Protein AF-A0A6I5C8H3-F1 (afdb_monomer)

Sequence (426 aa):
AAQFWKDEDGFYEDPTPQADAETVKAVKALGTPLYGKDPDPTVPGQDWQQATAEHAAWDDLVNWDMEPTGADNARLFLSSGGFARTAPEPGSLEYRIAVEDLKTRFAACGWRTPVDPNKVLGKEVADASAEWQQEIAAQAVQRNQILTANSDATKALAAGAKALGEMLGQSWYADHLTRWQDYWSAGGPGWIGDSPLVLHAHGSSANCLDVEGGKKDNGTPVQIYTCNGSAAQQWQIRDGALANVASGKCLDVKSAGTADGTAIQIWTCNQSPAQNWTYTSHATTSLVNAGSGKCLDLKAYTKGQNSRLLTCSTAGVQKFDIVPSGHKGTDSLEYPKTAQFNTAKKGVTDAQAAAKKQLDLLKAQAAAAKKDATDTDTAEQAAYAVADKAGAPRGRALLVGQQKAQVTKASAAALDAMAKAGDTAY

Mean predicted aligned error: 10.24 Å

Radius of gyration: 41.73 Å; Cα contacts (8 Å, |Δi|>4): 729; chains: 1; bounding box: 100×43×104 Å

Foldseek 3Di:
DDDPDPDCVVVVQFPFAADDPVLLVLLCVQLCVPQVDQQDPPDPPVVSQLSNLLNVLSCCCQPPPSHRPGPLLSVVQVVCSHAPQAADDPPDPRLVVLLVSLLLCVLVVVPDDHSHSNPHCVVSNVNSVVVSVVLLVLLVVLLVLLVVLLVLLVVLLVLLVVLLVLLVVLVVLLVVLVVVCQQLPVQHCLLLPFFWKWWAQFVGRQKTFFFVVLDQDAFGFTAIAGDDPDLRRIWGQDPQFTARRSRRFTFFFPVLDQDAFGFIHTHHDDPDLRGHFDWGRQDWIFTQRRSHRWTWFNVDNDHPRTIHTHHDDPDSRRIIHMGGPDRPQPPDPPRDDPVVNVVSVVSSVVSVVSSVVSLVSLVVSLVSLVVSLVSLVVSLVVSQVSCVVVVHDRCSSCVVSVVSSVSSVVSSVSSVVSSVVSVVVD

Nearest PDB structures (foldseek):
  3a23-assembly2_B  TM=8.526E-01  e=1.222E-07  Streptomyces avermitilis
  1onk-assembly1_B  TM=8.649E-01  e=1.249E-06  Viscum album
  6ifb-assembly1_B  TM=8.725E-01  e=2.949E-06  Entamoeba histolytica HM-1:IMSS
  4jkx-assembly1_B  TM=8.480E-01  e=2.949E-06  Viscum album
  6ifa-assembly2_C  TM=8.311E-01  e=3.101E-06  Entamoeba histolytica HM-1:IMSS

Secondary structure (DSSP, 8-state):
---S-SSSHHHHS--SPBPPHHHHHHHHHHHHHHHSSPP-TTS-HHHHHHHHHHHHHHHHHHH-TT-TTBHHHHHHHHHTTSS--SPPPTTSHHHHHHHHHHHHHHHTT--SPP--TT---HHHHHHHHHHHHHHHHHTHHHHHHHHHHHHHHHHHHHHHHHHHHHHHHHHHHHHHHHHHHHHHSTTSHHHHTT--EEEEETTEEEEEEEEGGG--STTPBEEEEE----TTSEEEEETTEEEETTT-PEEEEGGG--STTPBEEEE-----TTTBEE--TTS-B--EETTTS-EEE-SSS-TTEEPEEE---S-GGG-EEEEES---STTSTTSPPHHHHHHHHHHHHHHHHHHHHHHHHHHHHHHHHHHHHHHHHHHHHHHHHHHHHHTPPTTGGGHHHHHHHHHHHHHHHHHHHHHHHHHHH-

Structure (mmCIF, N/CA/C/O backbone):
data_AF-A0A6I5C8H3-F1
#
_entry.id   AF-A0A6I5C8H3-F1
#
loop_
_atom_site.group_PDB
_atom_site.id
_atom_site.type_symbol
_atom_site.label_atom_id
_atom_site.label_alt_id
_atom_site.label_comp_id
_atom_site.label_asym_id
_atom_site.label_entity_id
_atom_site.label_seq_id
_atom_site.pdbx_PDB_ins_code
_atom_site.Cartn_x
_atom_site.Cartn_y
_atom_site.Cartn_z
_atom_site.occupancy
_atom_site.B_iso_or_equiv
_atom_site.auth_seq_id
_atom_site.auth_comp_id
_atom_site.auth_asym_id
_atom_site.auth_atom_id
_atom_site.pdbx_PDB_model_num
ATOM 1 N N . ALA A 1 1 ? -17.314 22.151 10.801 1.00 38.16 1 ALA A N 1
ATOM 2 C CA . ALA A 1 1 ? -17.482 21.029 11.739 1.00 38.16 1 ALA A CA 1
ATOM 3 C C . ALA A 1 1 ? -18.355 20.004 11.037 1.00 38.16 1 ALA A C 1
ATOM 5 O O . ALA A 1 1 ? -19.493 20.324 10.733 1.00 38.16 1 ALA A O 1
ATOM 6 N N . ALA A 1 2 ? -17.794 18.864 10.639 1.00 44.81 2 ALA A N 1
ATOM 7 C CA . ALA A 1 2 ? -18.578 17.797 10.028 1.00 44.81 2 ALA A CA 1
ATOM 8 C C . ALA A 1 2 ? -19.338 17.095 11.157 1.00 44.81 2 ALA A C 1
ATOM 10 O O . ALA A 1 2 ? -18.717 16.402 11.961 1.00 44.81 2 ALA A O 1
ATOM 11 N N . GLN A 1 3 ? -20.641 17.346 11.281 1.00 46.19 3 GLN A N 1
ATOM 12 C CA . GLN A 1 3 ? -21.487 16.478 12.096 1.00 46.19 3 GLN A CA 1
ATOM 13 C C . GLN A 1 3 ? -21.425 15.076 11.485 1.00 46.19 3 GLN A C 1
ATOM 15 O O . GLN A 1 3 ? -21.507 14.912 10.269 1.00 46.19 3 GLN A O 1
ATOM 20 N N . PHE A 1 4 ? -21.178 14.080 12.334 1.00 53.47 4 PHE A N 1
ATOM 21 C CA . PHE A 1 4 ? -21.005 12.681 11.934 1.00 53.47 4 PHE A CA 1
ATOM 22 C C . PHE A 1 4 ? -22.343 12.030 11.522 1.00 53.47 4 PHE A C 1
ATOM 24 O O . PHE A 1 4 ? -22.344 10.939 10.962 1.00 53.47 4 PHE A O 1
ATOM 31 N N . TRP A 1 5 ? -23.466 12.709 11.780 1.00 53.94 5 TRP A N 1
ATOM 32 C CA . TRP A 1 5 ? -24.837 12.282 11.508 1.00 53.94 5 TRP A CA 1
ATOM 33 C C . TRP A 1 5 ? -25.530 13.242 10.527 1.00 53.94 5 TRP A C 1
ATOM 35 O O . TRP A 1 5 ? -25.212 14.434 10.485 1.00 53.94 5 TRP A O 1
ATOM 45 N N . LYS A 1 6 ? -26.435 12.704 9.696 1.00 62.47 6 LYS A N 1
ATOM 46 C CA . LYS A 1 6 ? -27.146 13.441 8.632 1.00 62.47 6 LYS A CA 1
ATOM 47 C C . LYS A 1 6 ? -28.480 14.043 9.094 1.00 62.47 6 LYS A C 1
ATOM 49 O O . LYS A 1 6 ? -28.936 15.003 8.479 1.00 62.47 6 LYS A O 1
ATOM 54 N N . ASP A 1 7 ? -29.042 13.520 10.175 1.00 66.88 7 ASP A N 1
ATOM 55 C CA . ASP A 1 7 ? -30.273 13.943 10.843 1.00 66.88 7 ASP A CA 1
ATOM 56 C C . ASP A 1 7 ? -30.133 13.699 12.359 1.00 66.88 7 ASP A C 1
ATOM 58 O O . ASP A 1 7 ? -29.231 12.981 12.798 1.00 66.88 7 ASP A O 1
ATOM 62 N N . GLU A 1 8 ? -30.958 14.365 13.174 1.00 65.75 8 GLU A N 1
ATOM 63 C CA . GLU A 1 8 ? -31.002 14.113 14.626 1.00 65.75 8 GLU A CA 1
ATOM 64 C C . GLU A 1 8 ? -31.643 12.756 14.951 1.00 65.75 8 GLU A C 1
ATOM 66 O O . GLU A 1 8 ? -31.331 12.173 15.987 1.00 65.75 8 GLU A O 1
ATOM 71 N N . ASP A 1 9 ? -32.475 12.224 14.052 1.00 62.66 9 ASP A N 1
ATOM 72 C CA . ASP A 1 9 ? -33.201 10.967 14.249 1.00 62.66 9 ASP A CA 1
ATOM 73 C C . ASP A 1 9 ? -32.247 9.768 14.383 1.00 62.66 9 ASP A C 1
ATOM 75 O O . ASP A 1 9 ? -32.430 8.941 15.276 1.00 62.66 9 ASP A O 1
ATOM 79 N N . GLY A 1 10 ? -31.147 9.729 13.620 1.00 59.91 10 GLY A N 1
ATOM 80 C CA . GLY A 1 10 ? -30.110 8.699 13.758 1.00 59.91 10 GLY A CA 1
ATOM 81 C C . GLY A 1 10 ? -29.354 8.706 15.098 1.00 59.91 10 GLY A C 1
ATOM 82 O O . GLY A 1 10 ? -28.624 7.762 15.391 1.00 59.91 10 GLY A O 1
ATOM 83 N N . PHE A 1 11 ? -29.501 9.747 15.931 1.00 58.59 11 PHE A N 1
ATOM 84 C CA . PHE A 1 11 ? -29.010 9.738 17.318 1.00 58.59 11 PHE A CA 1
ATOM 85 C C . PHE A 1 11 ? -29.964 8.995 18.267 1.00 58.59 11 PHE A C 1
ATOM 87 O O . PHE A 1 11 ? -29.532 8.500 19.309 1.00 58.59 11 PHE A O 1
ATOM 94 N N . TYR A 1 12 ? -31.252 8.935 17.917 1.00 61.03 12 TYR A N 1
ATOM 95 C CA . TYR A 1 12 ? -32.310 8.319 18.716 1.00 61.03 12 TYR A CA 1
ATOM 96 C C . TYR A 1 12 ? -32.703 6.916 18.242 1.00 61.03 12 TYR A C 1
ATOM 98 O O . TYR A 1 12 ? -33.397 6.224 18.994 1.00 61.03 12 TYR A O 1
ATOM 106 N N . GLU A 1 13 ? -32.254 6.492 17.053 1.00 64.62 13 GLU A N 1
ATOM 107 C CA . GLU A 1 13 ? -32.336 5.096 16.614 1.00 64.62 13 GLU A CA 1
ATOM 108 C C . GLU A 1 13 ? -31.687 4.187 17.664 1.00 64.62 13 GLU A C 1
ATOM 110 O O . GLU A 1 13 ? -30.533 4.377 18.061 1.00 64.62 13 GLU A O 1
ATOM 115 N N . ASP A 1 14 ? -32.454 3.213 18.157 1.00 63.09 14 ASP A N 1
ATOM 116 C CA . ASP A 1 14 ? -31.938 2.244 19.111 1.00 63.09 14 ASP A CA 1
ATOM 117 C C . ASP A 1 14 ? -30.982 1.288 18.372 1.00 63.09 14 ASP A C 1
ATOM 119 O O . ASP A 1 14 ? -31.394 0.621 17.420 1.00 63.09 14 ASP A O 1
ATOM 123 N N . PRO A 1 15 ? -29.697 1.204 18.767 1.00 66.25 15 PRO A N 1
ATOM 124 C CA . PRO A 1 15 ? -28.740 0.326 18.106 1.00 66.25 15 PRO A CA 1
ATOM 125 C C . PRO A 1 15 ? -28.953 -1.157 18.450 1.00 66.25 15 PRO A C 1
ATOM 127 O O . PRO A 1 15 ? -28.191 -2.004 17.970 1.00 66.25 15 PRO A O 1
ATOM 130 N N . THR A 1 16 ? -29.924 -1.497 19.307 1.00 71.62 16 THR A N 1
ATOM 131 C CA . THR A 1 16 ? -30.221 -2.893 19.619 1.00 71.62 16 THR A CA 1
ATOM 132 C C . THR A 1 16 ? -30.728 -3.639 18.380 1.00 71.62 16 THR A C 1
ATOM 134 O O . THR A 1 16 ? -31.569 -3.144 17.630 1.00 71.62 16 THR A O 1
ATOM 137 N N . PRO A 1 17 ? -30.227 -4.863 18.131 1.00 80.31 17 PRO A N 1
ATOM 138 C CA . PRO A 1 17 ? -30.719 -5.682 17.033 1.00 80.31 17 PRO A CA 1
ATOM 139 C C . PRO A 1 17 ? -32.222 -5.941 17.152 1.00 80.31 17 PRO A C 1
ATOM 141 O O . PRO A 1 17 ? -32.737 -6.145 18.253 1.00 80.31 17 PRO A O 1
ATOM 144 N N . GLN A 1 18 ? -32.912 -6.028 16.016 1.00 85.00 18 GLN A N 1
ATOM 145 C CA . GLN A 1 18 ? -34.280 -6.543 15.989 1.00 85.00 18 GLN A CA 1
ATOM 146 C C . GLN A 1 18 ? -34.313 -8.011 16.424 1.00 85.00 18 GLN A C 1
ATOM 148 O O . GLN A 1 18 ? -33.382 -8.777 16.149 1.00 85.00 18 GLN A O 1
ATOM 153 N N . ALA A 1 19 ? -35.392 -8.408 17.097 1.00 90.31 19 ALA A N 1
ATOM 154 C CA . ALA A 1 19 ? -35.624 -9.806 17.422 1.00 90.31 19 ALA A CA 1
ATOM 155 C C . ALA A 1 19 ? -35.812 -10.637 16.140 1.00 90.31 19 ALA A C 1
ATOM 157 O O . ALA A 1 19 ? -36.378 -10.170 15.150 1.00 90.31 19 ALA A O 1
ATOM 158 N N . ASP A 1 20 ? -35.363 -11.894 16.156 1.00 93.81 20 ASP A N 1
ATOM 159 C CA . ASP A 1 20 ? -35.624 -12.805 15.042 1.00 93.81 20 ASP A CA 1
ATOM 160 C C . ASP A 1 20 ? -37.119 -13.160 14.926 1.00 93.81 20 ASP A C 1
ATOM 162 O O . ASP A 1 20 ? -37.916 -12.966 15.848 1.00 93.81 20 ASP A O 1
ATOM 166 N N . ALA A 1 21 ? -37.519 -13.696 13.769 1.00 94.88 21 ALA A N 1
ATOM 167 C CA . ALA A 1 21 ? -38.926 -13.970 13.474 1.00 94.88 21 ALA A CA 1
ATOM 168 C C . ALA A 1 21 ? -39.591 -14.935 14.476 1.00 94.88 21 ALA A C 1
ATOM 170 O O . ALA A 1 21 ? -40.779 -14.786 14.774 1.00 94.88 21 ALA A O 1
ATOM 171 N N . GLU A 1 22 ? -38.844 -15.904 15.014 1.00 96.06 22 GLU A N 1
ATOM 172 C CA . GLU A 1 22 ? -39.361 -16.852 16.006 1.00 96.06 22 GLU A CA 1
ATOM 173 C C . GLU A 1 22 ? -39.578 -16.173 17.364 1.00 96.06 22 GLU A C 1
ATOM 175 O O . GLU A 1 22 ? -40.608 -16.384 18.007 1.00 96.06 22 GLU A O 1
ATOM 180 N N . THR A 1 23 ? -38.668 -15.287 17.765 1.00 95.31 23 THR A N 1
ATOM 181 C CA . THR A 1 23 ? -38.780 -14.475 18.980 1.00 95.31 23 THR A CA 1
ATOM 182 C C . THR A 1 23 ? -39.956 -13.507 18.878 1.00 95.31 23 THR A C 1
ATOM 184 O O . THR A 1 23 ? -40.785 -13.454 19.786 1.00 95.31 23 THR A O 1
ATOM 187 N N . VAL A 1 24 ? -40.112 -12.809 17.747 1.00 94.69 24 VAL A N 1
ATOM 188 C CA . VAL A 1 24 ? -41.271 -11.932 17.495 1.00 94.69 24 VAL A CA 1
ATOM 189 C C . VAL A 1 24 ? -42.578 -12.723 17.581 1.00 94.69 24 VAL A C 1
ATOM 191 O O . VAL A 1 24 ? -43.551 -12.276 18.193 1.00 94.69 24 VAL A O 1
ATOM 194 N N . LYS A 1 25 ? -42.615 -13.927 17.002 1.00 95.88 25 LYS A N 1
ATOM 195 C CA . LYS A 1 25 ? -43.778 -14.816 17.080 1.00 95.88 25 LYS A CA 1
ATOM 196 C C . LYS A 1 25 ? -44.076 -15.242 18.519 1.00 95.88 25 LYS A C 1
ATOM 198 O O . LYS A 1 25 ? -45.245 -15.246 18.901 1.00 95.88 25 LYS A O 1
ATOM 203 N N . ALA A 1 26 ? -43.057 -15.563 19.315 1.00 96.75 26 ALA A N 1
ATOM 204 C CA . ALA A 1 26 ? -43.217 -15.900 20.728 1.00 96.75 26 ALA A CA 1
ATOM 205 C C . ALA A 1 26 ? -43.767 -14.715 21.541 1.00 96.75 26 ALA A C 1
ATOM 207 O O . ALA A 1 26 ? -44.722 -14.891 22.299 1.00 96.75 26 ALA A O 1
ATOM 208 N N . VAL A 1 27 ? -43.237 -13.504 21.325 1.00 96.06 27 VAL A N 1
ATOM 209 C CA . VAL A 1 27 ? -43.737 -12.264 21.948 1.00 96.06 27 VAL A CA 1
ATOM 210 C C . VAL A 1 27 ? -45.212 -12.059 21.609 1.00 96.06 27 VAL A C 1
ATOM 212 O O . VAL A 1 27 ? -46.030 -11.876 22.507 1.00 96.06 27 VAL A O 1
ATOM 215 N N . LYS A 1 28 ? -45.587 -12.173 20.327 1.00 95.31 28 LYS A N 1
ATOM 216 C CA . LYS A 1 28 ? -46.982 -12.045 19.865 1.00 95.31 28 LYS A CA 1
ATOM 217 C C . LYS A 1 28 ? -47.903 -13.114 20.435 1.00 95.31 28 LYS A C 1
ATOM 219 O O . LYS A 1 28 ? -49.018 -12.779 20.835 1.00 95.31 28 LYS A O 1
ATOM 224 N N . ALA A 1 29 ? -47.455 -14.365 20.512 1.00 96.69 29 ALA A N 1
ATOM 225 C CA . ALA A 1 29 ? -48.238 -15.457 21.085 1.00 96.69 29 ALA A CA 1
ATOM 226 C C . ALA A 1 29 ? -48.546 -15.238 22.575 1.00 96.69 29 ALA A C 1
ATOM 228 O O . ALA A 1 29 ? -49.643 -15.568 23.021 1.00 96.69 29 ALA A O 1
ATOM 229 N N . LEU A 1 30 ? -47.602 -14.657 23.320 1.00 96.38 30 LEU A N 1
ATOM 230 C CA . LEU A 1 30 ? -47.760 -14.348 24.739 1.00 96.38 30 LEU A CA 1
ATOM 231 C C . LEU A 1 30 ? -48.565 -13.063 24.978 1.00 96.38 30 LEU A C 1
ATOM 233 O O . LEU A 1 30 ? -49.490 -13.060 25.784 1.00 96.38 30 LEU A O 1
ATOM 237 N N . GLY A 1 31 ? -48.228 -11.976 24.283 1.00 95.19 31 GLY A N 1
ATOM 238 C CA . GLY A 1 31 ? -48.769 -10.647 24.564 1.00 95.19 31 GLY A CA 1
ATOM 239 C C . GLY A 1 31 ? -50.127 -10.355 23.936 1.00 95.19 31 GLY A C 1
ATOM 240 O O . GLY A 1 31 ? -50.944 -9.689 24.563 1.00 95.19 31 GLY A O 1
ATOM 241 N N . THR A 1 32 ? -50.440 -10.903 22.754 1.00 95.31 32 THR A N 1
ATOM 242 C CA . THR A 1 32 ? -51.728 -10.624 22.081 1.00 95.31 32 THR A CA 1
ATOM 243 C C . THR A 1 32 ? -52.940 -11.024 22.935 1.00 95.31 32 THR A C 1
ATOM 245 O O . THR A 1 32 ? -53.873 -10.227 23.038 1.00 95.31 32 THR A O 1
ATOM 248 N N . PRO A 1 33 ? -52.966 -12.204 23.593 1.00 95.44 33 PRO A N 1
ATOM 249 C CA . PRO A 1 33 ? -54.069 -12.565 24.484 1.00 95.44 33 PRO A CA 1
ATOM 250 C C . PRO A 1 33 ? -54.175 -11.690 25.740 1.00 95.44 33 PRO A C 1
ATOM 252 O O . PRO A 1 33 ? -55.274 -11.557 26.276 1.00 95.44 33 PRO A O 1
ATOM 255 N N . LEU A 1 34 ? -53.055 -11.131 26.214 1.00 92.00 34 LEU A N 1
ATOM 256 C CA . LEU A 1 34 ? -52.969 -10.365 27.461 1.00 92.00 34 LEU A CA 1
ATOM 257 C C . LEU A 1 34 ? -53.282 -8.876 27.262 1.00 92.00 34 LEU A C 1
ATOM 259 O O . LEU A 1 34 ? -53.977 -8.289 28.084 1.00 92.00 34 LEU A O 1
ATOM 263 N N . TYR A 1 35 ? -52.787 -8.288 26.172 1.00 94.25 35 TYR A N 1
ATOM 264 C CA . TYR A 1 35 ? -52.740 -6.837 25.967 1.00 94.25 35 TYR A CA 1
ATOM 265 C C . TYR A 1 35 ? -53.298 -6.391 24.609 1.00 94.25 35 TYR A C 1
ATOM 267 O O . TYR A 1 35 ? -53.467 -5.201 24.375 1.00 94.25 35 TYR A O 1
ATOM 275 N N . GLY A 1 36 ? -53.612 -7.320 23.699 1.00 89.19 36 GLY A N 1
ATOM 276 C CA . GLY A 1 36 ? -54.033 -6.997 22.331 1.00 89.19 36 GLY A CA 1
ATOM 277 C C . GLY A 1 36 ? -55.493 -6.559 22.169 1.00 89.19 36 GLY A C 1
ATOM 278 O O . GLY A 1 36 ? -55.905 -6.268 21.050 1.00 89.19 36 GLY A O 1
ATOM 279 N N . LYS A 1 37 ? -56.293 -6.547 23.242 1.00 90.62 37 LYS A N 1
ATOM 280 C CA . LYS A 1 37 ? -57.682 -6.059 23.225 1.00 90.62 37 LYS A CA 1
ATOM 281 C C . LYS A 1 37 ? -57.758 -4.663 23.828 1.00 90.62 37 LYS A C 1
ATOM 283 O O . LYS A 1 37 ? -57.041 -4.386 24.787 1.00 90.62 37 LYS A O 1
ATOM 288 N N . ASP A 1 38 ? -58.688 -3.856 23.325 1.00 88.44 38 ASP A N 1
ATOM 289 C CA . ASP A 1 38 ? -58.988 -2.552 23.910 1.00 88.44 38 ASP A CA 1
ATOM 290 C C . ASP A 1 38 ? -59.391 -2.697 25.394 1.00 88.44 38 ASP A C 1
ATOM 292 O O . ASP A 1 38 ? -60.161 -3.609 25.732 1.00 88.44 38 ASP A O 1
ATOM 296 N N . PRO A 1 39 ? -58.903 -1.814 26.286 1.00 87.75 39 PRO A N 1
ATOM 297 C CA . PRO A 1 39 ? -59.268 -1.821 27.700 1.00 87.75 39 PRO A CA 1
ATOM 298 C C . PRO A 1 39 ? -60.780 -1.648 27.906 1.00 87.75 39 PRO A C 1
ATOM 300 O O . PRO A 1 39 ? -61.384 -0.728 27.355 1.00 87.75 39 PRO A O 1
ATOM 303 N N . ASP A 1 40 ? -61.393 -2.487 28.748 1.00 86.56 40 ASP A N 1
ATOM 304 C CA . ASP A 1 40 ? -62.827 -2.411 29.061 1.00 86.56 40 ASP A CA 1
ATOM 305 C C . ASP A 1 40 ? -63.143 -1.140 29.876 1.00 86.56 40 ASP A C 1
ATOM 307 O O . ASP A 1 40 ? -62.741 -1.050 31.034 1.00 86.56 40 ASP A O 1
ATOM 311 N N . PRO A 1 41 ? -63.890 -0.158 29.344 1.00 83.50 41 PRO A N 1
ATOM 312 C CA . PRO A 1 41 ? -64.169 1.094 30.049 1.00 83.50 41 PRO A CA 1
ATOM 313 C C . PRO A 1 41 ? -65.073 0.924 31.282 1.00 83.50 41 PRO A C 1
ATOM 315 O O . PRO A 1 41 ? -65.324 1.900 31.989 1.00 83.50 41 PRO A O 1
ATOM 318 N N . THR A 1 42 ? -65.600 -0.280 31.532 1.00 85.56 42 THR A N 1
ATOM 319 C CA . THR A 1 42 ? -66.500 -0.571 32.655 1.00 85.56 42 THR A CA 1
ATOM 320 C C . THR A 1 42 ? -65.786 -1.040 33.927 1.00 85.56 42 THR A C 1
ATOM 322 O O . THR A 1 42 ? -66.416 -1.069 34.989 1.00 85.56 42 THR A O 1
ATOM 325 N N . VAL A 1 43 ? -64.486 -1.363 33.867 1.00 81.38 43 VAL A N 1
ATOM 326 C CA . VAL A 1 43 ? -63.695 -1.700 35.065 1.00 81.38 43 VAL A CA 1
ATOM 327 C C . VAL A 1 43 ? -63.370 -0.458 35.916 1.00 81.38 43 VAL A C 1
ATOM 329 O O . VAL A 1 43 ? -63.333 0.660 35.394 1.00 81.38 43 VAL A O 1
ATOM 332 N N . PRO A 1 44 ? -63.144 -0.615 37.239 1.00 82.81 44 PRO A N 1
ATOM 333 C CA . PRO A 1 44 ? -62.808 0.495 38.130 1.00 82.81 44 PRO A CA 1
ATOM 334 C C . PRO A 1 44 ? -61.638 1.337 37.609 1.00 82.81 44 PRO A C 1
ATOM 336 O O . PRO A 1 44 ? -60.686 0.817 37.035 1.00 82.81 44 PRO A O 1
ATOM 339 N N . GLY A 1 45 ? -61.680 2.652 37.847 1.00 78.31 45 GLY A N 1
ATOM 340 C CA . GLY A 1 45 ? -60.790 3.610 37.178 1.00 78.31 45 GLY A CA 1
ATOM 341 C C . GLY A 1 45 ? -59.282 3.344 37.308 1.00 78.31 45 GLY A C 1
ATOM 342 O O . GLY A 1 45 ? -58.547 3.685 36.388 1.00 78.31 45 GLY A O 1
ATOM 343 N N . GLN A 1 46 ? -58.809 2.724 38.397 1.00 76.81 46 GLN A N 1
ATOM 344 C CA . GLN A 1 46 ? -57.395 2.335 38.533 1.00 76.81 46 GLN A CA 1
ATOM 345 C C . GLN A 1 46 ? -57.030 1.122 37.666 1.00 76.81 46 GLN A C 1
ATOM 347 O O . GLN A 1 46 ? -56.002 1.153 36.990 1.00 76.81 46 GLN A O 1
ATOM 352 N N . ASP A 1 47 ? -57.890 0.104 37.618 1.00 82.56 47 ASP A N 1
ATOM 353 C CA . ASP A 1 47 ? -57.686 -1.090 36.788 1.00 82.56 47 ASP A CA 1
ATOM 354 C C . ASP A 1 47 ? -57.761 -0.734 35.297 1.00 82.56 47 ASP A C 1
ATOM 356 O O . ASP A 1 47 ? -56.968 -1.217 34.489 1.00 82.56 47 ASP A O 1
ATOM 360 N N . TRP A 1 48 ? -58.665 0.184 34.936 1.00 86.56 48 TRP A N 1
ATOM 361 C CA . TRP A 1 48 ? -58.771 0.706 33.575 1.00 86.56 48 TRP A CA 1
ATOM 362 C C . TRP A 1 48 ? -57.515 1.475 33.142 1.00 86.56 48 TRP A C 1
ATOM 364 O O . TRP A 1 48 ? -57.015 1.279 32.033 1.00 86.56 48 TRP A O 1
ATOM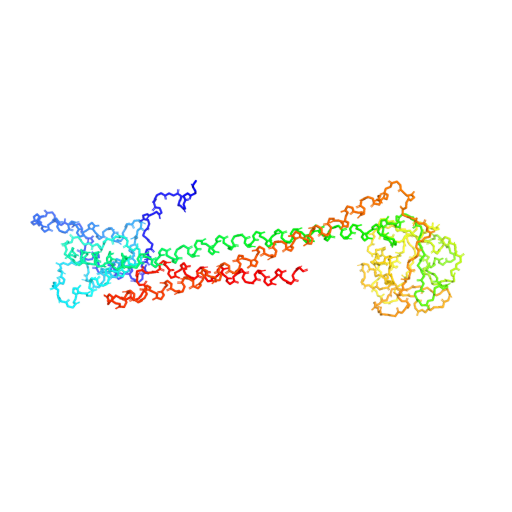 374 N N . GLN A 1 49 ? -56.972 2.332 34.015 1.00 86.88 49 GLN A N 1
ATOM 375 C CA . GLN A 1 49 ? -55.737 3.077 33.738 1.00 86.88 49 GLN A CA 1
ATOM 376 C C . GLN A 1 49 ? -54.543 2.143 33.531 1.00 86.88 49 GLN A C 1
ATOM 378 O O . GLN A 1 49 ? -53.756 2.357 32.610 1.00 86.88 49 GLN A O 1
ATOM 383 N N . GLN A 1 50 ? -54.424 1.102 34.357 1.00 88.38 50 GLN A N 1
ATOM 384 C CA . GLN A 1 50 ? -53.363 0.108 34.229 1.00 88.38 50 GLN A CA 1
ATOM 385 C C . GLN A 1 50 ? -53.499 -0.695 32.931 1.00 88.38 50 GLN A C 1
ATOM 387 O O . GLN A 1 50 ? -52.534 -0.789 32.177 1.00 88.38 50 GLN A O 1
ATOM 392 N N . ALA A 1 51 ? -54.700 -1.188 32.614 1.00 88.75 51 ALA A N 1
ATOM 393 C CA . ALA A 1 51 ? -54.964 -1.899 31.363 1.00 88.75 51 ALA A CA 1
ATOM 394 C C . ALA A 1 51 ? -54.690 -1.025 30.126 1.00 88.75 51 ALA A C 1
ATOM 396 O O . ALA A 1 51 ? -54.159 -1.508 29.130 1.00 88.75 51 ALA A O 1
ATOM 397 N N . THR A 1 52 ? -54.990 0.275 30.201 1.00 91.12 52 THR A N 1
ATOM 398 C CA . THR A 1 52 ? -54.679 1.235 29.131 1.00 91.12 52 THR A CA 1
ATOM 399 C C . THR A 1 52 ? -53.173 1.436 28.964 1.00 91.12 52 THR A C 1
ATOM 401 O O . THR A 1 52 ? -52.685 1.456 27.837 1.00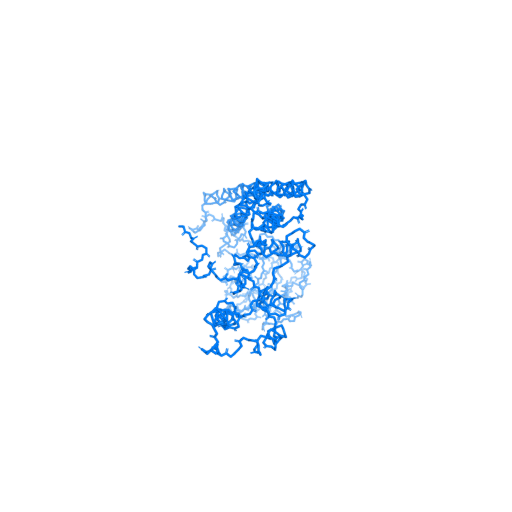 91.12 52 THR A O 1
ATOM 404 N N . ALA A 1 53 ? -52.423 1.544 30.065 1.00 91.69 53 ALA A N 1
ATOM 405 C CA . ALA A 1 53 ? -50.967 1.658 30.019 1.00 91.69 53 ALA A CA 1
ATOM 406 C C . ALA A 1 53 ? -50.303 0.384 29.470 1.00 91.69 53 ALA A C 1
ATOM 408 O O . ALA A 1 53 ? -49.395 0.481 28.649 1.00 91.69 53 ALA A O 1
ATOM 409 N N . GLU A 1 54 ? -50.766 -0.800 29.883 1.00 93.69 54 GLU A N 1
ATOM 410 C CA . GLU A 1 54 ? -50.284 -2.084 29.360 1.00 93.69 54 GLU A CA 1
ATOM 411 C C . GLU A 1 54 ? -50.624 -2.258 27.868 1.00 93.69 54 GLU A C 1
ATOM 413 O O . GLU A 1 54 ? -49.780 -2.724 27.107 1.00 93.69 54 GLU A O 1
ATOM 418 N N . HIS A 1 55 ? -51.817 -1.842 27.425 1.00 93.62 55 HIS A N 1
ATOM 419 C CA . HIS A 1 55 ? -52.205 -1.874 26.010 1.00 93.62 55 HIS A CA 1
ATOM 420 C C . HIS A 1 55 ? -51.346 -0.938 25.147 1.00 93.62 55 HIS A C 1
ATOM 422 O O . HIS A 1 55 ? -50.851 -1.350 24.102 1.00 93.62 55 HIS A O 1
ATOM 428 N N . ALA A 1 56 ? -51.112 0.297 25.600 1.00 92.38 56 ALA A N 1
ATOM 429 C CA . ALA A 1 56 ? -50.248 1.242 24.892 1.00 92.38 56 ALA A CA 1
ATOM 430 C C . ALA A 1 56 ? -48.795 0.742 24.820 1.00 92.38 56 ALA A C 1
ATOM 432 O O . ALA A 1 56 ? -48.193 0.733 23.753 1.00 92.38 56 ALA A O 1
ATOM 433 N N . ALA A 1 57 ? -48.256 0.242 25.936 1.00 91.88 57 ALA A N 1
ATOM 434 C CA . ALA A 1 57 ? -46.918 -0.344 25.976 1.00 91.88 57 ALA A CA 1
ATOM 435 C C . ALA A 1 57 ? -46.783 -1.577 25.066 1.00 91.88 57 ALA A C 1
ATOM 437 O O . ALA A 1 57 ? -45.709 -1.835 24.520 1.00 91.88 57 ALA A O 1
ATOM 438 N N . TRP A 1 58 ? -47.857 -2.358 24.913 1.00 94.44 58 TRP A N 1
ATOM 439 C CA . TRP A 1 58 ? -47.909 -3.477 23.977 1.00 94.44 58 TRP A CA 1
ATOM 440 C C . TRP A 1 58 ? -47.840 -3.011 22.526 1.00 94.44 58 TRP A C 1
ATOM 442 O O . TRP A 1 58 ? -47.058 -3.576 21.762 1.00 94.44 58 TRP A O 1
ATOM 452 N N . ASP A 1 59 ? -48.625 -1.993 22.163 1.00 91.12 59 ASP A N 1
ATOM 453 C CA . ASP A 1 59 ? -48.602 -1.404 20.824 1.00 91.12 59 ASP A CA 1
ATOM 454 C C . ASP A 1 59 ? -47.205 -0.867 20.490 1.00 91.12 59 ASP A C 1
ATOM 456 O O . ASP A 1 59 ? -46.644 -1.226 19.455 1.00 91.12 59 ASP A O 1
ATOM 460 N N . ASP A 1 60 ? -46.581 -0.144 21.425 1.00 88.94 60 ASP A N 1
ATOM 461 C CA . ASP A 1 60 ? -45.206 0.338 21.276 1.00 88.94 60 ASP A CA 1
ATOM 462 C C . ASP A 1 60 ? -44.216 -0.822 21.067 1.00 88.94 60 ASP A C 1
ATOM 464 O O . ASP A 1 60 ? -43.397 -0.799 20.152 1.00 88.94 60 ASP A O 1
ATOM 468 N N . LEU A 1 61 ? -44.305 -1.892 21.863 1.00 89.00 61 LEU A N 1
ATOM 469 C CA . LEU A 1 61 ? -43.386 -3.031 21.756 1.00 89.00 61 LEU A CA 1
ATOM 470 C C . LEU A 1 61 ? -43.450 -3.736 20.387 1.00 89.00 61 LEU A C 1
ATOM 472 O O . LEU A 1 61 ? -42.448 -4.302 19.937 1.00 89.00 61 LEU A O 1
ATOM 476 N N . VAL A 1 62 ? -44.616 -3.768 19.734 1.00 89.56 62 VAL A N 1
ATOM 477 C CA . VAL A 1 62 ? -44.823 -4.566 18.509 1.00 89.56 62 VAL A CA 1
ATOM 478 C C . VAL A 1 62 ? -44.961 -3.760 17.226 1.00 89.56 62 VAL A C 1
ATOM 480 O O . VAL A 1 62 ? -44.692 -4.316 16.158 1.00 89.56 62 VAL A O 1
ATOM 483 N N . ASN A 1 63 ? -45.373 -2.497 17.314 1.00 85.06 63 ASN A N 1
ATOM 484 C CA . ASN A 1 63 ? -45.726 -1.663 16.165 1.00 85.06 63 ASN A CA 1
ATOM 485 C C . ASN A 1 63 ? -44.943 -0.348 16.095 1.00 85.06 63 ASN A C 1
ATOM 487 O O . ASN A 1 63 ? -45.073 0.356 15.092 1.00 85.06 63 ASN A O 1
ATOM 491 N N . TRP A 1 64 ? -44.131 -0.011 17.100 1.00 81.62 64 TRP A N 1
ATOM 492 C CA . TRP A 1 64 ? -43.327 1.203 17.044 1.00 81.62 64 TRP A CA 1
ATOM 493 C C . TRP A 1 64 ? -42.273 1.108 15.937 1.00 81.62 64 TRP A C 1
ATOM 495 O O . TRP A 1 64 ? -41.516 0.145 15.838 1.00 81.62 64 TRP A O 1
ATOM 505 N N . ASP A 1 65 ? -42.254 2.115 15.071 1.00 74.00 65 ASP A N 1
ATOM 506 C CA . ASP A 1 65 ? -41.494 2.149 13.824 1.00 74.00 65 ASP A CA 1
ATOM 507 C C . ASP A 1 65 ? -39.976 2.223 14.031 1.00 74.00 65 ASP A C 1
ATOM 509 O O . ASP A 1 65 ? -39.225 1.670 13.227 1.00 74.00 65 ASP A O 1
ATOM 513 N N . MET A 1 66 ? -39.526 2.851 15.118 1.00 69.94 66 MET A N 1
ATOM 514 C CA . MET A 1 66 ? -38.101 2.973 15.442 1.00 69.94 66 MET A CA 1
ATOM 515 C C . MET A 1 66 ? -37.504 1.706 16.078 1.00 69.94 66 MET A C 1
ATOM 517 O O . MET A 1 66 ? -36.291 1.520 16.021 1.00 69.94 66 MET A O 1
ATOM 521 N N . GLU A 1 67 ? -38.317 0.836 16.687 1.00 73.94 67 GLU A N 1
ATOM 522 C CA . GLU A 1 67 ? -37.842 -0.399 17.331 1.00 73.94 67 GLU A CA 1
ATOM 523 C C . GLU A 1 67 ? -38.942 -1.483 17.363 1.00 73.94 67 GLU A C 1
ATOM 525 O O . GLU A 1 67 ? -39.404 -1.878 18.439 1.00 73.94 67 GLU A O 1
ATOM 530 N N . PRO A 1 68 ? -39.388 -2.001 16.204 1.00 77.69 68 PRO A N 1
ATOM 531 C CA . PRO A 1 68 ? -40.453 -2.993 16.176 1.00 77.69 68 PRO A CA 1
ATOM 532 C C . PRO A 1 68 ? -39.933 -4.310 16.759 1.00 77.69 68 PRO A C 1
ATOM 534 O O . PRO A 1 68 ? -39.252 -5.086 16.089 1.00 77.69 68 PRO A O 1
ATOM 537 N N . THR A 1 69 ? -40.254 -4.558 18.028 1.00 86.44 69 THR A N 1
ATOM 538 C CA . THR A 1 69 ? -39.815 -5.729 18.796 1.00 86.44 69 THR A CA 1
ATOM 539 C C . THR A 1 69 ? -38.288 -5.887 18.804 1.00 86.44 69 THR A C 1
ATOM 541 O O . THR A 1 69 ? -37.738 -6.882 18.322 1.00 86.44 69 THR A O 1
ATOM 544 N N . GLY A 1 70 ? -37.578 -4.905 19.368 1.00 86.69 70 GLY A N 1
ATOM 545 C CA . GLY A 1 70 ? -36.138 -5.023 19.608 1.00 86.69 70 GLY A CA 1
ATOM 546 C C . GLY A 1 70 ? -35.794 -6.218 20.501 1.00 86.69 70 GLY A C 1
ATOM 547 O O . GLY A 1 70 ? -36.558 -6.611 21.389 1.00 86.69 70 GLY A O 1
ATOM 548 N N . ALA A 1 71 ? -34.640 -6.837 20.247 1.00 87.38 71 ALA A N 1
ATOM 549 C CA . ALA A 1 71 ? -34.265 -8.117 20.844 1.00 87.38 71 ALA A CA 1
ATOM 550 C C . ALA A 1 71 ? -34.176 -8.068 22.377 1.00 87.38 71 ALA A C 1
ATOM 552 O O . ALA A 1 71 ? -34.560 -9.033 23.040 1.00 87.38 71 ALA A O 1
ATOM 553 N N . ASP A 1 72 ? -33.708 -6.957 22.955 1.00 85.25 72 ASP A N 1
ATOM 554 C CA . ASP A 1 72 ? -33.597 -6.824 24.412 1.00 85.25 72 ASP A CA 1
ATOM 555 C C . ASP A 1 72 ? -34.967 -6.664 25.088 1.00 85.25 72 ASP A C 1
ATOM 557 O O . ASP A 1 72 ? -35.272 -7.365 26.054 1.00 85.25 72 ASP A O 1
ATOM 561 N N . ASN A 1 73 ? -35.838 -5.809 24.545 1.00 86.94 73 ASN A N 1
ATOM 562 C CA . ASN A 1 73 ? -37.196 -5.642 25.064 1.00 86.94 73 ASN A CA 1
ATOM 563 C C . ASN A 1 73 ? -38.023 -6.931 24.896 1.00 86.94 73 ASN A C 1
ATOM 565 O O . ASN A 1 73 ? -38.738 -7.330 25.817 1.00 86.94 73 ASN A O 1
ATOM 569 N N . ALA A 1 74 ? -37.864 -7.640 23.773 1.00 90.38 74 ALA A N 1
ATOM 570 C CA . ALA A 1 74 ? -38.469 -8.952 23.553 1.00 90.38 74 ALA A CA 1
ATOM 571 C C . ALA A 1 74 ? -38.003 -9.986 24.590 1.00 90.38 74 ALA A C 1
ATOM 573 O O . ALA A 1 74 ? -38.824 -10.709 25.160 1.00 90.38 74 ALA A O 1
ATOM 574 N N . ARG A 1 75 ? -36.695 -10.033 24.876 1.00 89.38 75 ARG A N 1
ATOM 575 C CA . ARG A 1 75 ? -36.112 -10.904 25.905 1.00 89.38 75 ARG A CA 1
ATOM 576 C C . ARG A 1 75 ? -36.717 -10.624 27.282 1.00 89.38 75 ARG A C 1
ATOM 578 O O . ARG A 1 75 ? -37.161 -11.571 27.925 1.00 89.38 75 ARG A O 1
ATOM 585 N N . LEU A 1 76 ? -36.771 -9.357 27.703 1.00 87.25 76 LEU A N 1
ATOM 586 C CA . LEU A 1 76 ? -37.325 -8.942 29.000 1.00 87.25 76 LEU A CA 1
ATOM 587 C C . LEU A 1 76 ? -38.817 -9.281 29.140 1.00 87.25 76 LEU A C 1
ATOM 589 O O . LEU A 1 76 ? -39.256 -9.752 30.194 1.00 87.25 76 LEU A O 1
ATOM 593 N N . PHE A 1 77 ? -39.590 -9.073 28.071 1.00 91.62 77 PHE A N 1
ATOM 594 C CA . PHE A 1 77 ? -41.016 -9.395 28.027 1.00 91.62 77 PHE A CA 1
ATOM 595 C C . PHE A 1 77 ? -41.257 -10.905 28.152 1.00 91.62 77 PHE A C 1
ATOM 597 O O . PHE A 1 77 ? -42.073 -11.351 28.959 1.00 91.62 77 PHE A O 1
ATOM 604 N N . LEU A 1 78 ? -40.510 -11.713 27.394 1.00 93.25 78 LEU A N 1
ATOM 605 C CA . LEU A 1 78 ? -40.627 -13.172 27.432 1.00 93.25 78 LEU A CA 1
ATOM 606 C C . LEU A 1 78 ? -40.166 -13.755 28.770 1.00 93.25 78 LEU A C 1
ATOM 608 O O . LEU A 1 78 ? -40.843 -14.630 29.309 1.00 93.25 78 LEU A O 1
ATOM 612 N N . SER A 1 79 ? -39.055 -13.267 29.333 1.00 88.25 79 SER A N 1
ATOM 613 C CA . SER A 1 79 ? -38.539 -13.761 30.617 1.00 88.25 79 SER A CA 1
ATOM 614 C C . SER A 1 79 ? -39.474 -13.463 31.786 1.00 88.25 79 SER A C 1
ATOM 616 O O . SER A 1 79 ? -39.498 -14.217 32.756 1.00 88.25 79 SER A O 1
ATOM 618 N N . SER A 1 80 ? -40.250 -12.384 31.688 1.00 88.12 80 SER A N 1
ATOM 619 C CA . SER A 1 80 ? -41.195 -11.957 32.725 1.00 88.12 80 SER A CA 1
ATOM 620 C C . SER A 1 80 ? -42.604 -12.530 32.533 1.00 88.12 80 SER A C 1
ATOM 622 O O . SER A 1 80 ? -43.465 -12.328 33.387 1.00 88.12 80 SER A O 1
ATOM 624 N N . GLY A 1 81 ? -42.865 -13.241 31.427 1.00 92.50 81 GLY A N 1
ATOM 625 C CA . GLY A 1 81 ? -44.204 -13.736 31.101 1.00 92.50 81 GLY A CA 1
ATOM 626 C C . GLY A 1 81 ? -45.192 -12.634 30.689 1.00 92.50 81 GLY A C 1
ATOM 627 O O . GLY A 1 81 ? -46.398 -12.826 30.819 1.00 92.50 81 GLY A O 1
ATOM 628 N N . GLY A 1 82 ? -44.696 -11.494 30.201 1.00 93.19 82 GLY A N 1
ATOM 629 C CA . GLY A 1 82 ? -45.466 -10.285 29.905 1.00 93.19 82 GLY A CA 1
ATOM 630 C C . GLY A 1 82 ? -44.800 -9.036 30.488 1.00 93.19 82 GLY A C 1
ATOM 631 O O . GLY A 1 82 ? -43.607 -9.043 30.795 1.00 93.19 82 GLY A O 1
ATOM 632 N N . PHE A 1 83 ? -45.565 -7.959 30.681 1.00 93.00 83 PHE A N 1
ATOM 633 C CA . PHE A 1 83 ? -45.079 -6.807 31.443 1.00 93.00 83 PHE A CA 1
ATOM 634 C C . PHE A 1 83 ? -44.997 -7.156 32.928 1.00 93.00 83 PHE A C 1
ATOM 636 O O . PHE A 1 83 ? -45.955 -7.675 33.506 1.00 93.00 83 PHE A O 1
ATOM 643 N N . ALA A 1 84 ? -43.858 -6.854 33.555 1.00 89.06 84 ALA A N 1
ATOM 644 C CA . ALA A 1 84 ? -43.643 -7.132 34.969 1.00 89.06 84 ALA A CA 1
ATOM 645 C C . ALA A 1 84 ? -44.748 -6.479 35.815 1.00 89.06 84 ALA A C 1
ATOM 647 O O . ALA A 1 84 ? -45.052 -5.303 35.645 1.00 89.06 84 ALA A O 1
ATOM 648 N N . ARG A 1 85 ? -45.370 -7.245 36.716 1.00 88.50 85 ARG A N 1
ATOM 649 C CA . ARG A 1 85 ? -46.411 -6.759 37.651 1.00 88.50 85 ARG A CA 1
ATOM 650 C C . ARG A 1 85 ? -45.965 -6.755 39.106 1.00 88.50 85 ARG A C 1
ATOM 652 O O . ARG A 1 85 ? -46.624 -6.166 39.956 1.00 88.50 85 ARG A O 1
ATOM 659 N N . THR A 1 86 ? -44.851 -7.413 39.394 1.00 87.69 86 THR A N 1
ATOM 66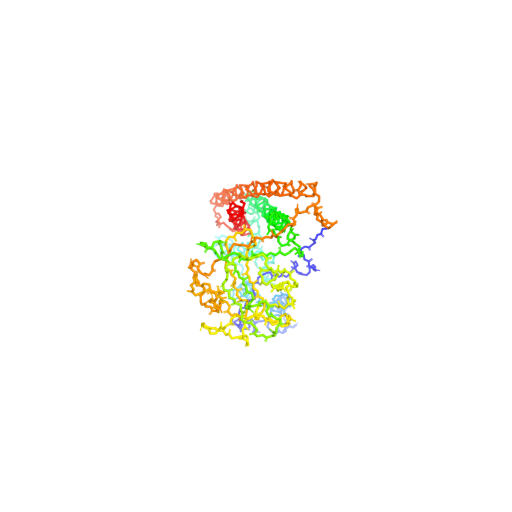0 C CA . THR A 1 86 ? -44.249 -7.495 40.721 1.00 87.69 86 THR A CA 1
ATOM 661 C C . THR A 1 86 ? -42.751 -7.312 40.583 1.00 87.69 86 THR A C 1
ATOM 663 O O . THR A 1 86 ? -42.127 -7.966 39.749 1.00 87.69 86 THR A O 1
ATOM 666 N N . ALA A 1 87 ? -42.190 -6.439 41.410 1.00 86.62 87 ALA A N 1
ATOM 667 C CA . ALA A 1 87 ? -40.754 -6.245 41.514 1.00 86.62 87 ALA A CA 1
ATOM 668 C C . ALA A 1 87 ? -40.130 -7.360 42.371 1.00 86.62 87 ALA A C 1
ATOM 670 O O . ALA A 1 87 ? -40.743 -7.752 43.373 1.00 86.62 87 ALA A O 1
ATOM 671 N N . PRO A 1 88 ? -38.928 -7.853 42.035 1.00 89.56 88 PRO A N 1
ATOM 672 C CA . PRO A 1 88 ? -38.101 -8.596 42.976 1.00 89.56 88 PRO A CA 1
ATOM 673 C C . PRO A 1 88 ? -37.911 -7.851 44.310 1.00 89.56 88 PRO A C 1
ATOM 675 O O . PRO A 1 88 ? -37.835 -6.624 44.363 1.00 89.56 88 PRO A O 1
ATOM 678 N N . GLU A 1 89 ? -37.816 -8.587 45.417 1.00 91.56 89 GLU A N 1
ATOM 679 C CA . GLU A 1 89 ? -37.625 -7.974 46.737 1.00 91.56 89 GLU A CA 1
ATOM 680 C C . GLU A 1 89 ? -36.204 -7.389 46.866 1.00 91.56 89 GLU A C 1
ATOM 682 O O . GLU A 1 89 ? -35.236 -8.109 46.599 1.00 91.56 89 GLU A O 1
ATOM 687 N N . PRO A 1 90 ? -36.023 -6.127 47.303 1.00 91.88 90 PRO A N 1
ATOM 688 C CA . PRO A 1 90 ? -34.693 -5.566 47.523 1.00 91.88 90 PRO A CA 1
ATOM 689 C C . PRO A 1 90 ? -33.839 -6.437 48.454 1.00 91.88 90 PRO A C 1
ATOM 691 O O . PRO A 1 90 ? -34.253 -6.787 49.555 1.00 91.88 90 PRO A O 1
ATOM 694 N N . GLY A 1 91 ? -32.628 -6.776 48.010 1.00 89.25 91 GLY A N 1
ATOM 695 C CA . GLY A 1 91 ? -31.716 -7.671 48.736 1.00 89.25 91 GLY A CA 1
ATOM 696 C C . GLY A 1 91 ? -31.868 -9.161 48.403 1.00 89.25 91 GLY A C 1
ATOM 697 O O . GLY A 1 91 ? -31.019 -9.949 48.819 1.00 89.25 91 GLY A O 1
ATOM 698 N N . SER A 1 92 ? -32.880 -9.547 47.619 1.00 94.75 92 SER A N 1
ATOM 699 C CA . SER A 1 92 ? -32.994 -10.898 47.054 1.00 94.75 92 SER A CA 1
ATOM 700 C C . SER A 1 92 ? -31.971 -11.152 45.941 1.00 94.75 92 SER A C 1
ATOM 702 O O . SER A 1 92 ? -31.387 -10.225 45.364 1.00 94.75 92 SER A O 1
ATOM 704 N N . LEU A 1 93 ? -31.766 -12.431 45.614 1.00 93.12 93 LEU A N 1
ATOM 705 C CA . LEU A 1 93 ? -30.927 -12.836 44.487 1.00 93.12 93 LEU A CA 1
ATOM 706 C C . LEU A 1 93 ? -31.519 -12.330 43.166 1.00 93.12 93 LEU A C 1
ATOM 708 O O . LEU A 1 93 ? -30.798 -11.798 42.326 1.00 93.12 93 LEU A O 1
ATOM 712 N N . GLU A 1 94 ? -32.834 -12.448 43.014 1.00 90.44 94 GLU A N 1
ATOM 713 C CA . GLU A 1 94 ? -33.599 -12.037 41.841 1.00 90.44 94 GLU A CA 1
ATOM 714 C C . GLU A 1 94 ? -33.453 -10.532 41.586 1.00 90.44 94 GLU A C 1
ATOM 716 O O . GLU A 1 94 ? -33.223 -10.119 40.449 1.00 90.44 94 GLU A O 1
ATOM 721 N N . TYR A 1 95 ? -33.489 -9.714 42.644 1.00 93.31 95 TYR A N 1
ATOM 722 C CA . TYR A 1 95 ? -33.268 -8.269 42.544 1.00 93.31 95 TYR A CA 1
ATOM 723 C C . TYR A 1 95 ? -31.857 -7.940 42.056 1.00 93.31 95 TYR A C 1
ATOM 725 O O . TYR A 1 95 ? -31.677 -7.122 41.156 1.00 93.31 95 TYR A O 1
ATOM 733 N N . ARG A 1 96 ? -30.830 -8.608 42.600 1.00 93.81 96 ARG A N 1
ATOM 734 C CA . ARG A 1 96 ? -29.444 -8.398 42.151 1.00 93.81 96 ARG A CA 1
ATOM 735 C C . ARG A 1 96 ? -29.227 -8.846 40.707 1.00 93.81 96 ARG A C 1
ATOM 737 O O . ARG A 1 96 ? -28.498 -8.169 39.988 1.00 93.81 96 ARG A O 1
ATOM 744 N N . ILE A 1 97 ? -29.867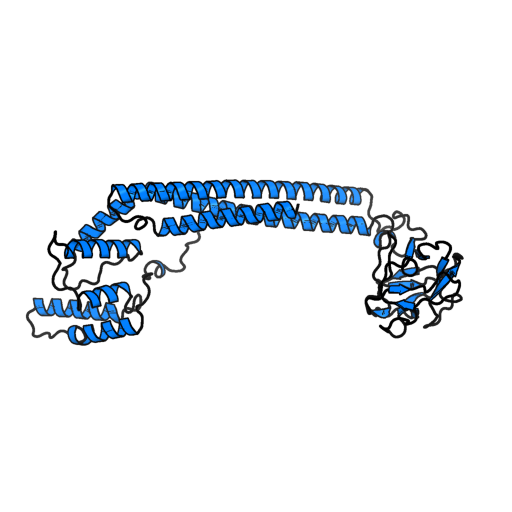 -9.934 40.274 1.00 90.81 97 ILE A N 1
ATOM 745 C CA . ILE A 1 97 ? -29.833 -10.377 38.873 1.00 90.81 97 ILE A CA 1
ATOM 746 C C . ILE A 1 97 ? -30.461 -9.313 37.965 1.00 90.81 97 ILE A C 1
ATOM 748 O O . ILE A 1 97 ? -29.844 -8.945 36.969 1.00 90.81 97 ILE A O 1
ATOM 752 N N . ALA A 1 98 ? -31.629 -8.771 38.328 1.00 89.56 98 ALA A N 1
ATOM 753 C CA . ALA A 1 98 ? -32.292 -7.719 37.555 1.00 89.56 98 ALA A CA 1
ATOM 754 C C . ALA A 1 98 ? -31.428 -6.449 37.432 1.00 89.56 98 ALA A C 1
ATOM 756 O O . ALA A 1 98 ? -31.310 -5.878 36.348 1.00 89.56 98 ALA A O 1
ATOM 757 N N . VAL A 1 99 ? -30.758 -6.042 38.517 1.00 92.25 99 VAL A N 1
ATOM 758 C CA . VAL A 1 99 ? -29.821 -4.905 38.513 1.00 92.25 99 VAL A CA 1
ATOM 759 C C . VAL A 1 99 ? -28.621 -5.153 37.583 1.00 92.25 99 VAL A C 1
ATOM 761 O O . VAL A 1 99 ? -28.254 -4.270 36.807 1.00 92.25 99 VAL A O 1
ATOM 764 N N . GLU A 1 100 ? -28.002 -6.338 37.610 1.00 90.81 100 GLU A N 1
ATOM 765 C CA . GLU A 1 100 ? -26.871 -6.658 36.719 1.00 90.81 100 GLU A CA 1
ATOM 766 C C . GLU A 1 100 ? -27.283 -6.778 35.239 1.00 90.81 100 GLU A C 1
ATOM 768 O O . GLU A 1 100 ? -26.528 -6.365 34.350 1.00 90.81 100 GLU A O 1
ATOM 773 N N . ASP A 1 101 ? -28.481 -7.296 34.964 1.00 88.19 101 ASP A N 1
ATOM 774 C CA . ASP A 1 101 ? -29.049 -7.378 33.615 1.00 88.19 101 ASP A CA 1
ATOM 775 C C . ASP A 1 101 ? -29.263 -5.974 33.020 1.00 88.19 101 ASP A C 1
ATOM 777 O O . ASP A 1 101 ? -28.803 -5.673 31.915 1.00 88.19 101 ASP A O 1
ATOM 781 N N . LEU A 1 102 ? -29.827 -5.058 33.814 1.00 89.06 102 LEU A N 1
ATOM 782 C CA . LEU A 1 102 ? -29.986 -3.646 33.454 1.00 89.06 102 LEU A CA 1
ATOM 783 C C . LEU A 1 102 ? -28.651 -2.941 33.182 1.00 89.06 102 LEU A C 1
ATOM 785 O O . LEU A 1 102 ? -28.521 -2.217 32.195 1.00 89.06 102 LEU A O 1
ATOM 789 N N . LYS A 1 103 ? -27.619 -3.177 34.001 1.00 89.56 103 LYS A N 1
ATOM 790 C CA . LYS A 1 103 ? -26.279 -2.618 33.736 1.00 89.56 103 LYS A CA 1
ATOM 791 C C . LYS A 1 103 ? -25.675 -3.139 32.437 1.00 89.56 103 LYS A C 1
ATOM 793 O O . LYS A 1 103 ? -24.943 -2.412 31.766 1.00 89.56 103 LYS A O 1
ATOM 798 N N . THR A 1 104 ? -25.977 -4.380 32.068 1.00 85.38 104 THR A N 1
ATOM 799 C CA . THR A 1 104 ? -25.529 -4.965 30.798 1.00 85.38 104 THR A CA 1
ATOM 800 C C . THR A 1 104 ? -26.208 -4.277 29.613 1.00 85.38 104 THR A C 1
ATOM 802 O O . THR A 1 104 ? -25.524 -3.920 28.653 1.00 85.38 104 THR A O 1
ATOM 805 N N . ARG A 1 105 ? -27.511 -3.978 29.718 1.00 85.00 105 ARG A N 1
ATOM 806 C CA . ARG A 1 105 ? -28.244 -3.149 28.743 1.00 85.00 105 ARG A CA 1
ATOM 807 C C . ARG A 1 105 ? -27.618 -1.760 28.585 1.00 85.00 105 ARG A C 1
ATOM 809 O O . ARG A 1 105 ? -27.351 -1.334 27.462 1.00 85.00 105 ARG A O 1
ATOM 816 N N . PHE A 1 106 ? -27.303 -1.076 29.688 1.00 85.75 106 PHE A N 1
ATOM 817 C CA . PHE A 1 106 ? -26.661 0.246 29.631 1.00 85.75 106 PHE A CA 1
ATOM 818 C C . PHE A 1 106 ? -25.268 0.197 28.991 1.00 85.75 106 PHE A C 1
ATOM 820 O O . PHE A 1 106 ? -24.904 1.081 28.212 1.00 85.75 106 PHE A O 1
ATOM 827 N N . ALA A 1 107 ? -24.492 -0.850 29.281 1.00 83.44 107 ALA A N 1
ATOM 828 C CA . ALA A 1 107 ? -23.177 -1.067 28.683 1.00 83.44 107 ALA A CA 1
ATOM 829 C C . ALA A 1 107 ? -23.236 -1.320 27.169 1.00 83.44 107 ALA A C 1
ATOM 831 O O . ALA A 1 107 ? -22.302 -0.956 26.455 1.00 83.44 107 ALA A O 1
ATOM 832 N N . ALA A 1 108 ? -24.341 -1.885 26.679 1.00 78.69 108 ALA A N 1
ATOM 833 C CA . ALA A 1 108 ? -24.626 -2.077 25.260 1.00 78.69 108 ALA A CA 1
ATOM 834 C C . ALA A 1 108 ? -25.211 -0.825 24.572 1.00 78.69 108 ALA A C 1
ATOM 836 O O . ALA A 1 108 ? -25.711 -0.921 23.456 1.00 78.69 108 ALA A O 1
ATOM 837 N N . CYS A 1 109 ? -25.145 0.346 25.219 1.00 75.12 109 CYS A N 1
ATOM 838 C CA . CYS A 1 109 ? -25.709 1.610 24.733 1.00 75.12 109 CYS A CA 1
ATOM 839 C C . CYS A 1 109 ? -27.243 1.622 24.594 1.00 75.12 109 CYS A C 1
ATOM 841 O O . CYS A 1 109 ? -27.782 2.526 23.956 1.00 75.12 109 CYS A O 1
ATOM 843 N N . GLY A 1 110 ? -27.950 0.693 25.247 1.00 75.81 110 GLY A N 1
ATOM 844 C CA . GLY A 1 110 ? -29.400 0.765 25.410 1.00 75.81 110 GLY A CA 1
ATOM 845 C C . GLY A 1 110 ? -29.754 1.917 26.349 1.00 75.81 110 GLY A C 1
ATOM 846 O O . GLY A 1 110 ? -29.690 1.774 27.570 1.00 75.81 110 GLY A O 1
ATOM 847 N N . TRP A 1 111 ? -30.074 3.081 25.785 1.00 65.75 111 TRP A N 1
ATOM 848 C CA . TRP A 1 111 ? -30.316 4.317 26.541 1.00 65.75 111 TRP A CA 1
ATOM 849 C C . TRP A 1 111 ? -31.710 4.377 27.179 1.00 65.75 111 TRP A C 1
ATOM 851 O O . TRP A 1 111 ? -31.948 5.187 28.076 1.00 65.75 111 TRP A O 1
ATOM 861 N N . ARG A 1 112 ? -32.631 3.519 26.730 1.00 73.50 112 ARG A N 1
ATOM 862 C CA . ARG A 1 112 ? -34.009 3.450 27.223 1.00 73.50 112 ARG A CA 1
ATOM 863 C C . ARG A 1 112 ? -34.107 2.569 28.457 1.00 73.50 112 ARG A C 1
ATOM 865 O O . ARG A 1 112 ? -33.497 1.500 28.508 1.00 73.50 112 ARG A O 1
ATOM 872 N N . THR A 1 113 ? -34.940 2.970 29.411 1.00 76.69 113 THR A N 1
ATOM 873 C CA . THR A 1 113 ? -35.396 2.075 30.481 1.00 76.69 113 THR A CA 1
ATOM 874 C C . THR A 1 113 ? -36.237 0.938 29.894 1.00 76.69 113 THR A C 1
ATOM 876 O O . THR A 1 113 ? -36.844 1.129 28.837 1.00 76.69 113 THR A O 1
ATOM 879 N N . PRO A 1 114 ? -36.316 -0.227 30.559 1.00 81.44 114 PRO A N 1
ATOM 880 C CA . PRO A 1 114 ? -37.275 -1.258 30.184 1.00 81.44 114 PRO A CA 1
ATOM 881 C C . PRO A 1 114 ? -38.698 -0.712 30.094 1.00 81.44 114 PRO A C 1
ATOM 883 O O . PRO A 1 114 ? -39.072 0.202 30.834 1.00 81.44 114 PRO A O 1
ATOM 886 N N . VAL A 1 115 ? -39.496 -1.314 29.217 1.00 85.56 115 VAL A N 1
ATOM 887 C CA . VAL A 1 115 ? -40.929 -1.034 29.124 1.00 85.56 115 VAL A CA 1
ATOM 888 C C . VAL A 1 115 ? -41.614 -1.534 30.403 1.00 85.56 115 VAL A C 1
ATOM 890 O O . VAL A 1 115 ? -41.710 -2.737 30.636 1.00 85.56 115 VAL A O 1
ATOM 893 N N . ASP A 1 116 ? -42.061 -0.601 31.248 1.00 89.00 116 ASP A N 1
ATOM 894 C CA . ASP A 1 116 ? -42.619 -0.873 32.581 1.00 89.00 116 ASP A CA 1
ATOM 895 C C . ASP A 1 116 ? -43.945 -0.113 32.805 1.00 89.00 116 ASP A C 1
ATOM 897 O O . ASP A 1 116 ? -44.001 0.855 33.572 1.00 89.00 116 ASP A O 1
ATOM 901 N N . PRO A 1 117 ? -45.043 -0.518 32.133 1.00 91.19 117 PRO A N 1
ATOM 902 C CA . PRO A 1 117 ? -46.346 0.142 32.276 1.00 91.19 117 PRO A CA 1
ATOM 903 C C . PRO A 1 117 ? -46.905 0.052 33.703 1.00 91.19 117 PRO A C 1
ATOM 905 O O . PRO A 1 117 ? -47.692 0.904 34.120 1.00 91.19 117 PRO A O 1
ATOM 908 N N . ASN A 1 118 ? -46.462 -0.946 34.472 1.00 89.81 118 ASN A N 1
ATOM 909 C CA . ASN A 1 118 ? -46.897 -1.199 35.843 1.00 89.81 118 ASN A CA 1
ATOM 910 C C . ASN A 1 118 ? -46.047 -0.472 36.896 1.00 89.81 118 ASN A C 1
ATOM 912 O O . ASN A 1 118 ? -46.407 -0.480 38.073 1.00 89.81 118 ASN A O 1
ATOM 916 N N . LYS A 1 119 ? -44.959 0.193 36.482 1.00 89.50 119 LYS A N 1
ATOM 917 C CA . LYS A 1 119 ? -44.072 1.005 37.332 1.00 89.50 119 LYS A CA 1
ATOM 918 C C . LYS A 1 119 ? -43.472 0.220 38.499 1.00 89.50 119 LYS A C 1
ATOM 920 O O . LYS A 1 119 ? -43.339 0.750 39.607 1.00 89.50 119 LYS A O 1
ATOM 925 N N . VAL A 1 120 ? -43.132 -1.045 38.267 1.00 89.69 120 VAL A N 1
ATOM 926 C CA . VAL A 1 120 ? -42.599 -1.935 39.304 1.00 89.69 120 VAL A CA 1
ATOM 927 C C . VAL A 1 120 ? -41.076 -2.024 39.301 1.00 89.69 120 VAL A C 1
ATOM 929 O O . VAL A 1 120 ? -40.510 -2.288 40.352 1.00 89.69 120 VAL A O 1
ATOM 932 N N . LEU A 1 121 ? -40.404 -1.719 38.189 1.00 89.06 121 LEU A N 1
ATOM 933 C CA . LEU A 1 121 ? -38.951 -1.880 38.018 1.00 89.06 121 LEU A CA 1
ATOM 934 C C . LEU A 1 121 ? -38.137 -0.639 38.432 1.00 89.06 121 LEU A C 1
ATOM 936 O O . LEU A 1 121 ? -36.933 -0.542 38.186 1.00 89.06 121 LEU A O 1
ATOM 940 N N . GLY A 1 122 ? -38.793 0.364 39.023 1.00 89.25 122 GLY A N 1
ATOM 941 C CA . GLY A 1 122 ? -38.178 1.664 39.290 1.00 89.25 122 GLY A CA 1
ATOM 942 C C . GLY A 1 122 ? -36.989 1.618 40.257 1.00 89.25 122 GLY A C 1
ATOM 943 O O . GLY A 1 122 ? -36.081 2.439 40.129 1.00 89.25 122 GLY A O 1
ATOM 944 N N . LYS A 1 123 ? -36.965 0.676 41.211 1.00 92.00 123 LYS A N 1
ATOM 945 C CA . LYS A 1 123 ? -35.858 0.567 42.179 1.00 92.00 123 LYS A CA 1
ATOM 946 C C . LYS A 1 123 ? -34.633 -0.081 41.540 1.00 92.00 123 LYS A C 1
ATOM 948 O O . LYS A 1 123 ? -33.532 0.442 41.666 1.00 92.00 123 LYS A O 1
ATOM 953 N N . GLU A 1 124 ? -34.853 -1.146 40.781 1.00 92.44 124 GLU A N 1
ATOM 954 C CA . GLU A 1 124 ? -33.846 -1.872 40.016 1.00 92.44 124 GLU A CA 1
ATOM 955 C C . GLU A 1 124 ? -33.164 -0.934 39.019 1.00 92.44 124 GLU A C 1
ATOM 957 O O . GLU A 1 124 ? -31.939 -0.896 38.942 1.00 92.44 124 GLU A O 1
ATOM 962 N N . VAL A 1 125 ? -33.952 -0.127 38.298 1.00 91.38 125 VAL A N 1
ATOM 963 C CA . VAL A 1 125 ? -33.441 0.888 37.365 1.00 91.38 125 VAL A CA 1
ATOM 964 C C . VAL A 1 125 ? -32.626 1.957 38.090 1.00 91.38 125 VAL A C 1
ATOM 966 O O . VAL A 1 125 ? -31.552 2.323 37.610 1.00 91.38 125 VAL A O 1
ATOM 969 N N . ALA A 1 126 ? -33.098 2.453 39.237 1.00 92.00 126 ALA A N 1
ATOM 970 C CA . ALA A 1 126 ? -32.376 3.461 40.010 1.00 92.00 126 ALA A CA 1
ATOM 971 C C . ALA A 1 126 ? -31.024 2.933 40.521 1.00 92.00 126 ALA A C 1
ATOM 973 O O . ALA A 1 126 ? -30.000 3.594 40.327 1.00 92.00 126 ALA A O 1
ATOM 974 N N . ASP A 1 127 ? -31.007 1.731 41.100 1.00 94.31 127 ASP A N 1
ATOM 975 C CA . ASP A 1 127 ? -29.791 1.093 41.607 1.00 94.31 127 ASP A CA 1
ATOM 976 C C . ASP A 1 127 ? -28.826 0.751 40.467 1.00 94.31 127 ASP A C 1
ATOM 978 O O . ASP A 1 127 ? -27.647 1.102 40.534 1.00 94.31 127 ASP A O 1
ATOM 982 N N . ALA A 1 128 ? -29.318 0.152 39.376 1.00 92.88 128 ALA A N 1
ATOM 983 C CA . ALA A 1 128 ? -28.506 -0.149 38.199 1.00 92.88 128 ALA A CA 1
ATOM 984 C C . ALA A 1 128 ? -27.895 1.119 37.596 1.00 92.88 128 ALA A C 1
ATOM 986 O O . ALA A 1 128 ? -26.715 1.124 37.250 1.00 92.88 128 ALA A O 1
ATOM 987 N N . SER A 1 129 ? -28.664 2.207 37.500 1.00 91.75 129 SER A N 1
ATOM 988 C CA . SER A 1 129 ? -28.173 3.492 36.996 1.00 91.75 129 SER A CA 1
ATOM 989 C C . SER A 1 129 ? -27.092 4.076 37.908 1.00 91.75 129 SER A C 1
ATOM 991 O O . SER A 1 129 ? -26.061 4.540 37.417 1.00 91.75 129 SER A O 1
ATOM 993 N N . ALA A 1 130 ? -27.293 4.055 39.228 1.00 93.62 130 ALA A N 1
ATOM 994 C CA . ALA A 1 130 ? -26.319 4.568 40.189 1.00 93.62 130 ALA A CA 1
ATOM 995 C C . ALA A 1 130 ? -25.013 3.755 40.168 1.00 93.62 130 ALA A C 1
ATOM 997 O O . ALA A 1 130 ? -23.925 4.330 40.079 1.00 93.62 130 ALA A O 1
ATOM 998 N N . GLU A 1 131 ? -25.111 2.425 40.191 1.00 93.31 131 GLU A N 1
ATOM 999 C CA . GLU A 1 131 ? -23.962 1.520 40.105 1.00 93.31 131 GLU A CA 1
ATOM 1000 C C . GLU A 1 131 ? -23.232 1.664 38.758 1.00 93.31 131 GLU A C 1
ATOM 1002 O O . GLU A 1 131 ? -22.005 1.770 38.719 1.00 93.31 131 GLU A O 1
ATOM 1007 N N . TRP A 1 132 ? -23.966 1.762 37.645 1.00 92.25 132 TRP A N 1
ATOM 1008 C CA . TRP A 1 132 ? -23.383 1.969 36.319 1.00 92.25 132 TRP A CA 1
ATOM 1009 C C . TRP A 1 132 ? -22.617 3.289 36.211 1.00 92.25 132 TRP A C 1
ATOM 1011 O O . TRP A 1 132 ? -21.497 3.323 35.694 1.00 92.25 132 TRP A O 1
ATOM 1021 N N . GLN A 1 133 ? -23.179 4.380 36.739 1.00 91.75 133 GLN A N 1
ATOM 1022 C CA . GLN A 1 133 ? -22.490 5.668 36.780 1.00 91.75 133 GLN A CA 1
ATOM 1023 C C . GLN A 1 133 ? -21.192 5.595 37.588 1.00 91.75 133 GLN A C 1
ATOM 1025 O O . GLN A 1 133 ? -20.192 6.183 37.174 1.00 91.75 133 GLN A O 1
ATOM 1030 N N . GLN A 1 134 ? -21.172 4.850 38.696 1.00 92.00 134 GLN A N 1
ATOM 1031 C CA . GLN A 1 134 ? -19.954 4.629 39.479 1.00 92.00 134 GLN A CA 1
ATOM 1032 C C . GLN A 1 134 ? -18.911 3.820 38.696 1.00 92.00 134 GLN A C 1
ATOM 1034 O O . GLN A 1 134 ? -17.747 4.222 38.649 1.00 92.00 134 GLN A O 1
ATOM 1039 N N . GLU A 1 135 ? -19.313 2.730 38.034 1.00 91.56 135 GLU A N 1
ATOM 1040 C CA . GLU A 1 135 ? -18.422 1.906 37.204 1.00 91.56 135 GLU A CA 1
ATOM 1041 C C . GLU A 1 135 ? -17.798 2.716 36.060 1.00 91.56 135 GLU A C 1
ATOM 1043 O O . GLU A 1 135 ? -16.580 2.677 35.840 1.00 91.56 135 GLU A O 1
ATOM 1048 N N . ILE A 1 136 ? -18.618 3.507 35.359 1.00 91.50 136 ILE A N 1
ATOM 1049 C CA . ILE A 1 136 ? -18.154 4.424 34.322 1.00 91.50 136 ILE A CA 1
ATOM 1050 C C . ILE A 1 136 ? -17.209 5.463 34.928 1.00 91.50 136 ILE A C 1
ATOM 1052 O O . ILE A 1 136 ? -16.112 5.657 34.400 1.00 91.50 136 ILE A O 1
ATOM 1056 N N . ALA A 1 137 ? -17.593 6.152 35.999 1.00 92.75 137 ALA A N 1
ATOM 1057 C CA . ALA A 1 137 ? -16.783 7.222 36.575 1.00 92.75 137 ALA A CA 1
ATOM 1058 C C . ALA A 1 137 ? -15.411 6.712 37.045 1.00 92.75 137 ALA A C 1
ATOM 1060 O O . ALA A 1 137 ? -14.393 7.351 36.773 1.00 92.75 137 ALA A O 1
ATOM 1061 N N . ALA A 1 138 ? -15.364 5.527 37.657 1.00 94.88 138 ALA A N 1
ATOM 1062 C CA . ALA A 1 138 ? -14.135 4.920 38.161 1.00 94.88 138 ALA A CA 1
ATOM 1063 C C . ALA A 1 138 ? -13.104 4.633 37.054 1.00 94.88 138 ALA A C 1
ATOM 1065 O O . ALA A 1 138 ? -11.904 4.751 37.288 1.00 94.88 138 ALA A O 1
ATOM 1066 N N . GLN A 1 139 ? -13.561 4.295 35.844 1.00 95.38 139 GLN A N 1
ATOM 1067 C CA . GLN A 1 139 ? -12.701 3.965 34.697 1.00 95.38 139 GLN A CA 1
ATOM 1068 C C . GLN A 1 139 ? -12.549 5.126 33.695 1.00 95.38 139 GLN A C 1
ATOM 1070 O O . GLN A 1 139 ? -12.053 4.939 32.581 1.00 95.38 139 GLN A O 1
ATOM 1075 N N . ALA A 1 140 ? -12.980 6.342 34.056 1.00 94.62 140 ALA A N 1
ATOM 1076 C CA . ALA A 1 140 ? -12.973 7.493 33.150 1.00 94.62 140 ALA A CA 1
ATOM 1077 C C . ALA A 1 140 ? -11.567 7.887 32.678 1.00 94.62 140 ALA A C 1
ATOM 1079 O O . ALA A 1 140 ? -11.380 8.213 31.506 1.00 94.62 140 ALA A O 1
ATOM 1080 N N . VAL A 1 141 ? -10.572 7.811 33.565 1.00 96.38 141 VAL A N 1
ATOM 1081 C CA . VAL A 1 141 ? -9.178 8.131 33.228 1.00 96.38 141 VAL A CA 1
ATOM 1082 C C . VAL A 1 141 ? -8.659 7.185 32.146 1.00 96.38 141 VAL A C 1
ATOM 1084 O O . VAL A 1 141 ? -8.141 7.642 31.130 1.00 96.38 141 VAL A O 1
ATOM 1087 N N . GLN A 1 142 ? -8.853 5.879 32.325 1.00 97.56 142 GLN A N 1
ATOM 1088 C CA . GLN A 1 142 ? -8.372 4.870 31.386 1.00 97.56 142 GLN A CA 1
ATOM 1089 C C . GLN A 1 142 ? -9.116 4.935 30.054 1.00 97.56 142 GLN A C 1
ATOM 1091 O O . GLN A 1 142 ? -8.484 4.862 29.002 1.00 97.56 142 GLN A O 1
ATOM 1096 N N . ARG A 1 143 ? -10.436 5.171 30.065 1.00 95.69 143 ARG A N 1
ATOM 1097 C CA . ARG A 1 143 ? -11.184 5.427 28.824 1.00 95.69 143 ARG A CA 1
ATOM 1098 C C . ARG A 1 143 ? -10.611 6.605 28.049 1.00 95.69 143 ARG A C 1
ATOM 1100 O O . ARG A 1 143 ? -10.389 6.486 26.848 1.00 95.69 143 ARG A O 1
ATOM 1107 N N . ASN A 1 144 ? -10.339 7.720 28.722 1.00 96.38 144 ASN A N 1
ATOM 1108 C CA . ASN A 1 144 ? -9.777 8.900 28.069 1.00 96.38 144 ASN A CA 1
ATOM 1109 C C . ASN A 1 144 ? -8.378 8.628 27.499 1.00 96.38 144 ASN A C 1
ATOM 1111 O O . ASN A 1 144 ? -8.070 9.098 26.405 1.00 96.38 144 ASN A O 1
ATOM 1115 N N . GLN A 1 145 ? -7.553 7.836 28.191 1.00 98.00 145 GLN A N 1
ATOM 1116 C CA . GLN A 1 145 ? -6.240 7.410 27.693 1.00 98.00 145 GLN A CA 1
ATOM 1117 C C . GLN A 1 145 ? -6.364 6.560 26.422 1.00 98.00 145 GLN A C 1
ATOM 1119 O O . GLN A 1 145 ? -5.701 6.858 25.431 1.00 98.00 145 GLN A O 1
ATOM 1124 N N . ILE A 1 146 ? -7.258 5.567 26.415 1.00 98.12 146 ILE A N 1
ATOM 1125 C CA . ILE A 1 146 ? -7.514 4.714 25.244 1.00 98.12 146 ILE A CA 1
ATOM 1126 C C . ILE A 1 146 ? -8.024 5.546 24.059 1.00 98.12 146 ILE A C 1
ATOM 1128 O O . ILE A 1 146 ? -7.549 5.390 22.935 1.00 98.12 146 ILE A O 1
ATOM 1132 N N . LEU A 1 147 ? -8.969 6.460 24.298 1.00 96.62 147 LEU A N 1
ATOM 1133 C CA . LEU A 1 147 ? -9.510 7.336 23.254 1.00 96.62 147 LEU A CA 1
ATOM 1134 C C . LEU A 1 147 ? -8.454 8.298 22.697 1.00 96.62 147 LEU A C 1
ATOM 1136 O O . LEU A 1 147 ? -8.415 8.522 21.488 1.00 96.62 147 LEU A O 1
ATOM 1140 N N . THR A 1 148 ? -7.583 8.832 23.556 1.00 97.81 148 THR A N 1
ATOM 1141 C CA . THR A 1 148 ? -6.475 9.705 23.140 1.00 97.81 148 THR A CA 1
ATOM 1142 C C . THR A 1 148 ? -5.488 8.935 22.266 1.00 97.81 148 THR A C 1
ATOM 1144 O O . THR A 1 148 ? -5.241 9.345 21.135 1.00 97.81 148 THR A O 1
ATOM 1147 N N . ALA A 1 149 ? -5.020 7.772 22.731 1.00 98.44 149 ALA A N 1
ATOM 1148 C CA . ALA A 1 149 ? -4.121 6.906 21.970 1.00 98.44 149 ALA A CA 1
ATOM 1149 C C . ALA A 1 149 ? -4.730 6.487 20.621 1.00 98.44 149 ALA A C 1
ATOM 1151 O O . ALA A 1 149 ? -4.047 6.470 19.601 1.00 98.44 149 ALA A O 1
ATOM 1152 N N . ASN A 1 150 ? -6.036 6.211 20.578 1.00 98.50 150 ASN A N 1
ATOM 1153 C CA . ASN A 1 150 ? -6.734 5.921 19.330 1.00 98.50 150 ASN A CA 1
ATOM 1154 C C . ASN A 1 150 ? -6.762 7.114 18.364 1.00 98.50 150 ASN A C 1
ATOM 1156 O O . ASN A 1 150 ? -6.465 6.964 17.176 1.00 98.50 150 ASN A O 1
ATOM 1160 N N . SER A 1 151 ? -7.112 8.300 18.863 1.00 98.12 151 SER A N 1
ATOM 1161 C CA . SER A 1 151 ? -7.087 9.540 18.083 1.00 98.12 151 SER A CA 1
ATOM 1162 C C . SER A 1 151 ? -5.693 9.797 17.503 1.00 98.12 151 SER A C 1
ATOM 1164 O O . SER A 1 151 ? -5.558 10.165 16.337 1.00 98.12 151 SER A O 1
ATOM 1166 N N . ASP A 1 152 ? -4.648 9.597 18.297 1.00 98.31 152 ASP A N 1
ATOM 1167 C CA . ASP A 1 152 ? -3.288 9.921 17.880 1.00 98.31 152 ASP A CA 1
ATOM 1168 C C . ASP A 1 152 ? -2.722 8.873 16.912 1.00 98.31 152 ASP A C 1
ATOM 1170 O O . ASP A 1 152 ? -2.206 9.250 15.856 1.00 98.31 152 ASP A O 1
ATOM 1174 N N . ALA A 1 153 ? -2.978 7.581 17.138 1.00 98.62 153 ALA A N 1
ATOM 1175 C CA . ALA A 1 153 ? -2.607 6.522 16.199 1.00 98.62 153 ALA A CA 1
ATOM 1176 C C . ALA A 1 153 ? -3.327 6.648 14.845 1.00 98.62 153 ALA A C 1
ATOM 1178 O O . ALA A 1 153 ? -2.733 6.390 13.797 1.00 98.62 153 ALA A O 1
ATOM 1179 N N . THR A 1 154 ? -4.594 7.074 14.832 1.00 98.25 154 THR A N 1
ATOM 1180 C CA . THR A 1 154 ? -5.340 7.293 13.578 1.00 98.25 154 THR A CA 1
ATOM 1181 C C . THR A 1 154 ? -4.853 8.532 12.820 1.00 98.25 154 THR A C 1
ATOM 1183 O O . THR A 1 154 ? -4.745 8.490 11.592 1.00 98.25 154 THR A O 1
ATOM 1186 N N . LYS A 1 155 ? -4.463 9.610 13.517 1.00 98.25 155 LYS A N 1
ATOM 1187 C CA . LYS A 1 155 ? -3.761 10.751 12.894 1.00 98.25 155 LYS A CA 1
ATOM 1188 C C . LYS A 1 155 ? -2.407 10.332 12.326 1.00 98.25 155 LYS A C 1
ATOM 1190 O O . LYS A 1 155 ? -2.080 10.717 11.203 1.00 98.25 155 LYS A O 1
ATOM 1195 N N . ALA A 1 156 ? -1.645 9.530 13.070 1.00 98.62 156 ALA A N 1
ATOM 1196 C CA . ALA A 1 156 ? -0.367 8.997 12.616 1.00 98.62 156 ALA A CA 1
ATOM 1197 C C . ALA A 1 156 ? -0.544 8.136 11.360 1.00 98.62 156 ALA A C 1
ATOM 1199 O O . ALA A 1 156 ? 0.223 8.273 10.407 1.00 98.62 156 ALA A O 1
ATOM 1200 N N . LEU A 1 157 ? -1.599 7.314 11.313 1.00 98.62 157 LEU A N 1
ATOM 1201 C CA . LEU A 1 157 ? -1.938 6.502 10.146 1.00 98.62 157 LEU A CA 1
ATOM 1202 C C . LEU A 1 157 ? -2.217 7.372 8.916 1.00 98.62 157 LEU A C 1
ATOM 1204 O O . LEU A 1 157 ? -1.658 7.119 7.850 1.00 98.62 157 LEU A O 1
ATOM 1208 N N . ALA A 1 158 ? -3.027 8.424 9.064 1.00 98.44 158 ALA A N 1
ATOM 1209 C CA . ALA A 1 158 ? -3.315 9.359 7.979 1.00 98.44 158 ALA A CA 1
ATOM 1210 C C . ALA A 1 158 ? -2.048 10.085 7.487 1.00 98.44 158 ALA A C 1
ATOM 1212 O O . ALA A 1 158 ? -1.822 10.199 6.280 1.00 98.44 158 ALA A O 1
ATOM 1213 N N . ALA A 1 159 ? -1.194 10.537 8.410 1.00 98.25 159 ALA A N 1
ATOM 1214 C CA . ALA A 1 159 ? 0.075 11.178 8.079 1.00 98.25 159 ALA A CA 1
ATOM 1215 C C . ALA A 1 159 ? 1.043 10.215 7.369 1.00 98.25 159 ALA A C 1
ATOM 1217 O O . ALA A 1 159 ? 1.653 10.590 6.369 1.00 98.25 159 ALA A O 1
ATOM 1218 N N . GLY A 1 160 ? 1.150 8.968 7.838 1.00 98.25 160 GLY A N 1
ATOM 1219 C CA . GLY A 1 160 ? 1.989 7.942 7.221 1.00 98.25 160 GLY A CA 1
ATOM 1220 C C . GLY A 1 160 ? 1.506 7.541 5.827 1.00 98.25 160 GLY A C 1
ATOM 1221 O O . GLY A 1 160 ? 2.313 7.457 4.904 1.00 98.25 160 GLY A O 1
ATOM 1222 N N . ALA A 1 161 ? 0.194 7.384 5.635 1.00 97.88 161 ALA A N 1
ATOM 1223 C CA . ALA A 1 161 ? -0.382 7.106 4.320 1.00 97.88 161 ALA A CA 1
ATOM 1224 C C . ALA A 1 161 ? -0.087 8.235 3.317 1.00 97.88 161 ALA A C 1
ATOM 1226 O O . ALA A 1 161 ? 0.298 7.974 2.175 1.00 97.88 161 ALA A O 1
ATOM 1227 N N . LYS A 1 162 ? -0.195 9.497 3.756 1.00 97.88 162 LYS A N 1
ATOM 1228 C CA . LYS A 1 162 ? 0.186 10.656 2.940 1.00 97.88 162 LYS A CA 1
ATOM 1229 C C . LYS A 1 162 ? 1.680 10.644 2.597 1.00 97.88 162 LYS A C 1
ATOM 1231 O O . LYS A 1 162 ? 2.020 10.827 1.431 1.00 97.88 162 LYS A O 1
ATOM 1236 N N . ALA A 1 163 ? 2.553 10.394 3.575 1.00 97.94 163 ALA A N 1
ATOM 1237 C CA . ALA A 1 163 ? 3.999 10.327 3.360 1.00 97.94 163 ALA A CA 1
ATOM 1238 C C . ALA A 1 163 ? 4.375 9.247 2.330 1.00 97.94 163 ALA A C 1
ATOM 1240 O O . ALA A 1 163 ? 5.170 9.501 1.427 1.00 97.94 163 ALA A O 1
ATOM 1241 N N . LEU A 1 164 ? 3.745 8.068 2.401 1.00 96.81 164 LEU A N 1
ATOM 1242 C CA . LEU A 1 164 ? 3.939 6.998 1.420 1.00 96.81 164 LEU A CA 1
ATOM 1243 C C . LEU A 1 164 ? 3.503 7.426 0.008 1.00 96.81 164 LEU A C 1
ATOM 1245 O O . LEU A 1 164 ? 4.224 7.185 -0.960 1.00 96.81 164 LEU A O 1
ATOM 1249 N N . GLY A 1 165 ? 2.354 8.097 -0.116 1.00 96.06 165 GLY A N 1
ATOM 1250 C CA . GLY A 1 165 ? 1.888 8.642 -1.393 1.00 96.06 165 GLY A CA 1
ATOM 1251 C C . GLY A 1 165 ? 2.844 9.686 -1.980 1.00 96.06 165 GLY A C 1
ATOM 1252 O O . GLY A 1 165 ? 3.164 9.640 -3.168 1.00 96.06 165 GLY A O 1
ATOM 1253 N N . GLU A 1 166 ? 3.357 10.596 -1.150 1.00 96.75 166 GLU A N 1
ATOM 1254 C CA . GLU A 1 166 ? 4.351 11.592 -1.570 1.00 96.75 166 GLU A CA 1
ATOM 1255 C C . GLU A 1 166 ? 5.669 10.934 -1.998 1.00 96.75 166 GLU A C 1
ATOM 1257 O O . GLU A 1 166 ? 6.259 11.344 -2.997 1.00 96.75 166 GLU A O 1
ATOM 1262 N N . MET A 1 167 ? 6.102 9.882 -1.298 1.00 96.00 167 MET A N 1
ATOM 1263 C CA . MET A 1 167 ? 7.291 9.106 -1.651 1.00 96.00 167 MET A CA 1
ATOM 1264 C C . MET A 1 167 ? 7.151 8.448 -3.031 1.00 96.00 167 MET A C 1
ATOM 1266 O O . MET A 1 167 ? 8.048 8.590 -3.860 1.00 96.00 167 MET A O 1
ATOM 1270 N N . LEU A 1 168 ? 6.005 7.819 -3.322 1.00 94.00 168 LEU A N 1
ATOM 1271 C CA . LEU A 1 168 ? 5.712 7.270 -4.653 1.00 94.00 168 LEU A CA 1
ATOM 1272 C C . LEU A 1 168 ? 5.743 8.357 -5.736 1.00 94.00 168 LEU A C 1
ATOM 1274 O O . LEU A 1 168 ? 6.291 8.137 -6.816 1.00 94.00 168 LEU A O 1
ATOM 1278 N N . GLY A 1 169 ? 5.208 9.545 -5.444 1.00 95.81 169 GLY A N 1
ATOM 1279 C CA . GLY A 1 169 ? 5.280 10.690 -6.354 1.00 95.81 169 GLY A CA 1
ATOM 1280 C C . GLY A 1 169 ? 6.720 11.090 -6.697 1.00 95.81 169 GLY A C 1
ATOM 1281 O O . GLY A 1 169 ? 7.023 11.362 -7.860 1.00 95.81 169 GLY A O 1
ATOM 1282 N N . GLN A 1 170 ? 7.630 11.064 -5.717 1.00 96.44 170 GLN A N 1
ATOM 1283 C CA . GLN A 1 170 ? 9.053 11.324 -5.959 1.00 96.44 170 GLN A CA 1
ATOM 1284 C C . GLN A 1 170 ? 9.706 10.241 -6.828 1.00 96.44 170 GLN A C 1
ATOM 1286 O O . GLN A 1 170 ? 10.500 10.576 -7.707 1.00 96.44 170 GLN A O 1
ATOM 1291 N N . SER A 1 171 ? 9.342 8.966 -6.651 1.00 93.75 171 SER A N 1
ATOM 1292 C CA . SER A 1 171 ? 9.837 7.871 -7.499 1.00 93.75 171 SER A CA 1
ATOM 1293 C C . SER A 1 171 ? 9.427 8.044 -8.964 1.00 93.75 171 SER A C 1
ATOM 1295 O O . SER A 1 171 ? 10.256 7.873 -9.855 1.00 93.75 171 SER A O 1
ATOM 1297 N N . TRP A 1 172 ? 8.180 8.448 -9.227 1.00 95.19 172 TRP A N 1
ATOM 1298 C CA . TRP A 1 172 ? 7.703 8.743 -10.585 1.00 95.19 172 TRP A CA 1
ATOM 1299 C C . TRP A 1 172 ? 8.440 9.923 -11.222 1.00 95.19 172 TRP A C 1
ATOM 1301 O O . TRP A 1 172 ? 8.819 9.866 -12.392 1.00 95.19 172 TRP A O 1
ATOM 1311 N N . TYR A 1 173 ? 8.673 10.990 -10.457 1.00 96.00 173 TYR A N 1
ATOM 1312 C CA . TYR A 1 173 ? 9.427 12.143 -10.944 1.00 96.00 173 TYR A CA 1
ATOM 1313 C C . TYR A 1 173 ? 10.883 11.774 -11.271 1.00 96.00 173 TYR A C 1
ATOM 1315 O O . TYR A 1 173 ? 11.400 12.164 -12.319 1.00 96.00 173 TYR A O 1
ATOM 1323 N N . ALA A 1 174 ? 11.527 10.969 -10.419 1.00 96.25 174 ALA A N 1
ATOM 1324 C CA . ALA A 1 174 ? 12.869 10.457 -10.674 1.00 96.25 174 ALA A CA 1
ATOM 1325 C C . ALA A 1 174 ? 12.923 9.570 -11.932 1.00 96.25 174 ALA A C 1
ATOM 1327 O O . ALA A 1 174 ? 13.783 9.807 -12.776 1.00 96.25 174 ALA A O 1
ATOM 1328 N N . ASP A 1 175 ? 11.997 8.612 -12.094 1.00 95.75 175 ASP A N 1
ATOM 1329 C CA . ASP A 1 175 ? 11.903 7.743 -13.284 1.00 95.75 175 ASP A CA 1
ATOM 1330 C C . ASP A 1 175 ? 11.722 8.550 -14.577 1.00 95.75 175 ASP A C 1
ATOM 1332 O O . ASP A 1 175 ? 12.397 8.309 -15.578 1.00 95.75 175 ASP A O 1
ATOM 1336 N N . HIS A 1 176 ? 10.862 9.568 -14.558 1.00 96.38 176 HIS A N 1
ATOM 1337 C CA . HIS A 1 176 ? 10.665 10.417 -15.728 1.00 96.38 176 HIS A CA 1
ATOM 1338 C C . HIS A 1 176 ? 11.958 11.141 -16.135 1.00 96.38 176 HIS A C 1
ATOM 1340 O O . HIS A 1 176 ? 12.335 11.153 -17.309 1.00 96.38 176 HIS A O 1
ATOM 1346 N N . LEU A 1 177 ? 12.674 11.714 -15.162 1.00 96.88 177 LEU A N 1
ATOM 1347 C CA . LEU A 1 177 ? 13.933 12.412 -15.413 1.00 96.88 177 LEU A CA 1
ATOM 1348 C C . LEU A 1 177 ? 15.064 11.471 -15.838 1.00 96.88 177 LEU A C 1
ATOM 1350 O O . LEU A 1 177 ? 15.913 11.875 -16.636 1.00 96.88 177 LEU A O 1
ATOM 1354 N N . THR A 1 178 ? 15.126 10.243 -15.320 1.00 95.06 178 THR A N 1
ATOM 1355 C CA . THR A 1 178 ? 16.143 9.265 -15.738 1.00 95.06 178 THR A CA 1
ATOM 1356 C C . THR A 1 178 ? 15.884 8.771 -17.154 1.00 95.06 178 THR A C 1
ATOM 1358 O O . THR A 1 178 ? 16.821 8.747 -17.946 1.00 95.06 178 THR A O 1
ATOM 1361 N N . ARG A 1 179 ? 14.630 8.484 -17.525 1.00 93.69 179 ARG A N 1
ATOM 1362 C CA . ARG A 1 179 ? 14.262 8.132 -18.909 1.00 93.69 179 ARG A CA 1
ATOM 1363 C C . ARG A 1 179 ? 14.551 9.257 -19.891 1.00 93.69 179 ARG A C 1
ATOM 1365 O O . ARG A 1 179 ? 15.049 9.004 -20.982 1.00 93.69 179 ARG A O 1
ATOM 1372 N N . TRP A 1 180 ? 14.266 10.500 -19.504 1.00 94.12 180 TRP A N 1
ATOM 1373 C CA . TRP A 1 180 ? 14.615 11.658 -20.323 1.00 94.12 180 TRP A CA 1
ATOM 1374 C C . TRP A 1 180 ? 16.135 11.762 -20.523 1.00 94.12 180 TRP A C 1
ATOM 1376 O O . TRP A 1 180 ? 16.590 11.968 -21.644 1.00 94.12 180 TRP A O 1
ATOM 1386 N N . GLN A 1 181 ? 16.931 11.566 -19.465 1.00 92.25 181 GLN A N 1
ATOM 1387 C CA . GLN A 1 181 ? 18.395 11.562 -19.570 1.00 92.25 181 GLN A CA 1
ATOM 1388 C C . GLN A 1 181 ? 18.904 10.429 -20.468 1.00 92.25 181 GLN A C 1
ATOM 1390 O O . GLN A 1 181 ? 19.772 10.682 -21.296 1.00 92.25 181 GLN A O 1
ATOM 1395 N N . ASP A 1 182 ? 18.361 9.218 -20.327 1.00 89.06 182 ASP A N 1
ATOM 1396 C CA . ASP A 1 182 ? 18.712 8.049 -21.141 1.00 89.06 182 ASP A CA 1
ATOM 1397 C C . ASP A 1 182 ? 18.439 8.304 -22.631 1.00 89.06 182 ASP A C 1
ATOM 1399 O O . ASP A 1 182 ? 19.351 8.204 -23.452 1.00 89.06 182 ASP A O 1
ATOM 1403 N N . TYR A 1 183 ? 17.234 8.784 -22.957 1.00 87.94 183 TYR A N 1
ATOM 1404 C CA . TYR A 1 183 ? 16.800 9.092 -24.323 1.00 87.94 183 TYR A CA 1
ATOM 1405 C C . TYR A 1 183 ? 17.735 10.064 -25.061 1.00 87.94 183 TYR A C 1
ATOM 1407 O O . TYR A 1 183 ? 17.990 9.898 -26.258 1.00 87.94 183 TYR A O 1
ATOM 1415 N N . TRP A 1 184 ? 18.254 11.069 -24.351 1.00 87.12 184 TRP A N 1
ATOM 1416 C CA . TRP A 1 184 ? 19.158 12.080 -24.904 1.00 87.12 184 TRP A CA 1
ATOM 1417 C C . TRP A 1 184 ? 20.646 11.787 -24.666 1.00 87.12 184 TRP A C 1
ATOM 1419 O O . TRP A 1 184 ? 21.494 12.543 -25.139 1.00 87.12 184 TRP A O 1
ATOM 1429 N N . SER A 1 185 ? 20.993 10.718 -23.947 1.00 85.06 185 SER A N 1
ATOM 1430 C CA . SER A 1 185 ? 22.388 10.335 -23.715 1.00 85.06 185 SER A CA 1
ATOM 1431 C C . SER A 1 185 ? 23.048 9.784 -24.986 1.00 85.06 185 SER A C 1
ATOM 1433 O O . SER A 1 185 ? 22.378 9.395 -25.942 1.00 85.06 185 SER A O 1
ATOM 1435 N N . ALA A 1 186 ? 24.384 9.759 -25.020 1.00 81.25 186 ALA A N 1
ATOM 1436 C CA . ALA A 1 186 ? 25.139 9.338 -26.200 1.00 81.25 186 ALA A CA 1
ATOM 1437 C C . ALA A 1 186 ? 24.765 7.916 -26.645 1.00 81.25 186 ALA A C 1
ATOM 1439 O O . ALA A 1 186 ? 24.967 6.969 -25.888 1.00 81.25 186 ALA A O 1
ATOM 1440 N N . GLY A 1 187 ? 24.259 7.783 -27.875 1.00 79.31 187 GLY A N 1
ATOM 1441 C CA . GLY A 1 187 ? 23.724 6.547 -28.456 1.00 79.31 187 GLY A CA 1
ATOM 1442 C C . GLY A 1 187 ? 22.200 6.397 -28.358 1.00 79.31 187 GLY A C 1
ATOM 1443 O O . GLY A 1 187 ? 21.682 5.362 -28.764 1.00 79.31 187 GLY A O 1
ATOM 1444 N N . GLY A 1 188 ? 21.478 7.384 -27.816 1.00 83.56 188 GLY A N 1
ATOM 1445 C CA . GLY A 1 188 ? 20.049 7.254 -27.501 1.00 83.56 188 GLY A CA 1
ATOM 1446 C C . GLY A 1 188 ? 19.145 7.695 -28.605 1.00 83.56 188 GLY A C 1
ATOM 1447 O O . GLY A 1 188 ? 19.600 8.441 -29.460 1.00 83.56 188 GLY A O 1
ATOM 1448 N N . PRO A 1 189 ? 17.879 7.254 -28.640 1.00 81.38 189 PRO A N 1
ATOM 1449 C CA . PRO A 1 189 ? 17.016 7.561 -29.773 1.00 81.38 189 PRO A CA 1
ATOM 1450 C C . PRO A 1 189 ? 16.910 9.070 -30.043 1.00 81.38 189 PRO A C 1
ATOM 1452 O O . PRO A 1 189 ? 17.006 9.486 -31.195 1.00 81.38 189 PRO A O 1
ATOM 1455 N N . GLY A 1 190 ? 16.831 9.900 -28.996 1.00 82.56 190 GLY A N 1
ATOM 1456 C CA . GLY A 1 190 ? 16.878 11.358 -29.128 1.00 82.56 190 GLY A CA 1
ATOM 1457 C C . GLY A 1 190 ? 18.243 11.890 -29.543 1.00 82.56 190 GLY A C 1
ATOM 1458 O O . GLY A 1 190 ? 18.336 12.791 -30.369 1.00 82.56 190 GLY A O 1
ATOM 1459 N N . TRP A 1 191 ? 19.317 11.319 -28.997 1.00 82.19 191 TRP A N 1
ATOM 1460 C CA . TRP A 1 191 ? 20.679 11.695 -29.376 1.00 82.19 191 TRP A CA 1
ATOM 1461 C C . TRP A 1 191 ? 21.029 11.314 -30.820 1.00 82.19 191 TRP A C 1
ATOM 1463 O O . TRP A 1 191 ? 21.746 12.066 -31.466 1.00 82.19 191 TRP A O 1
ATOM 1473 N N . ILE A 1 192 ? 20.536 10.177 -31.320 1.00 83.12 192 ILE A N 1
ATOM 1474 C CA . ILE A 1 192 ? 20.710 9.682 -32.693 1.00 83.12 192 ILE A CA 1
ATOM 1475 C C . ILE A 1 192 ? 19.905 10.549 -33.662 1.00 83.12 192 ILE A C 1
ATOM 1477 O O . ILE A 1 192 ? 20.416 10.910 -34.724 1.00 83.12 192 ILE A O 1
ATOM 1481 N N . GLY A 1 193 ? 18.658 10.874 -33.305 1.00 81.06 193 GLY A N 1
ATOM 1482 C CA . GLY A 1 193 ? 17.746 11.608 -34.175 1.00 81.06 193 GLY A CA 1
ATOM 1483 C C . GLY A 1 193 ? 17.535 10.885 -35.507 1.00 81.06 193 GLY A C 1
ATOM 1484 O O . GLY A 1 193 ? 17.272 9.683 -35.547 1.00 81.06 193 GLY A O 1
ATOM 1485 N N . ASP A 1 194 ? 17.691 11.616 -36.607 1.00 79.75 194 ASP A N 1
ATOM 1486 C CA . ASP A 1 194 ? 17.604 11.113 -37.980 1.00 79.75 194 ASP A CA 1
ATOM 1487 C C . ASP A 1 194 ? 18.963 10.673 -38.557 1.00 79.75 194 ASP A C 1
ATOM 1489 O O . ASP A 1 194 ? 19.063 10.333 -39.743 1.00 79.75 194 ASP A O 1
ATOM 1493 N N . SER A 1 195 ? 20.022 10.651 -37.741 1.00 84.62 195 SER A N 1
ATOM 1494 C CA . SER A 1 195 ? 21.349 10.260 -38.210 1.00 84.62 195 SER A CA 1
ATOM 1495 C C . SER A 1 195 ? 21.364 8.812 -38.688 1.00 84.62 195 SER A C 1
ATOM 1497 O O . SER A 1 195 ? 20.772 7.938 -38.045 1.00 84.62 195 SER A O 1
ATOM 1499 N N . PRO A 1 196 ? 22.083 8.516 -39.785 1.00 89.50 196 PRO A N 1
ATOM 1500 C CA . PRO A 1 196 ? 22.300 7.143 -40.181 1.00 89.50 196 PRO A CA 1
ATOM 1501 C C . PRO A 1 196 ? 22.988 6.341 -39.071 1.00 89.50 196 PRO A C 1
ATOM 1503 O O . PRO A 1 196 ? 23.849 6.839 -38.344 1.00 89.50 196 PRO A O 1
ATOM 1506 N N . LEU A 1 197 ? 22.616 5.076 -38.957 1.00 91.31 197 LEU A N 1
ATOM 1507 C CA . LEU A 1 197 ? 23.210 4.092 -38.071 1.00 91.31 197 LEU A CA 1
ATOM 1508 C C . LEU A 1 197 ? 23.611 2.857 -38.869 1.00 91.31 197 LEU A C 1
ATOM 1510 O O . LEU A 1 197 ? 22.980 2.491 -39.862 1.00 91.31 197 LEU A O 1
ATOM 1514 N N . VAL A 1 198 ? 24.676 2.212 -38.418 1.00 94.12 198 VAL A N 1
ATOM 1515 C CA . VAL A 1 198 ? 25.176 0.954 -38.963 1.00 94.12 198 VAL A CA 1
ATOM 1516 C C . VAL A 1 198 ? 25.009 -0.114 -37.893 1.00 94.12 198 VAL A C 1
ATOM 1518 O O . VAL A 1 198 ? 25.386 0.094 -36.741 1.00 94.12 198 VAL A O 1
ATOM 1521 N N . LEU A 1 199 ? 24.434 -1.257 -38.263 1.00 95.69 199 LEU A N 1
ATOM 1522 C CA . LEU A 1 199 ? 24.301 -2.399 -37.364 1.00 95.69 199 LEU A CA 1
ATOM 1523 C C . LEU A 1 199 ? 25.434 -3.378 -37.649 1.00 95.69 199 LEU A C 1
ATOM 1525 O O . LEU A 1 199 ? 25.374 -4.133 -38.624 1.00 95.69 199 LEU A O 1
ATOM 1529 N N . HIS A 1 200 ? 26.465 -3.362 -36.808 1.00 96.06 200 HIS A N 1
ATOM 1530 C CA . HIS A 1 200 ? 27.541 -4.342 -36.880 1.00 96.06 200 HIS A CA 1
ATOM 1531 C C . HIS A 1 200 ? 27.072 -5.677 -36.307 1.00 96.06 200 HIS A C 1
ATOM 1533 O O . HIS A 1 200 ? 26.375 -5.715 -35.292 1.00 96.06 200 HIS A O 1
ATOM 1539 N N . ALA A 1 201 ? 27.487 -6.779 -36.926 1.00 96.25 201 ALA A N 1
ATOM 1540 C CA . ALA A 1 201 ? 27.315 -8.101 -36.348 1.00 96.25 201 ALA A CA 1
ATOM 1541 C C . ALA A 1 201 ? 28.198 -8.218 -35.097 1.00 96.25 201 ALA A C 1
ATOM 1543 O O . ALA A 1 201 ? 29.426 -8.108 -35.178 1.00 96.25 201 ALA A O 1
ATOM 1544 N N . HIS A 1 202 ? 27.589 -8.457 -33.937 1.00 95.44 202 HIS A N 1
ATOM 1545 C CA . HIS A 1 202 ? 28.341 -8.588 -32.694 1.00 95.44 202 HIS A CA 1
ATOM 1546 C C . HIS A 1 202 ? 29.277 -9.797 -32.766 1.00 95.44 202 HIS A C 1
ATOM 1548 O O . HIS A 1 202 ? 28.896 -10.850 -33.275 1.00 95.44 202 HIS A O 1
ATOM 1554 N N . GLY A 1 203 ? 30.517 -9.654 -32.293 1.00 92.25 203 GLY A N 1
ATOM 1555 C CA . GLY A 1 203 ? 31.555 -10.683 -32.446 1.00 92.25 203 GLY A CA 1
ATOM 1556 C C . GLY A 1 203 ? 32.122 -10.814 -33.870 1.00 92.25 203 GLY A C 1
ATOM 1557 O O . GLY A 1 203 ? 32.996 -11.646 -34.106 1.00 92.25 203 GLY A O 1
ATOM 1558 N N . SER A 1 204 ? 31.667 -9.989 -34.821 1.00 94.00 204 SER A N 1
ATOM 1559 C CA . SER A 1 204 ? 32.188 -9.911 -36.189 1.00 94.00 204 SER A CA 1
ATOM 1560 C C . SER A 1 204 ? 32.044 -8.488 -36.746 1.00 94.00 204 SER A C 1
ATOM 1562 O O . SER A 1 204 ? 31.416 -8.270 -37.779 1.00 94.00 204 SER A O 1
ATOM 1564 N N . SER A 1 205 ? 32.635 -7.502 -36.063 1.00 90.25 205 SER A N 1
ATOM 1565 C CA . SER A 1 205 ? 32.447 -6.067 -36.349 1.00 90.25 205 SER A CA 1
ATOM 1566 C C . SER A 1 205 ? 32.891 -5.610 -37.746 1.00 90.25 205 SER A C 1
ATOM 1568 O O . SER A 1 205 ? 32.513 -4.530 -38.182 1.00 90.25 205 SER A O 1
ATOM 1570 N N . ALA A 1 206 ? 33.646 -6.428 -38.483 1.00 94.62 206 ALA A N 1
ATOM 1571 C CA . ALA A 1 206 ? 33.942 -6.198 -39.899 1.00 94.62 206 ALA A CA 1
ATOM 1572 C C . ALA A 1 206 ? 32.737 -6.462 -40.828 1.00 94.62 206 ALA A C 1
ATOM 1574 O O . ALA A 1 206 ? 32.830 -6.226 -42.034 1.00 94.62 206 ALA A O 1
ATOM 1575 N N . ASN A 1 207 ? 31.630 -6.982 -40.293 1.00 96.44 207 ASN A N 1
ATOM 1576 C CA . ASN A 1 207 ? 30.414 -7.303 -41.021 1.00 96.44 207 ASN A CA 1
ATOM 1577 C C . ASN A 1 207 ? 29.216 -6.496 -40.506 1.00 96.44 207 ASN A C 1
ATOM 1579 O O . ASN A 1 207 ? 29.031 -6.308 -39.304 1.00 96.44 207 ASN A O 1
ATOM 1583 N N . CYS A 1 208 ? 28.386 -6.059 -41.445 1.00 97.25 208 CYS A N 1
ATOM 1584 C CA . CYS A 1 208 ? 27.278 -5.139 -41.253 1.00 97.25 208 CYS A CA 1
ATOM 1585 C C . CYS A 1 208 ? 25.975 -5.739 -41.801 1.00 97.25 208 CYS A C 1
ATOM 1587 O O . CYS A 1 208 ? 26.000 -6.558 -42.727 1.00 97.25 208 CYS A O 1
ATOM 1589 N N . LEU A 1 209 ? 24.840 -5.308 -41.246 1.00 98.00 209 LEU A N 1
ATOM 1590 C CA . LEU A 1 209 ? 23.515 -5.576 -41.804 1.00 98.00 209 LEU A CA 1
ATOM 1591 C C . LEU A 1 209 ? 23.329 -4.786 -43.109 1.00 98.00 209 LEU A C 1
ATOM 1593 O O . LEU A 1 209 ? 23.406 -3.557 -43.114 1.00 98.00 209 LEU A O 1
ATOM 1597 N N . ASP A 1 210 ? 23.081 -5.496 -44.202 1.00 98.25 210 ASP A N 1
ATOM 1598 C CA . ASP A 1 210 ? 23.221 -5.002 -45.573 1.00 98.25 210 ASP A CA 1
ATOM 1599 C C . ASP A 1 210 ? 21.990 -5.363 -46.414 1.00 98.25 210 ASP A C 1
ATOM 1601 O O . ASP A 1 210 ? 21.435 -6.453 -46.288 1.00 98.25 210 ASP A O 1
ATOM 1605 N N . VAL A 1 211 ? 21.551 -4.455 -47.281 1.00 98.44 211 VAL A N 1
ATOM 1606 C CA . VAL A 1 211 ? 20.531 -4.751 -48.297 1.00 98.44 211 VAL A CA 1
ATOM 1607 C C . VAL A 1 211 ? 21.200 -5.372 -49.521 1.00 98.44 211 VAL A C 1
ATOM 1609 O O . VAL A 1 211 ? 22.058 -4.735 -50.134 1.00 98.44 211 VAL A O 1
ATOM 1612 N N . GLU A 1 212 ? 20.768 -6.574 -49.922 1.00 98.06 212 GLU A N 1
ATOM 1613 C CA . GLU A 1 212 ? 21.408 -7.349 -50.992 1.00 98.06 212 GLU A CA 1
ATOM 1614 C C . GLU A 1 212 ? 21.616 -6.526 -52.276 1.00 98.06 212 GLU A C 1
ATOM 1616 O O . GLU A 1 212 ? 20.674 -6.086 -52.942 1.00 98.06 212 GLU A O 1
ATOM 1621 N N . GLY A 1 213 ? 22.889 -6.317 -52.629 1.00 96.50 213 GLY A N 1
ATOM 1622 C CA . GLY A 1 213 ? 23.296 -5.589 -53.834 1.00 96.50 213 GLY A CA 1
ATOM 1623 C C . GLY A 1 213 ? 22.900 -4.108 -53.851 1.00 96.50 213 GLY A C 1
ATOM 1624 O O . GLY A 1 213 ? 22.949 -3.492 -54.912 1.00 96.50 213 GLY A O 1
ATOM 1625 N N . GLY A 1 214 ? 22.467 -3.541 -52.719 1.00 95.88 214 GLY A N 1
ATOM 1626 C CA . GLY A 1 214 ? 21.933 -2.181 -52.640 1.00 95.88 214 GLY A CA 1
ATOM 1627 C C . GLY A 1 214 ? 20.665 -1.964 -53.472 1.00 95.88 214 GLY A C 1
ATOM 1628 O O . GLY A 1 214 ? 20.364 -0.824 -53.841 1.00 95.88 214 GLY A O 1
ATOM 1629 N N . LYS A 1 215 ? 19.939 -3.042 -53.807 1.00 97.75 215 LYS A N 1
A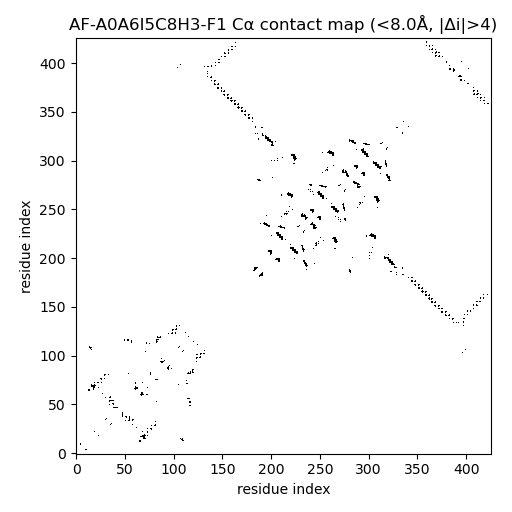TOM 1630 C CA . LYS A 1 215 ? 18.691 -2.956 -54.575 1.00 97.75 215 LYS A CA 1
ATOM 1631 C C . LYS A 1 215 ? 17.627 -2.208 -53.773 1.00 97.75 215 LYS A C 1
ATOM 1633 O O . LYS A 1 215 ? 17.638 -2.184 -52.545 1.00 97.75 215 LYS A O 1
ATOM 1638 N N . LYS A 1 216 ? 16.692 -1.585 -54.487 1.00 97.88 216 LYS A N 1
ATOM 1639 C CA . LYS A 1 216 ? 15.643 -0.738 -53.894 1.00 97.88 216 LYS A CA 1
ATOM 1640 C C . LYS A 1 216 ? 14.254 -1.358 -53.989 1.00 97.88 216 LYS A C 1
ATOM 1642 O O . LYS A 1 216 ? 13.288 -0.730 -53.569 1.00 97.88 216 LYS A O 1
ATOM 1647 N N . ASP A 1 217 ? 14.143 -2.562 -54.537 1.00 98.19 217 ASP A N 1
ATOM 1648 C CA . ASP A 1 217 ? 12.865 -3.221 -54.775 1.00 98.19 217 ASP A CA 1
ATOM 1649 C C . ASP A 1 217 ? 12.304 -3.837 -53.492 1.00 98.19 217 ASP A C 1
ATOM 1651 O O . ASP A 1 217 ? 13.040 -4.337 -52.635 1.00 98.19 217 ASP A O 1
ATOM 1655 N N . ASN A 1 218 ? 10.977 -3.824 -53.373 1.00 98.31 218 ASN A N 1
ATOM 1656 C CA . ASN A 1 218 ? 10.277 -4.534 -52.308 1.00 98.31 218 ASN A CA 1
ATOM 1657 C C . ASN A 1 218 ? 10.607 -6.030 -52.361 1.00 98.31 218 ASN A C 1
ATOM 1659 O O . ASN A 1 218 ? 10.562 -6.650 -53.421 1.00 98.31 218 ASN A O 1
ATOM 1663 N N . GLY A 1 219 ? 10.902 -6.610 -51.202 1.00 97.94 219 GLY A N 1
ATOM 1664 C CA . GLY A 1 219 ? 11.259 -8.020 -51.086 1.00 97.94 219 GLY A CA 1
ATOM 1665 C C . GLY A 1 219 ? 12.735 -8.326 -51.324 1.00 97.94 219 GLY A C 1
ATOM 1666 O O . GLY A 1 219 ? 13.118 -9.495 -51.278 1.00 97.94 219 GLY A O 1
ATOM 1667 N N . THR A 1 220 ? 13.570 -7.303 -51.537 1.00 98.62 220 THR A N 1
ATOM 1668 C CA . THR A 1 220 ? 15.028 -7.476 -51.554 1.00 98.62 220 THR A CA 1
ATOM 1669 C C . THR A 1 220 ? 15.491 -8.030 -50.199 1.00 98.62 220 THR A C 1
ATOM 1671 O O . THR A 1 220 ? 15.147 -7.436 -49.171 1.00 98.62 220 THR A O 1
ATOM 1674 N N . PRO A 1 221 ? 16.254 -9.138 -50.165 1.00 98.50 221 PRO A N 1
ATOM 1675 C CA . PRO A 1 221 ? 16.748 -9.716 -48.920 1.00 98.50 221 PRO A CA 1
ATOM 1676 C C . PRO A 1 221 ? 17.685 -8.786 -48.147 1.00 98.50 221 PRO A C 1
ATOM 1678 O O . PRO A 1 221 ? 18.473 -8.038 -48.730 1.00 98.50 221 PRO A O 1
ATOM 1681 N N . VAL A 1 222 ? 17.637 -8.892 -46.820 1.00 98.62 222 VAL A N 1
ATOM 1682 C CA . VAL A 1 222 ? 18.642 -8.306 -45.928 1.00 98.62 222 VAL A CA 1
ATOM 1683 C C . VAL A 1 222 ? 19.634 -9.392 -45.531 1.00 98.62 222 VAL A C 1
ATOM 1685 O O . VAL A 1 222 ? 19.242 -10.484 -45.115 1.00 98.62 222 VAL A O 1
ATOM 1688 N N . GLN A 1 223 ? 20.922 -9.103 -45.647 1.00 98.19 223 GLN A N 1
ATOM 1689 C CA . GLN A 1 223 ? 22.024 -10.047 -45.508 1.00 98.19 223 GLN A CA 1
ATOM 1690 C C . GLN A 1 223 ? 23.103 -9.528 -44.556 1.00 98.19 223 GLN A C 1
ATOM 1692 O O . GLN A 1 223 ? 23.126 -8.356 -44.184 1.00 98.19 223 GLN A O 1
ATOM 1697 N N . ILE A 1 224 ? 24.029 -10.408 -44.182 1.00 97.94 224 ILE A N 1
ATOM 1698 C CA . ILE A 1 224 ? 25.305 -10.005 -43.591 1.00 97.94 224 ILE A CA 1
ATOM 1699 C C . ILE A 1 224 ? 26.330 -9.757 -44.702 1.00 97.94 224 ILE A C 1
ATOM 1701 O O . ILE A 1 224 ? 26.530 -10.604 -45.575 1.00 97.94 224 ILE A O 1
ATOM 1705 N N . TYR A 1 225 ? 27.023 -8.622 -44.679 1.00 97.88 225 TYR A N 1
ATOM 1706 C CA . TYR A 1 225 ? 28.065 -8.324 -45.662 1.00 97.88 225 TYR A CA 1
ATOM 1707 C C . TYR A 1 225 ? 29.234 -7.577 -45.029 1.00 97.88 225 TYR A C 1
ATOM 1709 O O . TYR A 1 225 ? 29.070 -6.903 -44.017 1.00 97.88 225 TYR A O 1
ATOM 1717 N N . THR A 1 226 ? 30.421 -7.674 -45.629 1.00 97.50 226 THR A N 1
ATOM 1718 C CA . THR A 1 226 ? 31.585 -6.904 -45.172 1.00 97.50 226 THR A CA 1
ATOM 1719 C C . THR A 1 226 ? 31.250 -5.417 -45.182 1.00 97.50 226 THR A C 1
ATOM 1721 O O . THR A 1 226 ? 30.760 -4.904 -46.193 1.00 97.50 226 THR A O 1
ATOM 1724 N N . CYS A 1 227 ? 31.512 -4.733 -44.071 1.00 96.94 227 CYS A N 1
ATOM 1725 C CA . CYS A 1 227 ? 31.259 -3.307 -43.950 1.00 96.94 227 CYS A CA 1
ATOM 1726 C C . CYS A 1 227 ? 32.036 -2.555 -45.041 1.00 96.94 227 CYS A C 1
ATOM 1728 O O . CYS A 1 227 ? 33.254 -2.678 -45.152 1.00 96.94 227 CYS A O 1
ATOM 1730 N N . ASN A 1 228 ? 31.315 -1.826 -45.889 1.00 95.50 228 ASN A N 1
ATOM 1731 C CA . ASN A 1 228 ? 31.832 -1.160 -47.085 1.00 95.50 228 ASN A CA 1
ATOM 1732 C C . ASN A 1 228 ? 31.465 0.334 -47.140 1.00 95.50 228 ASN A C 1
ATOM 1734 O O . ASN A 1 228 ? 31.828 1.016 -48.094 1.00 95.50 228 ASN A O 1
ATOM 1738 N N . GLY A 1 229 ? 30.740 0.838 -46.135 1.00 92.31 229 GLY A N 1
ATOM 1739 C CA . GLY A 1 229 ? 30.365 2.249 -46.008 1.00 92.31 229 GLY A CA 1
ATOM 1740 C C . GLY A 1 229 ? 29.264 2.716 -46.965 1.00 92.31 229 GLY A C 1
ATOM 1741 O O . GLY A 1 229 ? 28.892 3.888 -46.930 1.00 92.31 229 GLY A O 1
ATOM 1742 N N . SER A 1 230 ? 28.718 1.832 -47.805 1.00 96.00 230 SER A N 1
ATOM 1743 C CA . SER A 1 230 ? 27.640 2.180 -48.731 1.00 96.00 230 SER A CA 1
ATOM 1744 C C . SER A 1 230 ? 26.322 2.466 -48.004 1.00 96.00 230 SER A C 1
ATOM 1746 O O . SER A 1 230 ? 26.057 1.957 -46.913 1.00 96.00 230 SER A O 1
ATOM 1748 N N . ALA A 1 231 ? 25.430 3.218 -48.653 1.00 95.31 231 ALA A N 1
ATOM 1749 C CA . ALA A 1 231 ? 24.088 3.487 -48.132 1.00 95.31 231 ALA A CA 1
ATOM 1750 C C . ALA A 1 231 ? 23.208 2.218 -48.000 1.00 95.31 231 ALA A C 1
ATOM 1752 O O . ALA A 1 231 ? 22.157 2.260 -47.362 1.00 95.31 231 ALA A O 1
ATOM 1753 N N . ALA A 1 232 ? 23.624 1.077 -48.568 1.00 97.00 232 ALA A N 1
ATOM 1754 C CA . ALA A 1 232 ? 22.959 -0.217 -48.383 1.00 97.00 232 ALA A CA 1
ATOM 1755 C C . ALA A 1 232 ? 23.143 -0.790 -46.962 1.00 97.00 232 ALA A C 1
ATOM 1757 O O . ALA A 1 232 ? 22.362 -1.641 -46.548 1.00 97.00 232 ALA A O 1
ATOM 1758 N N . GLN A 1 233 ? 24.139 -0.302 -46.215 1.00 97.44 233 GLN A N 1
ATOM 1759 C CA . GLN A 1 233 ? 24.455 -0.713 -44.836 1.00 97.44 233 GLN A CA 1
ATOM 1760 C C . GLN A 1 233 ? 24.062 0.333 -43.793 1.00 97.44 233 GLN A C 1
ATOM 1762 O O . GLN A 1 233 ? 24.250 0.137 -42.593 1.00 97.44 233 GLN A O 1
ATOM 1767 N N . GLN A 1 234 ? 23.540 1.463 -44.261 1.00 95.69 234 GLN A N 1
ATOM 1768 C CA . GLN A 1 234 ? 23.112 2.568 -43.427 1.00 95.69 234 GLN A CA 1
ATOM 1769 C C . GLN A 1 234 ? 21.598 2.512 -43.251 1.00 95.69 234 GLN A C 1
ATOM 1771 O O . GLN A 1 234 ? 20.840 2.342 -44.211 1.00 95.69 234 GLN A O 1
ATOM 1776 N N . TRP A 1 235 ? 21.167 2.683 -42.013 1.00 95.19 235 TRP A N 1
ATOM 1777 C CA . TRP A 1 235 ? 19.778 2.641 -41.585 1.00 95.19 235 TRP A CA 1
ATOM 1778 C C . TRP A 1 235 ? 19.437 3.933 -40.848 1.00 95.19 235 TRP A C 1
ATOM 1780 O O . TRP A 1 235 ? 20.326 4.620 -40.373 1.00 95.19 235 TRP A O 1
ATOM 1790 N N . GLN A 1 236 ? 18.167 4.288 -40.749 1.00 92.06 236 GLN A N 1
ATOM 1791 C CA . GLN A 1 236 ? 17.677 5.436 -39.992 1.00 92.06 236 GLN A CA 1
ATOM 1792 C C . GLN A 1 236 ? 16.470 5.008 -39.175 1.00 92.06 236 GLN A C 1
ATOM 1794 O O . GLN A 1 236 ? 15.673 4.186 -39.630 1.00 92.06 236 GLN A O 1
ATOM 1799 N N . ILE A 1 237 ? 16.320 5.588 -37.989 1.00 89.06 237 ILE A N 1
ATOM 1800 C CA . ILE A 1 237 ? 15.113 5.420 -37.184 1.00 89.06 237 ILE A CA 1
ATOM 1801 C C . ILE A 1 237 ? 14.074 6.399 -37.736 1.00 89.06 237 ILE A C 1
ATOM 1803 O O . ILE A 1 237 ? 14.261 7.609 -37.656 1.00 89.06 237 ILE A O 1
ATOM 1807 N N . ARG A 1 238 ? 13.000 5.887 -38.342 1.00 85.38 238 ARG A N 1
ATOM 1808 C CA . ARG A 1 238 ? 11.889 6.695 -38.873 1.00 85.38 238 ARG A CA 1
ATOM 1809 C C . ARG A 1 238 ? 10.571 6.111 -38.401 1.00 85.38 238 ARG A C 1
ATOM 1811 O O . ARG A 1 238 ? 10.312 4.936 -38.644 1.00 85.38 238 ARG A O 1
ATOM 1818 N N . ASP A 1 239 ? 9.772 6.917 -37.705 1.00 81.94 239 ASP A N 1
ATOM 1819 C CA . ASP A 1 239 ? 8.454 6.527 -37.182 1.00 81.94 239 ASP A CA 1
ATOM 1820 C C . ASP A 1 239 ? 8.476 5.198 -36.393 1.00 81.94 239 ASP A C 1
ATOM 1822 O O . ASP A 1 239 ? 7.562 4.381 -36.479 1.00 81.94 239 ASP A O 1
ATOM 1826 N N . GLY A 1 240 ? 9.561 4.951 -35.647 1.00 80.56 240 GLY A N 1
ATOM 1827 C CA . GLY A 1 240 ? 9.758 3.723 -34.864 1.00 80.56 240 GLY A CA 1
ATOM 1828 C C . GLY A 1 240 ? 10.233 2.492 -35.654 1.00 80.56 240 GLY A C 1
ATOM 1829 O O . GLY A 1 240 ? 10.370 1.423 -35.064 1.00 80.56 240 GLY A O 1
ATOM 1830 N N . ALA A 1 241 ? 10.515 2.616 -36.955 1.00 92.44 241 ALA A N 1
ATOM 1831 C CA . ALA A 1 241 ? 11.056 1.549 -37.798 1.00 92.44 241 ALA A CA 1
ATOM 1832 C C . ALA A 1 241 ? 12.504 1.828 -38.241 1.00 92.44 241 ALA A C 1
ATOM 1834 O O . ALA A 1 241 ? 12.947 2.975 -38.319 1.00 92.44 241 ALA A O 1
ATOM 1835 N N . LEU A 1 242 ? 13.240 0.763 -38.579 1.00 95.19 242 LEU A N 1
ATOM 1836 C CA . LEU A 1 242 ? 14.572 0.851 -39.186 1.00 95.19 242 LEU A CA 1
ATOM 1837 C C . LEU A 1 242 ? 14.435 0.950 -40.709 1.00 95.19 242 LEU A C 1
ATOM 1839 O O . LEU A 1 242 ? 14.165 -0.049 -41.375 1.00 95.19 242 LEU A O 1
ATOM 1843 N N . ALA A 1 243 ? 14.628 2.142 -41.267 1.00 96.44 243 ALA A N 1
ATOM 1844 C CA . ALA A 1 243 ? 14.563 2.401 -42.702 1.00 96.44 243 ALA A CA 1
ATOM 1845 C C . ALA A 1 243 ? 15.963 2.432 -43.324 1.00 96.44 243 ALA A C 1
ATOM 1847 O O . ALA A 1 243 ? 16.838 3.154 -42.860 1.00 96.44 243 ALA A O 1
ATOM 1848 N N . ASN A 1 244 ? 16.193 1.680 -44.395 1.00 97.25 244 ASN A N 1
ATOM 1849 C CA . ASN A 1 244 ? 17.459 1.716 -45.115 1.00 97.25 244 ASN A CA 1
ATOM 1850 C C . ASN A 1 244 ? 17.625 3.052 -45.866 1.00 97.25 244 ASN A C 1
ATOM 1852 O O . ASN A 1 244 ? 16.724 3.485 -46.587 1.00 97.25 244 ASN A O 1
ATOM 1856 N N . VAL A 1 245 ? 18.800 3.675 -45.754 1.00 94.69 245 VAL A N 1
ATOM 1857 C CA . VAL A 1 245 ? 19.089 5.004 -46.321 1.00 94.69 245 VAL A CA 1
ATOM 1858 C C . VAL A 1 245 ? 19.061 5.006 -47.853 1.00 94.69 245 VAL A C 1
ATOM 1860 O O . VAL A 1 245 ? 18.569 5.959 -48.453 1.00 94.69 245 VAL A O 1
ATOM 1863 N N . ALA A 1 246 ? 19.546 3.948 -48.512 1.00 95.69 246 ALA A N 1
ATOM 1864 C CA . ALA A 1 246 ? 19.598 3.892 -49.978 1.00 95.69 246 ALA A CA 1
ATOM 1865 C C . ALA A 1 246 ? 18.218 3.752 -50.644 1.00 95.69 246 ALA A C 1
ATOM 1867 O O . ALA A 1 246 ? 17.999 4.281 -51.741 1.00 95.69 246 ALA A O 1
ATOM 1868 N N . SER A 1 247 ? 17.314 2.994 -50.020 1.00 97.06 247 SER A N 1
ATOM 1869 C CA . SER A 1 247 ? 16.005 2.630 -50.582 1.00 97.06 247 SER A CA 1
ATOM 1870 C C . SER A 1 247 ? 14.827 3.400 -49.979 1.00 97.06 247 SER A C 1
ATOM 1872 O O . SER A 1 247 ? 13.776 3.479 -50.614 1.00 97.06 247 SER A O 1
ATOM 1874 N N . GLY A 1 248 ? 14.973 3.941 -48.765 1.00 95.69 248 GLY A N 1
ATOM 1875 C CA . GLY A 1 248 ? 13.877 4.521 -47.983 1.00 95.69 248 GLY A CA 1
ATOM 1876 C C . GLY A 1 248 ? 12.863 3.489 -47.471 1.00 95.69 248 GLY A C 1
ATOM 1877 O O . GLY A 1 248 ? 11.760 3.864 -47.081 1.00 95.69 248 GLY A O 1
ATOM 1878 N N . LYS A 1 249 ? 13.200 2.194 -47.518 1.00 98.06 249 LYS A N 1
ATOM 1879 C CA . LYS A 1 249 ? 12.323 1.073 -47.151 1.00 98.06 249 LYS A CA 1
ATOM 1880 C C . LYS A 1 249 ? 12.686 0.499 -45.789 1.00 98.06 249 LYS A C 1
ATOM 1882 O O . LYS A 1 249 ? 13.844 0.542 -45.387 1.00 98.06 249 LYS A O 1
ATOM 1887 N N . CYS A 1 250 ? 11.698 -0.053 -45.102 1.00 98.19 250 CYS A N 1
ATOM 1888 C CA . CYS A 1 250 ? 11.820 -0.536 -43.736 1.00 98.19 250 CYS A CA 1
ATOM 1889 C C . CYS A 1 250 ? 12.302 -1.991 -43.683 1.00 98.19 250 CYS A C 1
ATOM 1891 O O . CYS A 1 250 ? 11.971 -2.788 -44.563 1.00 98.19 250 CYS A O 1
ATOM 1893 N N . LEU A 1 251 ? 13.069 -2.321 -42.642 1.00 98.56 251 LEU A N 1
ATOM 1894 C CA . LEU A 1 251 ? 13.453 -3.682 -42.272 1.00 98.56 251 LEU A CA 1
ATOM 1895 C C . LEU A 1 251 ? 12.198 -4.490 -41.926 1.00 98.56 251 LEU A C 1
ATOM 1897 O O . LEU A 1 251 ? 11.501 -4.166 -40.968 1.00 98.56 251 LEU A O 1
ATOM 1901 N N . ASP A 1 252 ? 11.918 -5.537 -42.692 1.00 98.50 252 ASP A N 1
ATOM 1902 C CA . ASP A 1 252 ? 10.606 -6.179 -42.751 1.00 98.50 252 ASP A CA 1
ATOM 1903 C C . ASP A 1 252 ? 10.715 -7.702 -42.623 1.00 98.50 252 ASP A C 1
ATOM 1905 O O . ASP A 1 252 ? 11.556 -8.350 -43.254 1.00 98.50 252 ASP A O 1
ATOM 1909 N N . VAL A 1 253 ? 9.834 -8.286 -41.813 1.00 98.50 253 VAL A N 1
ATOM 1910 C CA . VAL A 1 253 ? 9.603 -9.731 -41.785 1.00 98.50 253 VAL A CA 1
ATOM 1911 C C . VAL A 1 253 ? 8.687 -10.109 -42.946 1.00 98.50 253 VAL A C 1
ATOM 1913 O O . VAL A 1 253 ? 7.515 -9.724 -42.977 1.00 98.50 253 VAL A O 1
ATOM 1916 N N . LYS A 1 254 ? 9.194 -10.926 -43.877 1.00 98.31 254 LYS A N 1
ATOM 1917 C CA . LYS A 1 254 ? 8.475 -11.266 -45.108 1.00 98.31 254 LYS A CA 1
ATOM 1918 C C . LYS A 1 254 ? 7.071 -11.798 -44.824 1.00 98.31 254 LYS A C 1
ATOM 1920 O O . LYS A 1 254 ? 6.900 -12.818 -44.160 1.00 98.31 254 LYS A O 1
ATOM 1925 N N . SER A 1 255 ? 6.072 -11.117 -45.395 1.00 96.94 255 SER A N 1
ATOM 1926 C CA . SER A 1 255 ? 4.646 -11.475 -45.275 1.00 96.94 255 SER A CA 1
ATOM 1927 C C . SER A 1 255 ? 4.144 -11.565 -43.825 1.00 96.94 255 SER A C 1
ATOM 1929 O O . SER A 1 255 ? 3.193 -12.295 -43.565 1.00 96.94 255 SER A O 1
ATOM 1931 N N . ALA A 1 256 ? 4.790 -10.859 -42.886 1.00 97.00 256 ALA A N 1
ATOM 1932 C CA . ALA A 1 256 ? 4.522 -10.953 -41.449 1.00 97.00 256 ALA A CA 1
ATOM 1933 C C . ALA A 1 256 ? 4.585 -12.395 -40.897 1.00 97.00 256 ALA A C 1
ATOM 1935 O O . ALA A 1 256 ? 3.888 -12.736 -39.941 1.00 97.00 256 ALA A O 1
ATOM 1936 N N . GLY A 1 257 ? 5.403 -13.260 -41.510 1.00 97.19 257 GLY A N 1
ATOM 1937 C CA . GLY A 1 257 ? 5.539 -14.651 -41.089 1.00 97.19 257 GLY A CA 1
ATOM 1938 C C . GLY A 1 257 ? 6.102 -14.776 -39.671 1.00 97.19 257 GLY A C 1
ATOM 1939 O O . GLY A 1 257 ? 7.039 -14.081 -39.294 1.00 97.19 257 GLY A O 1
ATOM 1940 N N . THR A 1 258 ? 5.549 -15.692 -38.880 1.00 97.44 258 THR A N 1
ATOM 1941 C CA . THR A 1 258 ? 5.950 -15.915 -37.479 1.00 97.44 258 THR A CA 1
ATOM 1942 C C . THR A 1 258 ? 6.783 -17.181 -37.285 1.00 97.44 258 THR A C 1
ATOM 1944 O O . THR A 1 258 ? 7.208 -17.473 -36.170 1.00 97.44 258 THR A O 1
ATOM 1947 N N . ALA A 1 259 ? 7.033 -17.948 -38.350 1.00 97.88 259 ALA A N 1
ATOM 1948 C CA . ALA A 1 259 ? 7.797 -19.189 -38.289 1.00 97.88 259 ALA A CA 1
ATOM 1949 C C . ALA A 1 259 ? 9.312 -18.933 -38.255 1.00 97.88 259 ALA A C 1
ATOM 1951 O O . ALA A 1 259 ? 9.820 -18.000 -38.887 1.00 97.88 259 ALA A O 1
ATOM 1952 N N . ASP A 1 260 ? 10.042 -19.811 -37.567 1.00 98.12 260 ASP A N 1
ATOM 1953 C CA . ASP A 1 260 ? 11.504 -19.849 -37.626 1.00 98.12 260 ASP A CA 1
ATOM 1954 C C . ASP A 1 260 ? 11.964 -20.092 -39.071 1.00 98.12 260 ASP A C 1
ATOM 1956 O O . ASP A 1 260 ? 11.457 -20.971 -39.766 1.00 98.12 260 ASP A O 1
ATOM 1960 N N . GLY A 1 261 ? 12.920 -19.292 -39.539 1.00 97.69 261 GLY A N 1
ATOM 1961 C CA . GLY A 1 261 ? 13.374 -19.308 -40.928 1.00 97.69 261 GLY A CA 1
ATOM 1962 C C . GLY A 1 261 ? 12.669 -18.324 -41.859 1.00 97.69 261 GLY A C 1
ATOM 1963 O O . GLY A 1 261 ? 13.098 -18.209 -43.007 1.00 97.69 261 GLY A O 1
ATOM 1964 N N . THR A 1 262 ? 11.650 -17.588 -41.398 1.00 98.50 262 THR A N 1
ATOM 1965 C CA . THR A 1 262 ? 11.011 -16.536 -42.211 1.00 98.50 262 THR A CA 1
ATOM 1966 C C . THR A 1 262 ? 12.059 -15.518 -42.668 1.00 98.50 262 THR A C 1
ATOM 1968 O O . THR A 1 262 ? 12.848 -15.036 -41.862 1.00 98.50 262 THR A O 1
ATOM 1971 N N . ALA A 1 263 ? 12.103 -15.205 -43.963 1.00 98.38 263 ALA A N 1
ATOM 1972 C CA . ALA A 1 263 ? 13.115 -14.306 -44.513 1.00 98.38 263 ALA A CA 1
ATOM 1973 C C . ALA A 1 263 ? 12.929 -12.861 -44.024 1.00 98.38 263 ALA A C 1
ATOM 1975 O O . ALA A 1 263 ? 11.797 -12.385 -43.901 1.00 98.38 263 ALA A O 1
ATOM 1976 N N . ILE A 1 264 ? 14.043 -12.158 -43.817 1.00 98.69 264 ILE A N 1
ATOM 1977 C CA . ILE A 1 264 ? 14.047 -10.710 -43.598 1.00 98.69 264 ILE A CA 1
ATOM 1978 C C . ILE A 1 264 ? 14.359 -10.003 -44.915 1.00 98.69 264 ILE A C 1
ATOM 1980 O O . ILE A 1 264 ? 15.233 -10.421 -45.680 1.00 98.69 264 ILE A O 1
ATOM 1984 N N . GLN A 1 265 ? 13.625 -8.934 -45.184 1.00 98.69 265 GLN A N 1
ATOM 1985 C CA . GLN A 1 265 ? 13.673 -8.182 -46.430 1.00 98.69 265 GLN A CA 1
ATOM 1986 C C . GLN A 1 265 ? 13.561 -6.680 -46.158 1.00 98.69 265 GLN A C 1
ATOM 1988 O O . GLN A 1 265 ? 13.341 -6.257 -45.024 1.00 98.69 265 GLN A O 1
ATOM 1993 N N . ILE A 1 266 ? 13.682 -5.869 -47.205 1.00 98.69 266 ILE A N 1
ATOM 1994 C CA . ILE A 1 266 ? 13.184 -4.493 -47.183 1.00 98.69 266 ILE A CA 1
ATOM 1995 C C . ILE A 1 266 ? 11.812 -4.404 -47.846 1.00 98.69 266 ILE A C 1
ATOM 1997 O O . ILE A 1 266 ? 11.545 -5.036 -48.875 1.00 98.69 266 ILE A O 1
ATOM 2001 N N . TRP A 1 267 ? 10.935 -3.588 -47.273 1.00 98.38 267 TRP A N 1
ATOM 2002 C CA . TRP A 1 267 ? 9.599 -3.346 -47.807 1.00 98.38 267 TRP A CA 1
ATOM 2003 C C . TRP A 1 267 ? 9.180 -1.892 -47.611 1.00 98.38 267 TRP A C 1
ATOM 2005 O O . TRP A 1 267 ? 9.681 -1.198 -46.727 1.00 98.38 267 TRP A O 1
ATOM 2015 N N . THR A 1 268 ? 8.263 -1.402 -48.447 1.00 97.94 268 THR A N 1
ATOM 2016 C CA . THR A 1 268 ? 7.652 -0.081 -48.254 1.00 97.94 268 THR A CA 1
ATOM 2017 C C . THR A 1 268 ? 7.168 0.057 -46.810 1.00 97.94 268 THR A C 1
ATOM 2019 O O . THR A 1 268 ? 6.425 -0.797 -46.323 1.00 97.94 268 THR A O 1
ATOM 2022 N N . CYS A 1 269 ? 7.601 1.123 -46.137 1.00 97.44 269 CYS A N 1
ATOM 2023 C CA . CYS A 1 269 ? 7.232 1.376 -44.752 1.00 97.44 269 CYS A CA 1
ATOM 2024 C C . CYS A 1 269 ? 5.706 1.489 -44.626 1.00 97.44 269 CYS A C 1
ATOM 2026 O O . CYS A 1 269 ? 5.081 2.271 -45.341 1.00 97.44 269 CYS A O 1
ATOM 2028 N N . ASN A 1 270 ? 5.108 0.670 -43.764 1.00 95.44 270 ASN A N 1
ATOM 2029 C CA . ASN A 1 270 ? 3.656 0.542 -43.616 1.00 95.44 270 ASN A CA 1
ATOM 2030 C C . ASN A 1 270 ? 3.196 0.464 -42.151 1.00 95.44 270 ASN A C 1
ATOM 2032 O O . ASN A 1 270 ? 2.032 0.161 -41.904 1.00 95.44 270 ASN A O 1
ATOM 2036 N N . GLN A 1 271 ? 4.102 0.710 -41.195 1.00 92.56 271 GLN A N 1
ATOM 2037 C CA . GLN A 1 271 ? 3.847 0.698 -39.745 1.00 92.56 271 GLN A CA 1
ATOM 2038 C C . GLN A 1 271 ? 3.279 -0.630 -39.207 1.00 92.56 271 GLN A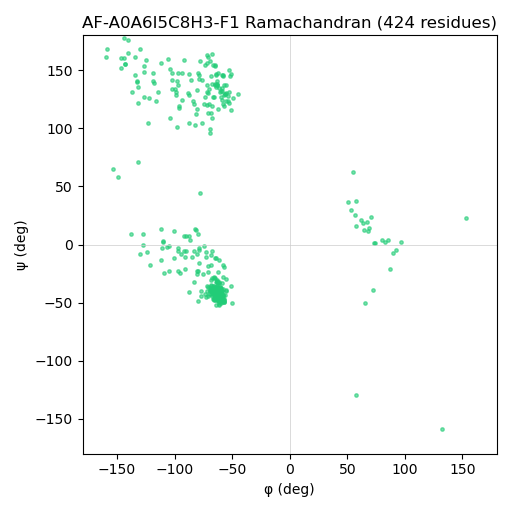 C 1
ATOM 2040 O O . GLN A 1 271 ? 2.766 -0.690 -38.090 1.00 92.56 271 GLN A O 1
ATOM 2045 N N . SER A 1 272 ? 3.368 -1.717 -39.978 1.00 95.31 272 SER A N 1
ATOM 2046 C CA . SER A 1 272 ? 2.909 -3.023 -39.516 1.00 95.31 272 SER A CA 1
ATOM 2047 C C . SER A 1 272 ? 3.845 -3.592 -38.439 1.00 95.31 272 SER A C 1
ATOM 2049 O O . SER A 1 272 ? 5.043 -3.288 -38.424 1.00 95.31 272 SER A O 1
ATOM 2051 N N . PRO A 1 273 ? 3.355 -4.505 -37.578 1.00 95.69 273 PRO A N 1
ATOM 2052 C CA . PRO A 1 273 ? 4.204 -5.205 -36.614 1.00 95.69 273 PRO A CA 1
ATOM 2053 C C . PRO A 1 273 ? 5.377 -5.977 -37.245 1.00 95.69 273 PRO A C 1
ATOM 2055 O O . PRO A 1 273 ? 6.352 -6.264 -36.556 1.00 95.69 273 PRO A O 1
ATOM 2058 N N . ALA A 1 274 ? 5.325 -6.286 -38.548 1.00 96.94 274 ALA A N 1
ATOM 2059 C CA . ALA A 1 274 ? 6.420 -6.916 -39.291 1.00 96.94 274 ALA A CA 1
ATOM 2060 C C . ALA A 1 274 ? 7.645 -5.999 -39.480 1.00 96.94 274 ALA A C 1
ATOM 2062 O O . ALA A 1 274 ? 8.732 -6.496 -39.765 1.00 96.94 274 ALA A O 1
ATOM 2063 N N . GLN A 1 275 ? 7.477 -4.685 -39.304 1.00 97.75 275 GLN A N 1
ATOM 2064 C CA . GLN A 1 275 ? 8.524 -3.667 -39.466 1.00 97.75 275 GLN A CA 1
ATOM 2065 C C . GLN A 1 275 ? 8.940 -3.011 -38.147 1.00 97.75 275 GLN A C 1
ATOM 2067 O O . GLN A 1 275 ? 9.842 -2.173 -38.120 1.00 97.75 275 GLN A O 1
ATOM 2072 N N . ASN A 1 276 ? 8.282 -3.390 -37.052 1.00 96.06 276 ASN A N 1
ATOM 2073 C CA . ASN A 1 276 ? 8.571 -2.883 -35.723 1.00 96.06 276 ASN A CA 1
ATOM 2074 C C . ASN A 1 276 ? 9.548 -3.825 -35.009 1.00 96.06 276 ASN A C 1
ATOM 2076 O O . ASN A 1 276 ? 9.295 -5.029 -34.883 1.00 96.06 276 ASN A O 1
ATOM 2080 N N . TRP A 1 277 ? 10.663 -3.264 -34.551 1.00 96.19 277 TRP A N 1
ATOM 2081 C CA . TRP A 1 277 ? 11.746 -3.984 -33.897 1.00 96.19 277 TRP A CA 1
ATOM 2082 C C . TRP A 1 277 ? 12.062 -3.329 -32.555 1.00 96.19 277 TRP A C 1
ATOM 2084 O O . TRP A 1 277 ? 12.332 -2.135 -32.487 1.00 96.19 277 TRP A O 1
ATOM 2094 N N . THR A 1 278 ? 12.068 -4.116 -31.485 1.00 94.69 278 THR A N 1
ATOM 2095 C CA . THR A 1 278 ? 12.539 -3.703 -30.162 1.00 94.69 278 THR A CA 1
ATOM 2096 C C . THR A 1 278 ? 14.042 -3.942 -30.061 1.00 94.69 278 THR A C 1
ATOM 2098 O O . THR A 1 278 ? 14.509 -5.042 -30.362 1.00 94.69 278 THR A O 1
ATOM 2101 N N . TYR A 1 279 ? 14.791 -2.917 -29.649 1.00 92.50 279 TYR A N 1
ATOM 2102 C CA . TYR A 1 279 ? 16.248 -2.947 -29.503 1.00 92.50 279 TYR A CA 1
ATOM 2103 C C . TYR A 1 279 ? 16.749 -1.846 -28.555 1.00 92.50 279 TYR A C 1
ATOM 2105 O O . TYR A 1 279 ? 16.013 -0.923 -28.212 1.00 92.50 279 TYR A O 1
ATOM 2113 N N . THR A 1 280 ? 18.019 -1.930 -28.157 1.00 88.44 280 THR A N 1
ATOM 2114 C CA . THR A 1 280 ? 18.731 -0.914 -27.362 1.00 88.44 280 THR A CA 1
ATOM 2115 C C . THR A 1 280 ? 19.871 -0.347 -28.196 1.00 88.44 280 THR A C 1
ATOM 2117 O O . THR A 1 280 ? 20.715 -1.097 -28.667 1.00 88.44 280 THR A O 1
ATOM 2120 N N . SER A 1 281 ? 19.915 0.968 -28.392 1.00 84.06 281 SER A N 1
ATOM 2121 C CA . SER A 1 281 ? 20.873 1.610 -29.302 1.00 84.06 281 SER A CA 1
ATOM 2122 C C . SER A 1 281 ? 22.254 1.902 -28.697 1.00 84.06 281 SER A C 1
ATOM 2124 O O . SER A 1 281 ? 23.182 2.204 -29.439 1.00 84.06 281 SER A O 1
ATOM 2126 N N . HIS A 1 282 ? 22.417 1.762 -27.377 1.00 79.38 282 HIS A N 1
ATOM 2127 C CA . HIS A 1 282 ? 23.664 2.065 -26.650 1.00 79.38 282 HIS A CA 1
ATOM 2128 C C . HIS A 1 282 ? 24.396 0.838 -26.098 1.00 79.38 282 HIS A C 1
ATOM 2130 O O . HIS A 1 282 ? 25.374 0.970 -25.364 1.00 79.38 282 HIS A O 1
ATOM 2136 N N . ALA A 1 283 ? 23.885 -0.356 -26.370 1.00 85.75 283 ALA A N 1
ATOM 2137 C CA . ALA A 1 283 ? 24.443 -1.606 -25.883 1.00 85.75 283 ALA A CA 1
ATOM 2138 C C . ALA A 1 283 ? 24.287 -2.676 -26.961 1.00 85.75 283 ALA A C 1
ATOM 2140 O O . ALA A 1 283 ? 23.437 -2.556 -27.843 1.00 85.75 283 ALA A O 1
ATOM 2141 N N . THR A 1 284 ? 25.073 -3.748 -26.866 1.00 93.50 284 THR A N 1
ATOM 2142 C CA . THR A 1 284 ? 24.863 -4.937 -27.694 1.00 93.50 284 THR A CA 1
ATOM 2143 C C . THR A 1 284 ? 23.432 -5.436 -27.508 1.00 93.50 284 THR A C 1
ATOM 2145 O O . THR A 1 284 ? 23.000 -5.732 -26.392 1.00 93.50 284 THR A O 1
ATOM 2148 N N . THR A 1 285 ? 22.684 -5.545 -28.602 1.00 95.38 285 THR A N 1
ATOM 2149 C CA . THR A 1 285 ? 21.241 -5.790 -28.554 1.00 95.38 285 THR A CA 1
ATOM 2150 C C . THR A 1 285 ? 20.809 -6.873 -29.534 1.00 95.38 285 THR A C 1
ATOM 2152 O O . THR A 1 285 ? 21.528 -7.205 -30.472 1.00 95.38 285 THR A O 1
ATOM 2155 N N . SER A 1 286 ? 19.625 -7.438 -29.323 1.00 97.12 286 SER A N 1
ATOM 2156 C CA . SER A 1 286 ? 18.940 -8.228 -30.346 1.00 97.12 286 SER A CA 1
ATOM 2157 C C . SER A 1 286 ? 17.850 -7.369 -30.963 1.00 97.12 286 SER A C 1
ATOM 2159 O O . SER A 1 286 ? 17.161 -6.651 -30.247 1.00 97.12 286 SER A O 1
ATOM 2161 N N . LEU A 1 287 ? 17.659 -7.482 -32.274 1.00 97.44 287 LEU A N 1
ATOM 2162 C CA . LEU A 1 287 ? 16.484 -6.925 -32.931 1.00 97.44 287 LEU A CA 1
ATOM 2163 C C . LEU A 1 287 ? 15.330 -7.914 -32.756 1.00 97.44 287 LEU A C 1
ATOM 2165 O O . LEU A 1 287 ? 15.296 -8.937 -33.444 1.00 97.44 287 LEU A O 1
ATOM 2169 N N . VAL A 1 288 ? 14.410 -7.634 -31.834 1.00 98.00 288 VAL A N 1
ATOM 2170 C CA . VAL A 1 288 ? 13.229 -8.478 -31.586 1.00 98.00 288 VAL A CA 1
ATOM 2171 C C . VAL A 1 288 ? 12.046 -7.913 -32.355 1.00 98.00 288 VAL A C 1
ATOM 2173 O O . VAL A 1 288 ? 11.642 -6.780 -32.122 1.00 98.00 288 VAL A O 1
ATOM 2176 N N . ASN A 1 289 ? 11.470 -8.679 -33.272 1.00 97.81 289 ASN A N 1
ATOM 2177 C CA . ASN A 1 289 ? 10.312 -8.227 -34.027 1.00 97.81 289 ASN A CA 1
ATOM 2178 C C . ASN A 1 289 ? 9.052 -8.226 -33.144 1.00 97.81 289 ASN A C 1
ATOM 2180 O O . ASN A 1 289 ? 8.692 -9.254 -32.569 1.00 97.81 289 ASN A O 1
ATOM 2184 N N . ALA A 1 290 ? 8.344 -7.097 -33.088 1.00 95.31 290 ALA A N 1
ATOM 2185 C CA . ALA A 1 290 ? 7.171 -6.926 -32.229 1.00 95.31 290 ALA A CA 1
ATOM 2186 C C . ALA A 1 290 ? 5.974 -7.803 -32.648 1.00 95.31 290 ALA A C 1
ATOM 2188 O O . ALA A 1 290 ? 5.180 -8.200 -31.800 1.00 95.31 290 ALA A O 1
ATOM 2189 N N . GLY A 1 291 ? 5.841 -8.129 -33.940 1.00 94.38 291 GLY A N 1
ATOM 2190 C CA . GLY A 1 291 ? 4.751 -8.969 -34.450 1.00 94.38 291 GLY A CA 1
ATOM 2191 C C . GLY A 1 291 ? 4.897 -10.463 -34.151 1.00 94.38 291 GLY A C 1
ATOM 2192 O O . GLY A 1 291 ? 3.899 -11.177 -34.104 1.00 94.38 291 GLY A O 1
ATOM 2193 N N . SER A 1 292 ? 6.123 -10.947 -33.950 1.00 96.75 292 SER A N 1
ATOM 2194 C CA . SER A 1 292 ? 6.419 -12.380 -33.789 1.00 96.75 292 SER A CA 1
ATOM 2195 C C . SER A 1 292 ? 7.095 -12.745 -32.466 1.00 96.75 292 SER A C 1
ATOM 2197 O O . SER A 1 292 ? 7.133 -13.924 -32.117 1.00 96.75 292 SER A O 1
ATOM 2199 N N . GLY A 1 293 ? 7.670 -11.775 -31.748 1.00 97.25 293 GLY A N 1
ATOM 2200 C CA . GLY A 1 293 ? 8.495 -12.011 -30.558 1.00 97.25 293 GLY A CA 1
ATOM 2201 C C . GLY A 1 293 ? 9.830 -12.709 -30.852 1.00 97.25 293 GLY A C 1
ATOM 2202 O O . GLY A 1 293 ? 10.492 -13.187 -29.932 1.00 97.25 293 GLY A O 1
ATOM 2203 N N . LYS A 1 294 ? 10.223 -12.809 -32.128 1.00 98.31 294 LYS A N 1
ATOM 2204 C CA . LYS A 1 294 ? 11.427 -13.513 -32.587 1.00 98.31 294 LYS A CA 1
ATOM 2205 C C . LYS A 1 294 ? 12.526 -12.541 -33.000 1.00 98.31 294 LYS A C 1
ATOM 2207 O O . LYS A 1 294 ? 12.270 -11.376 -33.294 1.00 98.31 294 LYS A O 1
ATOM 2212 N N . CYS A 1 295 ? 13.756 -13.033 -33.027 1.00 98.38 295 CYS A N 1
ATOM 2213 C CA . CYS A 1 295 ? 14.948 -12.236 -33.263 1.00 98.38 295 CYS A CA 1
ATOM 2214 C C . CYS A 1 295 ? 15.391 -12.301 -34.726 1.00 98.38 295 CYS A C 1
ATOM 2216 O O . CYS A 1 295 ? 15.258 -13.339 -35.380 1.00 98.38 295 CYS A O 1
ATOM 2218 N N . LEU A 1 296 ? 15.976 -11.209 -35.219 1.00 98.56 296 LEU A N 1
ATOM 2219 C CA . LEU A 1 296 ? 16.758 -11.240 -36.452 1.00 98.56 296 LEU A CA 1
ATOM 2220 C C . LEU A 1 296 ? 18.015 -12.092 -36.229 1.00 98.56 296 LEU A C 1
ATOM 2222 O O . LEU A 1 296 ? 18.778 -11.864 -35.292 1.00 98.56 296 LEU A O 1
ATOM 2226 N N . ASP A 1 297 ? 18.220 -13.072 -37.101 1.00 98.38 297 ASP A N 1
ATOM 2227 C CA . ASP A 1 297 ? 19.312 -14.038 -37.068 1.00 98.38 297 ASP A CA 1
ATOM 2228 C C . ASP A 1 297 ? 20.108 -13.981 -38.371 1.00 98.38 297 ASP A C 1
ATOM 2230 O O . ASP A 1 297 ? 19.561 -14.147 -39.465 1.00 98.38 297 ASP A O 1
ATOM 2234 N N . LEU A 1 298 ? 21.421 -13.788 -38.253 1.00 97.56 298 LEU A N 1
ATOM 2235 C CA . LEU A 1 298 ? 22.339 -13.769 -39.394 1.00 97.56 298 LEU A CA 1
ATOM 2236 C C . LEU A 1 298 ? 22.689 -15.176 -39.893 1.00 97.56 298 LEU A C 1
ATOM 2238 O O . LEU A 1 298 ? 23.363 -15.304 -40.913 1.00 97.56 298 LEU A O 1
ATOM 2242 N N . LYS A 1 299 ? 22.229 -16.232 -39.200 1.00 95.19 299 LYS A N 1
ATOM 2243 C CA . LYS A 1 299 ? 22.492 -17.662 -39.445 1.00 95.19 299 LYS A CA 1
ATOM 2244 C C . LYS A 1 299 ? 23.954 -18.077 -39.246 1.00 95.19 299 LYS A C 1
ATOM 2246 O O . LYS A 1 299 ? 24.211 -19.059 -38.559 1.00 95.19 299 LYS A O 1
ATOM 2251 N N . ALA A 1 300 ? 24.894 -17.356 -39.847 1.00 94.69 300 ALA A N 1
ATOM 2252 C CA . ALA A 1 300 ? 26.338 -17.503 -39.702 1.00 94.69 300 ALA A CA 1
ATOM 2253 C C . ALA A 1 300 ? 27.027 -16.202 -40.146 1.00 94.69 300 ALA A C 1
ATOM 2255 O O . ALA A 1 300 ? 26.466 -15.439 -40.927 1.00 94.69 300 ALA A O 1
ATOM 2256 N N . TYR A 1 301 ? 28.285 -15.982 -39.756 1.00 95.19 301 TYR A N 1
ATOM 2257 C CA . TYR A 1 301 ? 29.082 -14.850 -40.257 1.00 95.19 301 TYR A CA 1
ATOM 2258 C C . TYR A 1 301 ? 29.644 -15.098 -41.670 1.00 95.19 301 TYR A C 1
ATOM 2260 O O . TYR A 1 301 ? 30.819 -14.869 -41.946 1.00 95.19 301 TYR A O 1
ATOM 2268 N N . THR A 1 302 ? 28.812 -15.630 -42.568 1.00 95.81 302 THR A N 1
ATOM 2269 C CA . THR A 1 302 ? 29.167 -15.890 -43.968 1.00 95.81 302 THR A CA 1
ATOM 2270 C C . THR A 1 302 ? 28.697 -14.728 -44.825 1.00 95.81 302 THR A C 1
ATOM 2272 O O . THR A 1 302 ? 27.503 -14.469 -44.919 1.00 95.81 302 THR A O 1
ATOM 2275 N N . LYS A 1 303 ? 29.632 -14.028 -45.464 1.00 94.25 303 LYS A N 1
ATOM 2276 C CA . LYS A 1 303 ? 29.339 -12.889 -46.340 1.00 94.25 303 LYS A CA 1
ATOM 2277 C C . LYS A 1 303 ? 28.297 -13.250 -47.409 1.00 94.25 303 LYS A C 1
ATOM 2279 O O . LYS A 1 303 ? 28.452 -14.244 -48.111 1.00 94.25 303 LYS A O 1
ATOM 2284 N N . GLY A 1 304 ? 27.280 -12.407 -47.553 1.00 94.00 304 GLY A N 1
ATOM 2285 C CA . GLY A 1 304 ? 26.167 -12.595 -48.485 1.00 94.00 304 GLY A CA 1
ATOM 2286 C C . GLY A 1 304 ? 25.061 -13.516 -47.963 1.00 94.00 304 GLY A C 1
ATOM 2287 O O . GLY A 1 304 ? 24.109 -13.811 -48.679 1.00 94.00 304 GLY A O 1
ATOM 2288 N N . GLN A 1 305 ? 25.171 -14.016 -46.729 1.00 97.12 305 GLN A N 1
ATOM 2289 C CA . GLN A 1 305 ? 24.138 -14.866 -46.156 1.00 97.12 305 GLN A CA 1
ATOM 2290 C C . GLN A 1 305 ? 22.925 -14.021 -45.755 1.00 97.12 305 GLN A C 1
ATOM 2292 O O . GLN A 1 305 ? 23.019 -13.131 -44.909 1.00 97.12 305 GLN A O 1
ATOM 2297 N N . ASN A 1 306 ? 21.771 -14.349 -46.338 1.00 97.81 306 ASN A N 1
ATOM 2298 C CA . ASN A 1 306 ? 20.498 -13.730 -45.983 1.00 97.81 306 ASN A CA 1
ATOM 2299 C C . ASN A 1 306 ? 20.129 -14.024 -44.530 1.00 97.81 306 ASN A C 1
ATOM 2301 O O . ASN A 1 306 ? 20.244 -15.166 -44.065 1.00 97.81 306 ASN A O 1
ATOM 2305 N N . SER A 1 307 ? 19.651 -12.980 -43.863 1.00 98.00 307 SER A N 1
ATOM 2306 C CA . SER A 1 307 ? 19.121 -13.028 -42.510 1.00 98.00 307 SER A CA 1
ATOM 2307 C C . SER A 1 307 ? 17.704 -13.599 -42.480 1.00 98.00 307 SER A C 1
ATOM 2309 O O . SER A 1 307 ? 16.972 -13.619 -43.478 1.00 98.00 307 SER A O 1
ATOM 2311 N N . ARG A 1 308 ? 17.323 -14.107 -41.313 1.00 98.25 308 ARG A N 1
ATOM 2312 C CA . ARG A 1 308 ? 16.026 -14.737 -41.072 1.00 98.25 308 ARG A CA 1
ATOM 2313 C C . ARG A 1 308 ? 15.492 -14.356 -39.704 1.00 98.25 308 ARG A C 1
ATOM 2315 O O . ARG A 1 308 ? 16.231 -13.920 -38.831 1.00 98.25 308 ARG A O 1
ATOM 2322 N N . LEU A 1 309 ? 14.214 -14.598 -39.510 1.00 98.12 309 LEU A N 1
ATOM 2323 C CA . LEU A 1 309 ? 13.580 -14.601 -38.213 1.00 98.12 309 LEU A CA 1
ATOM 2324 C C . LEU A 1 309 ? 13.846 -15.944 -37.524 1.00 98.12 309 LEU A C 1
ATOM 2326 O O . LEU A 1 309 ? 13.692 -17.000 -38.143 1.00 98.12 309 LEU A O 1
ATOM 2330 N N . LEU A 1 310 ? 14.244 -15.926 -36.257 1.00 98.38 310 LEU A N 1
ATOM 2331 C CA . LEU A 1 310 ? 14.465 -17.137 -35.470 1.00 98.38 310 LEU A CA 1
ATOM 2332 C C . LEU A 1 310 ? 14.110 -16.889 -34.004 1.00 98.38 310 LEU A C 1
ATOM 2334 O O . LEU A 1 310 ? 14.230 -15.771 -33.505 1.00 98.38 310 LEU A O 1
ATOM 2338 N N . THR A 1 311 ? 13.706 -17.939 -33.295 1.00 98.19 311 THR A N 1
ATOM 2339 C CA . THR A 1 311 ? 13.584 -17.921 -31.834 1.00 98.19 311 THR A CA 1
ATOM 2340 C C . THR A 1 311 ? 14.809 -17.258 -31.190 1.00 98.19 311 THR A C 1
ATOM 2342 O O . THR A 1 311 ? 15.956 -17.564 -31.533 1.00 98.19 311 THR A O 1
ATOM 2345 N N . CYS A 1 312 ? 14.554 -16.303 -30.294 1.00 97.81 312 CYS A N 1
ATOM 2346 C CA . CYS A 1 312 ? 15.597 -15.523 -29.642 1.00 97.81 312 CYS A CA 1
ATOM 2347 C C . CYS A 1 312 ? 16.489 -16.399 -28.757 1.00 97.81 312 CYS A C 1
ATOM 2349 O O . CYS A 1 312 ? 16.014 -17.258 -28.017 1.00 97.81 312 CYS A O 1
ATOM 2351 N N . SER A 1 313 ? 17.789 -16.143 -28.816 1.00 96.31 313 SER A N 1
ATOM 2352 C CA . SER A 1 313 ? 18.831 -16.847 -28.078 1.00 96.31 313 SER A CA 1
ATOM 2353 C C . SER A 1 313 ? 19.939 -15.877 -27.654 1.00 96.31 313 SER A C 1
ATOM 2355 O O . SER A 1 313 ? 19.927 -14.683 -27.967 1.00 96.31 313 SER A O 1
ATOM 2357 N N . THR A 1 314 ? 20.930 -16.390 -26.932 1.00 94.44 314 THR A N 1
ATOM 2358 C CA . THR A 1 314 ? 22.139 -15.644 -26.558 1.00 94.44 314 THR A CA 1
ATOM 2359 C C . THR A 1 314 ? 23.239 -15.714 -27.623 1.00 94.44 314 THR A C 1
ATOM 2361 O O . THR A 1 314 ? 24.326 -15.186 -27.402 1.00 94.44 314 THR A O 1
ATOM 2364 N N . ALA A 1 315 ? 22.984 -16.345 -28.776 1.00 94.88 315 ALA A N 1
ATOM 2365 C CA . ALA A 1 315 ? 23.980 -16.520 -29.825 1.00 94.88 315 ALA A CA 1
ATOM 2366 C C . ALA A 1 315 ? 24.415 -15.178 -30.436 1.00 94.88 315 ALA A C 1
ATOM 2368 O O . ALA A 1 315 ? 23.579 -14.335 -30.764 1.00 94.88 315 ALA A O 1
ATOM 2369 N N . GLY A 1 316 ? 25.722 -15.007 -30.667 1.00 94.56 316 GLY A N 1
ATOM 2370 C CA . GLY A 1 316 ? 26.283 -13.776 -31.241 1.00 94.56 316 GLY A CA 1
ATOM 2371 C C . GLY A 1 316 ? 25.715 -13.409 -32.619 1.00 94.56 316 GLY A C 1
ATOM 2372 O O . GLY A 1 316 ? 25.612 -12.233 -32.946 1.00 94.56 316 GLY A O 1
ATOM 2373 N N . VAL A 1 317 ? 25.265 -14.395 -33.404 1.00 96.38 317 VAL A N 1
ATOM 2374 C CA . VAL A 1 317 ? 24.622 -14.189 -34.720 1.00 96.38 317 VAL A CA 1
ATOM 2375 C C . VAL A 1 317 ? 23.244 -13.514 -34.644 1.00 96.38 317 VAL A C 1
ATOM 2377 O O . VAL A 1 317 ? 22.704 -13.128 -35.678 1.00 96.38 317 VAL A O 1
ATOM 2380 N N . GLN A 1 318 ? 22.687 -13.350 -33.440 1.00 97.56 318 GLN A N 1
ATOM 2381 C CA . GLN A 1 318 ? 21.454 -12.601 -33.162 1.00 97.56 318 GLN A CA 1
ATOM 2382 C C . GLN A 1 318 ? 21.718 -11.314 -32.365 1.00 97.56 318 GLN A C 1
ATOM 2384 O O . GLN A 1 318 ? 20.796 -10.738 -31.773 1.00 97.56 318 GLN A O 1
ATOM 2389 N N . LYS A 1 319 ? 22.983 -10.894 -32.277 1.00 97.38 319 LYS A N 1
ATOM 2390 C CA . LYS A 1 319 ? 23.420 -9.731 -31.511 1.00 97.38 319 LYS A CA 1
ATOM 2391 C C . LYS A 1 319 ? 24.043 -8.700 -32.447 1.00 97.38 319 LYS A C 1
ATOM 2393 O O . LYS A 1 319 ? 24.787 -9.045 -33.365 1.00 97.38 319 LYS A O 1
ATOM 2398 N N . PHE A 1 320 ? 23.729 -7.437 -32.196 1.00 96.62 320 PHE A N 1
ATOM 2399 C CA . PHE A 1 320 ? 24.129 -6.306 -33.019 1.00 96.62 320 PHE A CA 1
ATOM 2400 C C . PHE A 1 320 ? 24.694 -5.192 -32.154 1.00 96.62 320 PHE A C 1
ATOM 2402 O O . PHE A 1 320 ? 24.144 -4.890 -31.093 1.00 96.62 320 PHE A O 1
ATOM 2409 N N . ASP A 1 321 ? 25.755 -4.566 -32.649 1.00 94.62 321 ASP A N 1
ATOM 2410 C CA . ASP A 1 321 ? 26.312 -3.341 -32.088 1.00 94.62 321 ASP A CA 1
ATOM 2411 C C . ASP A 1 321 ? 25.898 -2.176 -32.999 1.00 94.62 321 ASP A C 1
ATOM 2413 O O . ASP A 1 321 ? 26.342 -2.070 -34.148 1.00 94.62 321 ASP A O 1
ATOM 2417 N N . ILE A 1 322 ? 24.982 -1.337 -32.508 1.00 91.69 322 ILE A N 1
ATOM 2418 C CA . ILE A 1 322 ? 24.422 -0.207 -33.257 1.00 91.69 322 ILE A CA 1
ATOM 2419 C C . ILE A 1 322 ? 25.378 0.983 -33.149 1.00 91.69 322 ILE A C 1
ATOM 2421 O O . ILE A 1 322 ? 25.670 1.456 -32.055 1.00 91.69 322 ILE A O 1
ATOM 2425 N N . VAL A 1 323 ? 25.861 1.472 -34.292 1.00 89.75 323 VAL A N 1
ATOM 2426 C CA . VAL A 1 323 ? 26.833 2.570 -34.364 1.00 89.75 323 VAL A CA 1
ATOM 2427 C C . VAL A 1 323 ? 26.270 3.708 -35.219 1.00 89.75 323 VAL A C 1
ATOM 2429 O O . VAL A 1 323 ? 26.239 3.599 -36.447 1.00 89.75 323 VAL A O 1
ATOM 2432 N N . PRO A 1 324 ? 25.815 4.806 -34.597 1.00 86.19 324 PRO A N 1
ATOM 2433 C CA . PRO A 1 324 ? 25.395 6.016 -35.301 1.00 86.19 324 PRO A CA 1
ATOM 2434 C C . PRO A 1 324 ? 26.583 6.706 -35.983 1.00 86.19 324 PRO A C 1
ATOM 2436 O O . PRO A 1 324 ? 27.662 6.819 -35.403 1.00 86.19 324 PRO A O 1
ATOM 2439 N N . SER A 1 325 ? 26.400 7.194 -37.210 1.00 75.88 325 SER A N 1
ATOM 2440 C CA . SER A 1 325 ? 27.490 7.684 -38.060 1.00 75.88 325 SER A CA 1
ATOM 2441 C C . SER A 1 325 ? 27.860 9.158 -37.858 1.00 75.88 325 SER A C 1
ATOM 2443 O O . SER A 1 325 ? 28.679 9.664 -38.623 1.00 75.88 325 SER A O 1
ATOM 2445 N N . GLY A 1 326 ? 27.308 9.860 -36.857 1.00 60.38 326 GLY A N 1
ATOM 2446 C CA . GLY A 1 326 ? 27.823 11.198 -36.539 1.00 60.38 326 GLY A CA 1
ATOM 2447 C C . GLY A 1 326 ? 26.916 12.240 -35.895 1.00 60.38 326 GLY A C 1
ATOM 2448 O O . GLY A 1 326 ? 27.266 13.411 -35.999 1.00 60.38 326 GLY A O 1
ATOM 2449 N N . HIS A 1 327 ? 25.829 11.906 -35.198 1.00 63.69 327 HIS A N 1
ATOM 2450 C CA . HIS A 1 327 ? 25.203 12.938 -34.368 1.00 63.69 327 HIS A CA 1
ATOM 2451 C C . HIS A 1 327 ? 26.118 13.218 -33.166 1.00 63.69 327 HIS A C 1
ATOM 2453 O O . HIS A 1 327 ? 26.309 12.345 -32.331 1.00 63.69 327 HIS A O 1
ATOM 2459 N N . LYS A 1 328 ? 26.723 14.407 -33.045 1.00 56.06 328 LYS A N 1
ATOM 2460 C CA . LYS A 1 328 ? 27.491 14.772 -31.831 1.00 56.06 328 LYS A CA 1
ATOM 2461 C C . LYS A 1 328 ? 26.594 15.255 -30.688 1.00 56.06 328 LYS A C 1
ATOM 2463 O O . LYS A 1 328 ? 27.082 15.820 -29.711 1.00 56.06 328 LYS A O 1
ATOM 2468 N N . GLY A 1 329 ? 25.280 15.061 -30.801 1.00 54.94 329 GLY A N 1
ATOM 2469 C CA . GLY A 1 329 ? 24.274 15.611 -29.896 1.00 54.94 329 GLY A CA 1
ATOM 2470 C C . GLY A 1 329 ? 24.091 17.119 -30.077 1.00 54.94 329 GLY A C 1
ATOM 2471 O O . GLY A 1 329 ? 22.975 17.589 -30.116 1.00 54.94 329 GLY A O 1
ATOM 2472 N N . THR A 1 330 ? 25.141 17.903 -30.296 1.00 53.56 330 THR A N 1
ATOM 2473 C CA . THR A 1 330 ? 25.069 19.375 -30.305 1.00 53.56 330 THR A CA 1
ATOM 2474 C C . THR A 1 330 ? 24.558 20.018 -31.594 1.00 53.56 330 THR A C 1
ATOM 2476 O O . THR A 1 330 ? 24.355 21.230 -31.619 1.00 53.56 330 THR A O 1
ATOM 2479 N N . ASP A 1 331 ? 24.380 19.234 -32.657 1.00 56.50 331 ASP A N 1
ATOM 2480 C CA . ASP A 1 331 ? 24.301 19.758 -34.027 1.00 56.50 331 ASP A CA 1
ATOM 2481 C C . ASP A 1 331 ? 22.845 19.940 -34.514 1.00 56.50 331 ASP A C 1
ATOM 2483 O O . ASP A 1 331 ? 22.613 20.518 -35.575 1.00 56.50 331 ASP A O 1
ATOM 2487 N N . SER A 1 332 ? 21.862 19.512 -33.708 1.00 61.44 332 SER A N 1
ATOM 2488 C CA . SER A 1 332 ? 20.430 19.772 -33.904 1.00 61.44 332 SER A CA 1
ATOM 2489 C C . SER A 1 332 ? 19.951 20.883 -32.963 1.00 61.44 332 SER A C 1
ATOM 2491 O O . SER A 1 332 ? 20.224 20.848 -31.762 1.00 61.44 332 SER A O 1
ATOM 2493 N N . LEU A 1 333 ? 19.186 21.849 -33.490 1.00 60.44 333 LEU A N 1
ATOM 2494 C CA . LEU A 1 333 ? 18.559 22.934 -32.712 1.00 60.44 333 LEU A CA 1
ATOM 2495 C C . LEU A 1 333 ? 17.625 22.424 -31.596 1.00 60.44 333 LEU A C 1
ATOM 2497 O O . LEU A 1 333 ? 17.304 23.184 -30.682 1.00 60.44 333 LEU A O 1
ATOM 2501 N N . GLU A 1 334 ? 17.202 21.160 -31.664 1.00 71.31 334 GLU A N 1
ATOM 2502 C CA . GLU A 1 334 ? 16.279 20.525 -30.718 1.00 71.31 334 GLU A CA 1
ATOM 2503 C C . GLU A 1 334 ? 16.977 19.749 -29.587 1.00 71.31 334 GLU A C 1
ATOM 2505 O O . GLU A 1 334 ? 16.315 19.325 -28.639 1.00 71.31 334 GLU A O 1
ATOM 2510 N N . TYR A 1 335 ? 18.304 19.568 -29.636 1.00 79.75 335 TYR A N 1
ATOM 2511 C CA . TYR A 1 335 ? 19.007 18.809 -28.601 1.00 79.75 335 TYR A CA 1
ATOM 2512 C C . TYR A 1 335 ? 19.092 19.577 -27.270 1.00 79.75 335 TYR A C 1
ATOM 2514 O O . TYR A 1 335 ? 19.427 20.770 -27.257 1.00 79.75 335 TYR A O 1
ATOM 2522 N N . PRO A 1 336 ? 18.859 18.914 -26.118 1.00 86.50 336 PRO A N 1
ATOM 2523 C CA . PRO A 1 336 ? 18.924 19.584 -24.830 1.00 86.50 336 PRO A CA 1
ATOM 2524 C C . PRO A 1 336 ? 20.306 20.159 -24.505 1.00 86.50 336 PRO A C 1
ATOM 2526 O O . PRO A 1 336 ? 21.343 19.505 -24.607 1.00 86.50 336 PRO A O 1
ATOM 2529 N N . LYS A 1 337 ? 20.324 21.394 -24.009 1.00 87.50 337 LYS A N 1
ATOM 2530 C CA . LYS A 1 337 ? 21.543 22.064 -23.541 1.00 87.50 337 LYS A CA 1
ATOM 2531 C C . LYS A 1 337 ? 22.090 21.371 -22.292 1.00 87.50 337 LYS A C 1
ATOM 2533 O O . LYS A 1 337 ? 21.329 20.870 -21.466 1.00 87.50 337 LYS A O 1
ATOM 2538 N N . THR A 1 338 ? 23.398 21.484 -22.052 1.00 88.00 338 THR A N 1
ATOM 2539 C CA . THR A 1 338 ? 24.057 20.984 -20.827 1.00 88.00 338 THR A CA 1
ATOM 2540 C C . THR A 1 338 ? 23.363 21.449 -19.542 1.00 88.00 338 THR A C 1
ATOM 2542 O O . THR A 1 338 ? 23.257 20.693 -18.581 1.00 88.00 338 THR A O 1
ATOM 2545 N N . ALA A 1 339 ? 22.831 22.677 -19.525 1.00 90.75 339 ALA A N 1
ATOM 2546 C CA . ALA A 1 339 ? 22.060 23.191 -18.394 1.00 90.75 339 ALA A CA 1
ATOM 2547 C C . ALA A 1 339 ? 20.806 22.347 -18.091 1.00 90.75 339 ALA A C 1
ATOM 2549 O O . ALA A 1 339 ? 20.520 22.101 -16.926 1.00 90.75 339 ALA A O 1
ATOM 2550 N N . GLN A 1 340 ? 20.099 21.851 -19.114 1.00 92.50 340 GLN A N 1
ATOM 2551 C CA . GLN A 1 340 ? 18.911 21.006 -18.944 1.00 92.50 340 GLN A CA 1
ATOM 2552 C C . GLN A 1 340 ? 19.281 19.623 -18.393 1.00 92.50 340 GLN A C 1
ATOM 2554 O O . GLN A 1 340 ? 18.604 19.133 -17.493 1.00 92.50 340 GLN A O 1
ATOM 2559 N N . PHE A 1 341 ? 20.397 19.036 -18.840 1.00 92.25 341 PHE A N 1
ATOM 2560 C CA . PHE A 1 341 ? 20.940 17.814 -18.232 1.00 92.25 341 PHE A CA 1
ATOM 2561 C C . PHE A 1 341 ? 21.310 18.015 -16.762 1.00 92.25 341 PHE A C 1
ATOM 2563 O O . PHE A 1 341 ? 20.971 17.184 -15.923 1.00 92.25 341 PHE A O 1
ATOM 2570 N N . ASN A 1 342 ? 21.955 19.136 -16.427 1.00 94.88 342 ASN A N 1
ATOM 2571 C CA . ASN A 1 342 ? 22.274 19.466 -15.038 1.00 94.88 342 ASN A CA 1
ATOM 2572 C C . ASN A 1 342 ? 21.004 19.612 -14.188 1.00 94.88 342 ASN A C 1
ATOM 2574 O O . ASN A 1 342 ? 20.966 19.110 -13.065 1.00 94.88 342 ASN A O 1
ATOM 2578 N N . THR A 1 343 ? 19.954 20.243 -14.723 1.00 96.44 343 THR A N 1
ATOM 2579 C CA . THR A 1 343 ? 18.646 20.339 -14.062 1.00 96.44 343 THR A CA 1
ATOM 2580 C C . THR A 1 343 ? 18.014 18.966 -13.855 1.00 96.44 343 THR A C 1
ATOM 2582 O O . THR A 1 343 ? 17.569 18.684 -12.747 1.00 96.44 343 THR A O 1
ATOM 2585 N N . ALA A 1 344 ? 18.011 18.095 -14.867 1.00 96.19 344 ALA A N 1
ATOM 2586 C CA . ALA A 1 344 ? 17.458 16.746 -14.750 1.00 96.19 344 ALA A CA 1
ATOM 2587 C C . ALA A 1 344 ? 18.223 15.909 -13.715 1.00 96.19 344 ALA A C 1
ATOM 2589 O O . ALA A 1 344 ? 17.617 15.317 -12.823 1.00 96.19 344 ALA A O 1
ATOM 2590 N N . LYS A 1 345 ? 19.560 15.934 -13.759 1.00 96.75 345 LYS A N 1
ATOM 2591 C CA . LYS A 1 345 ? 20.412 15.245 -12.785 1.00 96.75 345 LYS A CA 1
ATOM 2592 C C . LYS A 1 345 ? 20.159 15.740 -11.362 1.00 96.75 345 LYS A C 1
ATOM 2594 O O . LYS A 1 345 ? 19.984 14.930 -10.455 1.00 96.75 345 LYS A O 1
ATOM 2599 N N . LYS A 1 346 ? 20.093 17.063 -11.172 1.00 97.56 346 LYS A N 1
ATOM 2600 C CA . LYS A 1 346 ? 19.747 17.657 -9.877 1.00 97.56 346 LYS A CA 1
ATOM 2601 C C . LYS A 1 346 ? 18.348 17.226 -9.432 1.00 97.56 346 LYS A C 1
ATOM 2603 O O . LYS A 1 346 ? 18.179 16.864 -8.276 1.00 97.56 346 LYS A O 1
ATOM 2608 N N . GLY A 1 347 ? 17.376 17.218 -10.342 1.00 97.88 347 GLY A N 1
ATOM 2609 C CA . GLY A 1 347 ? 16.006 16.799 -10.065 1.00 97.88 347 GLY A CA 1
ATOM 2610 C C . GLY A 1 347 ? 15.914 15.359 -9.560 1.00 97.88 347 GLY A C 1
ATOM 2611 O O . GLY A 1 347 ? 15.190 15.115 -8.603 1.00 97.88 347 GLY A O 1
ATOM 2612 N N . VAL A 1 348 ? 16.696 14.428 -10.121 1.00 97.62 348 VAL A N 1
ATOM 2613 C CA . VAL A 1 348 ? 16.779 13.046 -9.612 1.00 97.62 348 VAL A CA 1
ATOM 2614 C C . VAL A 1 348 ? 17.332 13.017 -8.185 1.00 97.62 348 VAL A C 1
ATOM 2616 O O . VAL A 1 348 ? 16.729 12.397 -7.312 1.00 97.62 348 VAL A O 1
ATOM 2619 N N . THR A 1 349 ? 18.439 13.719 -7.915 1.00 97.50 349 THR A N 1
ATOM 2620 C CA . THR A 1 349 ? 19.011 13.794 -6.558 1.00 97.50 349 THR A CA 1
ATOM 2621 C C . THR A 1 349 ? 18.042 14.434 -5.559 1.00 97.50 349 THR A C 1
ATOM 2623 O O . THR A 1 349 ? 17.891 13.943 -4.441 1.00 97.50 349 THR A O 1
ATOM 2626 N N . ASP A 1 350 ? 17.358 15.510 -5.952 1.00 97.88 350 ASP A N 1
ATOM 2627 C CA . ASP A 1 350 ? 16.374 16.195 -5.112 1.00 97.88 350 ASP A CA 1
ATOM 2628 C C . ASP A 1 350 ? 15.178 15.283 -4.802 1.00 97.88 350 ASP A C 1
ATOM 2630 O O . ASP A 1 350 ? 14.718 15.247 -3.660 1.00 97.88 350 ASP A O 1
ATOM 2634 N N . ALA A 1 351 ? 14.710 14.512 -5.788 1.00 97.31 351 ALA A N 1
ATOM 2635 C CA . ALA A 1 351 ? 13.611 13.567 -5.628 1.00 97.31 351 ALA A CA 1
ATOM 2636 C C . ALA A 1 351 ? 13.966 12.433 -4.667 1.00 97.31 351 ALA A C 1
ATOM 2638 O O . ALA A 1 351 ? 13.193 12.122 -3.763 1.00 97.31 351 ALA A O 1
ATOM 2639 N N . GLN A 1 352 ? 15.170 11.869 -4.796 1.00 95.75 352 GLN A N 1
ATOM 2640 C CA . GLN A 1 352 ? 15.691 10.869 -3.863 1.00 95.75 352 GLN A CA 1
ATOM 2641 C C . GLN A 1 352 ? 15.774 11.430 -2.437 1.00 95.75 352 GLN A C 1
ATOM 2643 O O . GLN A 1 352 ? 15.320 10.796 -1.485 1.00 95.75 352 GLN A O 1
ATOM 2648 N N . ALA A 1 353 ? 16.288 12.653 -2.276 1.00 96.75 353 ALA A N 1
ATOM 2649 C CA . ALA A 1 353 ? 16.358 13.308 -0.974 1.00 96.75 353 ALA A CA 1
ATOM 2650 C C . ALA A 1 353 ? 14.962 13.593 -0.385 1.00 96.75 353 ALA A C 1
ATOM 2652 O O . ALA A 1 353 ? 14.757 13.450 0.822 1.00 96.75 353 ALA A O 1
ATOM 2653 N N . ALA A 1 354 ? 13.994 13.984 -1.216 1.00 97.12 354 ALA A N 1
ATOM 2654 C CA . ALA A 1 354 ? 12.611 14.192 -0.801 1.00 97.12 354 ALA A CA 1
ATOM 2655 C C . ALA A 1 354 ? 11.930 12.872 -0.403 1.00 97.12 354 ALA A C 1
ATOM 2657 O O . ALA A 1 354 ? 11.312 12.815 0.659 1.00 97.12 354 ALA A O 1
ATOM 2658 N N . ALA A 1 355 ? 12.106 11.804 -1.185 1.00 96.88 355 ALA A N 1
ATOM 2659 C CA . ALA A 1 355 ? 11.613 10.465 -0.865 1.00 96.88 355 ALA A CA 1
ATOM 2660 C C . ALA A 1 355 ? 12.169 9.976 0.480 1.00 96.88 355 ALA A C 1
ATOM 2662 O O . ALA A 1 355 ? 11.411 9.521 1.335 1.00 96.88 355 ALA A O 1
ATOM 2663 N N . LYS A 1 356 ? 13.472 10.177 0.725 1.00 96.38 356 LYS A N 1
ATOM 2664 C CA . LYS A 1 356 ? 14.108 9.823 2.000 1.00 96.38 356 LYS A CA 1
ATOM 2665 C C . LYS A 1 356 ? 13.483 10.546 3.194 1.00 96.38 356 LYS A C 1
ATOM 2667 O O . LYS A 1 356 ? 13.255 9.925 4.229 1.00 96.38 356 LYS A O 1
ATOM 2672 N N . LYS A 1 357 ? 13.175 11.840 3.057 1.00 97.19 357 LYS A N 1
ATOM 2673 C CA . LYS A 1 357 ? 12.489 12.609 4.111 1.00 97.19 357 LYS A CA 1
ATOM 2674 C C . LYS A 1 357 ? 11.101 12.044 4.416 1.00 97.19 357 LYS A C 1
ATOM 2676 O O . LYS A 1 357 ? 10.723 11.979 5.582 1.00 97.19 357 LYS A O 1
ATOM 2681 N N . GLN A 1 358 ? 10.361 11.620 3.390 1.00 97.88 358 GLN A N 1
ATOM 2682 C CA . GLN A 1 358 ? 9.045 11.003 3.576 1.00 97.88 358 GLN A CA 1
ATOM 2683 C C . GLN A 1 358 ? 9.137 9.629 4.238 1.00 97.88 358 GLN A C 1
ATOM 2685 O O . GLN A 1 358 ? 8.340 9.327 5.122 1.00 97.88 358 GLN A O 1
ATOM 2690 N N . LEU A 1 359 ? 10.145 8.829 3.884 1.00 97.62 359 LEU A N 1
ATOM 2691 C CA . LEU A 1 359 ? 10.419 7.560 4.556 1.00 97.62 359 LEU A CA 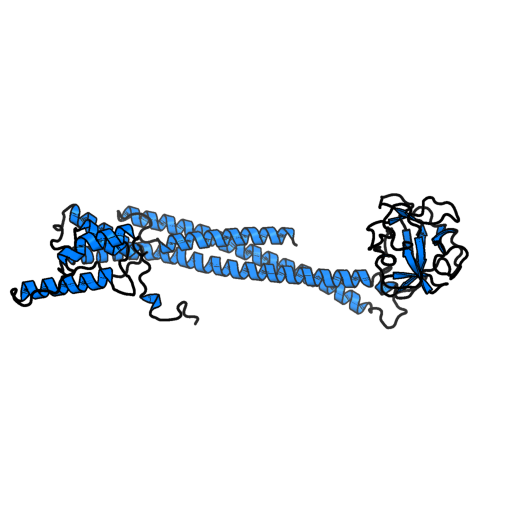1
ATOM 2692 C C . LEU A 1 359 ? 10.735 7.766 6.046 1.00 97.62 359 LEU A C 1
ATOM 2694 O O . LEU A 1 359 ? 10.218 7.039 6.894 1.00 97.62 359 LEU A O 1
ATOM 2698 N N . ASP A 1 360 ? 11.534 8.780 6.381 1.00 97.69 360 ASP A N 1
ATOM 2699 C CA . ASP A 1 360 ? 11.842 9.114 7.776 1.00 97.69 360 ASP A CA 1
ATOM 2700 C C . ASP A 1 360 ? 10.593 9.566 8.545 1.00 97.69 360 ASP A C 1
ATOM 2702 O O . ASP A 1 360 ? 10.379 9.136 9.682 1.00 97.69 360 ASP A O 1
ATOM 2706 N N . LEU A 1 361 ? 9.727 10.369 7.917 1.00 97.81 361 LEU A N 1
ATOM 2707 C CA . LEU A 1 361 ? 8.438 10.753 8.492 1.00 97.81 361 LEU A CA 1
ATOM 2708 C C . LEU A 1 361 ? 7.547 9.527 8.730 1.00 97.81 361 LEU A C 1
ATOM 2710 O O . LEU A 1 361 ? 7.002 9.375 9.822 1.00 97.81 361 LEU A O 1
ATOM 2714 N N . LEU A 1 362 ? 7.425 8.635 7.746 1.00 98.25 362 LEU A N 1
ATOM 2715 C CA . LEU A 1 362 ? 6.641 7.405 7.850 1.00 98.25 362 LEU A CA 1
ATOM 2716 C C . LEU A 1 362 ? 7.132 6.516 9.003 1.00 98.25 362 LEU A C 1
ATOM 2718 O O . LEU A 1 362 ? 6.324 6.038 9.799 1.00 98.25 362 LEU A O 1
ATOM 2722 N N . LYS A 1 363 ? 8.451 6.358 9.153 1.00 98.25 363 LYS A N 1
ATOM 2723 C CA . LYS A 1 363 ? 9.056 5.621 10.274 1.00 98.25 363 LYS A CA 1
ATOM 2724 C C . LYS A 1 363 ? 8.770 6.274 11.624 1.00 98.25 363 LYS A C 1
ATOM 2726 O O . LYS A 1 363 ? 8.477 5.569 12.589 1.00 98.25 363 LYS A O 1
ATOM 2731 N N . ALA A 1 364 ? 8.811 7.604 11.697 1.00 98.50 364 ALA A N 1
ATOM 2732 C CA . ALA A 1 364 ? 8.451 8.328 12.912 1.00 98.50 364 ALA A CA 1
ATOM 2733 C C . ALA A 1 364 ? 6.974 8.113 13.289 1.00 98.50 364 ALA A C 1
ATOM 2735 O O . ALA A 1 364 ? 6.679 7.853 14.455 1.00 98.50 364 ALA A O 1
ATOM 2736 N N . GLN A 1 365 ? 6.056 8.139 12.312 1.00 98.62 365 GLN A N 1
ATOM 2737 C CA . GLN A 1 365 ? 4.636 7.847 12.550 1.00 98.62 365 GLN A CA 1
ATOM 2738 C C . GLN A 1 365 ? 4.416 6.399 13.006 1.00 98.62 365 GLN A C 1
ATOM 2740 O O . GLN A 1 365 ? 3.656 6.160 13.942 1.00 98.62 365 GLN A O 1
ATOM 2745 N N . ALA A 1 366 ? 5.120 5.432 12.409 1.00 98.56 366 ALA A N 1
ATOM 2746 C CA . ALA A 1 366 ? 5.061 4.034 12.832 1.00 98.56 366 ALA A CA 1
ATOM 2747 C C . ALA A 1 366 ? 5.534 3.842 14.283 1.00 98.56 366 ALA A C 1
ATOM 2749 O O . ALA A 1 366 ? 4.892 3.131 15.059 1.00 98.56 366 ALA A O 1
ATOM 2750 N N . ALA A 1 367 ? 6.620 4.513 14.679 1.00 98.44 367 ALA A N 1
ATOM 2751 C CA . ALA A 1 367 ? 7.107 4.483 16.055 1.00 98.44 367 ALA A CA 1
ATOM 2752 C C . ALA A 1 367 ? 6.107 5.112 17.042 1.00 98.44 367 ALA A C 1
ATOM 2754 O O . ALA A 1 367 ? 5.868 4.541 18.108 1.00 98.44 367 ALA A O 1
ATOM 2755 N N . ALA A 1 368 ? 5.494 6.245 16.679 1.00 98.31 368 ALA A N 1
ATOM 2756 C CA . ALA A 1 368 ? 4.472 6.903 17.492 1.00 98.31 368 ALA A CA 1
ATOM 2757 C C . ALA A 1 368 ? 3.243 6.002 17.697 1.00 98.31 368 ALA A C 1
ATOM 2759 O O . ALA A 1 368 ? 2.887 5.707 18.834 1.00 98.31 368 ALA A O 1
ATOM 2760 N N . ALA A 1 369 ? 2.681 5.443 16.622 1.00 98.56 369 ALA A N 1
ATOM 2761 C CA . ALA A 1 369 ? 1.517 4.563 16.723 1.00 98.56 369 ALA A CA 1
ATOM 2762 C C . ALA A 1 369 ? 1.806 3.273 17.514 1.00 98.56 369 ALA A C 1
ATOM 2764 O O . ALA A 1 369 ? 0.934 2.755 18.211 1.00 98.56 369 ALA A O 1
ATOM 2765 N N . LYS A 1 370 ? 3.039 2.750 17.458 1.00 98.50 370 LYS A N 1
ATOM 2766 C CA . LYS A 1 370 ? 3.453 1.607 18.288 1.00 98.50 370 LYS A CA 1
ATOM 2767 C C . LYS A 1 370 ? 3.469 1.955 19.780 1.00 98.50 370 LYS A C 1
ATOM 2769 O O . LYS A 1 370 ? 3.096 1.120 20.610 1.00 98.50 370 LYS A O 1
ATOM 2774 N N . LYS A 1 371 ? 3.876 3.181 20.124 1.00 98.44 371 LYS A N 1
ATOM 2775 C CA . LYS A 1 371 ? 3.771 3.696 21.492 1.00 98.44 371 LYS A CA 1
ATOM 2776 C C . LYS A 1 371 ? 2.302 3.801 21.907 1.00 98.44 371 LYS A C 1
ATOM 2778 O O . LYS A 1 371 ? 1.952 3.260 22.949 1.00 98.44 371 LYS A O 1
ATOM 2783 N N . ASP A 1 372 ? 1.443 4.369 21.065 1.00 98.56 372 ASP A N 1
ATOM 2784 C CA . ASP A 1 372 ? 0.005 4.496 21.345 1.00 98.56 372 ASP A CA 1
ATOM 2785 C C . ASP A 1 372 ? -0.675 3.134 21.555 1.00 98.56 372 ASP A C 1
ATOM 2787 O O . ASP A 1 372 ? -1.521 2.984 22.438 1.00 98.56 372 ASP A O 1
ATOM 2791 N N . ALA A 1 373 ? -0.276 2.110 20.792 1.00 98.56 373 ALA A N 1
ATOM 2792 C CA . ALA A 1 373 ? -0.751 0.740 20.987 1.00 98.56 373 ALA A CA 1
ATOM 2793 C C . ALA A 1 373 ? -0.351 0.179 22.364 1.00 98.56 373 ALA A C 1
ATOM 2795 O O . ALA A 1 373 ? -1.171 -0.445 23.035 1.00 98.56 373 ALA A O 1
ATOM 2796 N N . THR A 1 374 ? 0.877 0.457 22.812 1.00 98.38 374 THR A N 1
ATOM 2797 C CA . THR A 1 374 ? 1.372 0.051 24.142 1.00 98.38 374 THR A CA 1
ATOM 2798 C C . THR A 1 374 ? 0.649 0.801 25.266 1.00 98.38 374 THR A C 1
ATOM 2800 O O . THR A 1 374 ? 0.267 0.208 26.278 1.00 98.38 374 THR A O 1
ATOM 2803 N N . ASP A 1 375 ? 0.433 2.106 25.089 1.00 98.00 375 ASP A N 1
ATOM 2804 C CA . ASP A 1 375 ? -0.268 2.951 26.059 1.00 98.00 375 ASP A CA 1
ATOM 2805 C C . ASP A 1 375 ? -1.735 2.523 26.201 1.00 98.00 375 ASP A C 1
ATOM 2807 O O . ASP A 1 375 ? -2.256 2.430 27.311 1.00 98.00 375 ASP A O 1
ATOM 2811 N N . THR A 1 376 ? -2.377 2.189 25.080 1.00 98.00 376 THR A N 1
ATOM 2812 C CA . THR A 1 376 ? -3.715 1.590 25.031 1.00 98.00 376 THR A CA 1
ATOM 2813 C C . THR A 1 376 ? -3.782 0.284 25.823 1.00 98.00 376 THR A C 1
ATOM 2815 O O . THR A 1 376 ? -4.676 0.134 26.653 1.00 98.00 376 THR A O 1
ATOM 2818 N N . ASP A 1 377 ? -2.838 -0.641 25.610 1.00 97.56 377 ASP A N 1
ATOM 2819 C CA . ASP A 1 377 ? -2.792 -1.912 26.347 1.00 97.56 377 ASP A CA 1
ATOM 2820 C C . ASP A 1 377 ? -2.634 -1.681 27.850 1.00 97.56 377 ASP A C 1
ATOM 2822 O O . ASP A 1 377 ? -3.321 -2.295 28.667 1.00 97.56 377 ASP A O 1
ATOM 2826 N N . THR A 1 378 ? -1.765 -0.744 28.220 1.00 98.19 378 THR A N 1
ATOM 2827 C CA . THR A 1 378 ? -1.532 -0.377 29.619 1.00 98.19 378 THR A CA 1
ATOM 2828 C C . THR A 1 378 ? -2.790 0.210 30.260 1.00 98.19 378 THR A C 1
ATOM 2830 O O . THR A 1 378 ? -3.144 -0.161 31.381 1.00 98.19 378 THR A O 1
ATOM 2833 N N . ALA A 1 379 ? -3.493 1.098 29.554 1.00 98.06 379 ALA A N 1
ATOM 2834 C CA . ALA A 1 379 ? -4.733 1.700 30.029 1.00 98.06 379 ALA A CA 1
ATOM 2835 C C . ALA A 1 379 ? -5.858 0.662 30.174 1.00 98.06 379 ALA A C 1
ATOM 2837 O O . ALA A 1 379 ? -6.596 0.698 31.159 1.00 98.06 379 ALA A O 1
ATOM 2838 N N . GLU A 1 380 ? -5.959 -0.297 29.250 1.00 97.12 380 GLU A N 1
ATOM 2839 C CA . GLU A 1 380 ? -6.930 -1.393 29.326 1.00 97.12 380 GLU A CA 1
ATOM 2840 C C . GLU A 1 380 ? -6.674 -2.283 30.556 1.00 97.12 380 GLU A C 1
ATOM 2842 O O . GLU A 1 380 ? -7.590 -2.539 31.339 1.00 97.12 380 GLU A O 1
ATOM 2847 N N . GLN A 1 381 ? -5.416 -2.669 30.804 1.00 97.31 381 GLN A N 1
ATOM 2848 C CA . GLN A 1 381 ? -5.050 -3.441 31.999 1.00 97.31 381 GLN A CA 1
ATOM 2849 C C . GLN A 1 381 ? -5.311 -2.669 33.298 1.00 97.31 381 GLN A C 1
ATOM 2851 O O . GLN A 1 381 ? -5.821 -3.231 34.269 1.00 97.31 381 GLN A O 1
ATOM 2856 N N . ALA A 1 382 ? -5.009 -1.369 33.322 1.00 97.69 382 ALA A N 1
ATOM 2857 C CA . ALA A 1 382 ? -5.303 -0.524 34.474 1.00 97.69 382 ALA A CA 1
ATOM 2858 C C . ALA A 1 382 ? -6.814 -0.434 34.744 1.00 97.69 382 ALA A C 1
ATOM 2860 O O . ALA A 1 382 ? -7.236 -0.443 35.899 1.00 97.69 382 ALA A O 1
ATOM 2861 N N . ALA A 1 383 ? -7.636 -0.387 33.696 1.00 97.06 383 ALA A N 1
ATOM 2862 C CA . ALA A 1 383 ? -9.085 -0.344 33.827 1.00 97.06 383 ALA A CA 1
ATOM 2863 C C . ALA A 1 383 ? -9.652 -1.673 34.351 1.00 97.06 383 ALA A C 1
ATOM 2865 O O . ALA A 1 383 ? -10.539 -1.667 35.205 1.00 97.06 383 ALA A O 1
ATOM 2866 N N . TYR A 1 384 ? -9.084 -2.809 33.933 1.00 96.81 384 TYR A N 1
ATOM 2867 C CA . TYR A 1 384 ? -9.416 -4.113 34.512 1.00 96.81 384 TYR A CA 1
ATOM 2868 C C . TYR A 1 384 ? -9.073 -4.197 35.997 1.00 96.81 384 TYR A C 1
ATOM 2870 O O . TYR A 1 384 ? -9.898 -4.672 36.770 1.00 96.81 384 TYR A O 1
ATOM 2878 N N . ALA A 1 385 ? -7.928 -3.662 36.423 1.00 97.44 385 ALA A N 1
ATOM 2879 C CA . ALA A 1 385 ? -7.586 -3.607 37.843 1.00 97.44 385 ALA A CA 1
ATOM 2880 C C . ALA A 1 385 ? -8.566 -2.735 38.656 1.00 97.44 385 ALA A C 1
ATOM 2882 O O . ALA A 1 385 ? -8.880 -3.060 39.803 1.00 97.44 385 ALA A O 1
ATOM 2883 N N . VAL A 1 386 ? -9.075 -1.641 38.072 1.00 96.69 386 VAL A N 1
ATOM 2884 C CA . VAL A 1 386 ? -10.133 -0.820 38.689 1.00 96.69 386 VAL A CA 1
ATOM 2885 C C . VAL A 1 386 ? -11.433 -1.615 38.819 1.00 96.69 386 VAL A C 1
ATOM 2887 O O . VAL A 1 386 ? -12.036 -1.601 39.892 1.00 96.69 386 VAL A O 1
ATOM 2890 N N . ALA A 1 387 ? -11.842 -2.327 37.764 1.00 94.69 387 ALA A N 1
ATOM 2891 C CA . ALA A 1 387 ? -13.037 -3.168 37.779 1.00 94.69 387 ALA A CA 1
ATOM 2892 C C . ALA A 1 387 ? -12.935 -4.278 38.839 1.00 94.69 387 ALA A C 1
ATOM 2894 O O . ALA A 1 387 ? -13.831 -4.409 39.670 1.00 94.69 387 ALA A O 1
ATOM 2895 N N . ASP A 1 388 ? -11.804 -4.987 38.893 1.00 96.38 388 ASP A N 1
ATOM 2896 C CA . ASP A 1 388 ? -11.555 -6.047 39.877 1.00 96.38 388 ASP A CA 1
ATOM 2897 C C . ASP A 1 388 ? -11.643 -5.528 41.313 1.00 96.38 388 ASP A C 1
ATOM 2899 O O . ASP A 1 388 ? -12.278 -6.143 42.168 1.00 96.38 388 ASP A O 1
ATOM 2903 N N . LYS A 1 389 ? -11.033 -4.366 41.585 1.00 96.31 389 LYS A N 1
ATOM 2904 C CA . LYS A 1 389 ? -11.072 -3.740 42.912 1.00 96.31 389 LYS A CA 1
ATOM 2905 C C . LYS A 1 389 ? -12.491 -3.331 43.315 1.00 96.31 389 LYS A C 1
ATOM 2907 O O . LYS A 1 389 ? -12.806 -3.341 44.502 1.00 96.31 389 LYS A O 1
ATOM 2912 N N . ALA A 1 390 ? -13.321 -2.959 42.344 1.00 91.75 390 ALA A N 1
ATOM 2913 C CA . ALA A 1 390 ? -14.721 -2.610 42.553 1.00 91.75 390 ALA A CA 1
ATOM 2914 C C . ALA A 1 390 ? -15.655 -3.836 42.601 1.00 91.75 390 ALA A C 1
ATOM 2916 O O . ALA A 1 390 ? -16.841 -3.669 42.865 1.00 91.75 390 ALA A O 1
ATOM 2917 N N . GLY A 1 391 ? -15.154 -5.050 42.339 1.00 90.81 391 GLY A N 1
ATOM 2918 C CA . GLY A 1 391 ? -15.991 -6.244 42.189 1.00 90.81 391 GLY A CA 1
ATOM 2919 C C . GLY A 1 391 ? -16.884 -6.213 40.942 1.00 90.81 391 GLY A C 1
ATOM 2920 O O . GLY A 1 391 ? -17.874 -6.937 40.882 1.00 90.81 391 GLY A O 1
ATOM 2921 N N . ALA A 1 392 ? -16.552 -5.375 39.957 1.00 89.31 392 ALA A N 1
ATOM 2922 C CA . ALA A 1 392 ? -17.295 -5.237 38.712 1.00 89.31 392 ALA A CA 1
ATOM 2923 C C . ALA A 1 392 ? -16.702 -6.138 37.609 1.00 89.31 392 ALA A C 1
ATOM 2925 O O . ALA A 1 392 ? -15.483 -6.325 37.551 1.00 89.31 392 ALA A O 1
ATOM 2926 N N . PRO A 1 393 ? -17.519 -6.659 36.675 1.00 90.25 393 PRO A N 1
ATOM 2927 C CA . PRO A 1 393 ? -17.031 -7.364 35.498 1.00 90.25 393 PRO A CA 1
ATOM 2928 C C . PRO A 1 393 ? -16.076 -6.508 34.662 1.00 90.25 393 PRO A C 1
ATOM 2930 O O . PRO A 1 393 ? -16.389 -5.385 34.249 1.00 90.25 393 PRO A O 1
ATOM 2933 N N . ARG A 1 394 ? -14.905 -7.076 34.362 1.00 92.38 394 ARG A N 1
ATOM 2934 C CA . ARG A 1 394 ? -13.926 -6.479 33.448 1.00 92.38 394 ARG A CA 1
ATOM 2935 C C . ARG A 1 394 ? -14.572 -6.187 32.094 1.00 92.38 394 ARG A C 1
ATOM 2937 O O . ARG A 1 394 ? -15.300 -7.010 31.550 1.00 92.38 394 ARG A O 1
ATOM 2944 N N . GLY A 1 395 ? -14.269 -5.023 31.527 1.00 86.38 395 GLY A N 1
ATOM 2945 C CA . GLY A 1 395 ? -14.667 -4.676 30.161 1.00 86.38 395 GLY A CA 1
ATOM 2946 C C . GLY A 1 395 ? -16.051 -4.042 30.017 1.00 86.38 395 GLY A C 1
ATOM 2947 O O . GLY A 1 395 ? -16.258 -3.313 29.052 1.00 86.38 395 GLY A O 1
ATOM 2948 N N . ARG A 1 396 ? -16.969 -4.212 30.982 1.00 89.31 396 ARG A N 1
ATOM 2949 C CA . ARG A 1 396 ? -18.337 -3.670 30.874 1.00 89.31 396 ARG A CA 1
ATOM 2950 C C . ARG A 1 396 ? -18.347 -2.152 30.663 1.00 89.31 396 ARG A C 1
ATOM 2952 O O . ARG A 1 396 ? -18.929 -1.662 29.704 1.00 89.31 396 ARG A O 1
ATOM 2959 N N . ALA A 1 397 ? -17.599 -1.411 31.479 1.00 88.69 397 ALA A N 1
ATOM 2960 C CA . ALA A 1 397 ? -17.440 0.040 31.336 1.00 88.69 397 ALA A CA 1
ATOM 2961 C C . ALA A 1 397 ? -16.420 0.468 30.255 1.00 88.69 397 ALA A C 1
ATOM 2963 O O . ALA A 1 397 ? -16.063 1.648 30.185 1.00 88.69 397 ALA A O 1
ATOM 2964 N N . LEU A 1 398 ? -15.925 -0.468 29.435 1.00 90.50 398 LEU A N 1
ATOM 2965 C CA . LEU A 1 398 ? -14.884 -0.258 28.422 1.00 90.50 398 LEU A CA 1
ATOM 2966 C C . LEU A 1 398 ? -15.268 -0.753 27.028 1.00 90.50 398 LEU A C 1
ATOM 2968 O O . LEU A 1 398 ? -14.397 -0.738 26.169 1.00 90.50 398 LEU A O 1
ATOM 2972 N N . LEU A 1 399 ? -16.510 -1.159 26.755 1.00 86.12 399 LEU A N 1
ATOM 2973 C CA . LEU A 1 399 ? -16.866 -1.779 25.470 1.00 86.12 399 LEU A CA 1
ATOM 2974 C C . LEU A 1 399 ? -16.383 -0.963 24.250 1.00 86.12 399 LEU A C 1
ATOM 2976 O O . LEU A 1 399 ? -15.657 -1.469 23.393 1.00 86.12 399 LEU A O 1
ATOM 2980 N N . VAL A 1 400 ? -16.683 0.341 24.225 1.00 85.06 400 VAL A N 1
ATOM 2981 C CA . VAL A 1 400 ? -16.171 1.266 23.193 1.00 85.06 400 VAL A CA 1
ATOM 2982 C C . VAL A 1 400 ? -14.648 1.409 23.276 1.00 85.06 400 VAL A C 1
ATOM 2984 O O . VAL A 1 400 ? -13.969 1.431 22.253 1.00 85.06 400 VAL A O 1
ATOM 2987 N N . GLY A 1 401 ? -14.086 1.478 24.484 1.00 91.88 401 GLY A N 1
ATOM 2988 C CA . GLY A 1 401 ? -12.640 1.533 24.706 1.00 91.88 401 GLY A CA 1
ATOM 2989 C C . GLY A 1 401 ? -11.905 0.344 24.081 1.00 91.88 401 GLY A C 1
ATOM 2990 O O . GLY A 1 401 ? -10.960 0.552 23.332 1.00 91.88 401 GLY A O 1
ATOM 2991 N N . GLN A 1 402 ? -12.374 -0.885 24.288 1.00 93.06 402 GLN A N 1
ATOM 2992 C CA . GLN A 1 402 ? -11.785 -2.105 23.724 1.00 93.06 402 GLN A CA 1
ATOM 2993 C C . GLN A 1 402 ? -11.807 -2.094 22.190 1.00 93.06 402 GLN A C 1
ATOM 2995 O O . GLN A 1 402 ? -10.816 -2.440 21.547 1.00 93.06 402 GLN A O 1
ATOM 3000 N N . GLN A 1 403 ? -12.900 -1.628 21.578 1.00 93.38 403 GLN A N 1
ATOM 3001 C CA . GLN A 1 403 ? -12.958 -1.454 20.123 1.00 93.38 403 GLN A CA 1
ATOM 3002 C C . GLN A 1 403 ? -11.922 -0.429 19.642 1.00 93.38 403 GLN A C 1
ATOM 3004 O O . GLN A 1 403 ? -11.195 -0.663 18.676 1.00 93.38 403 GLN A O 1
ATOM 3009 N N . LYS A 1 404 ? -11.805 0.710 20.332 1.00 96.12 404 LYS A N 1
ATOM 3010 C CA . LYS A 1 404 ? -10.815 1.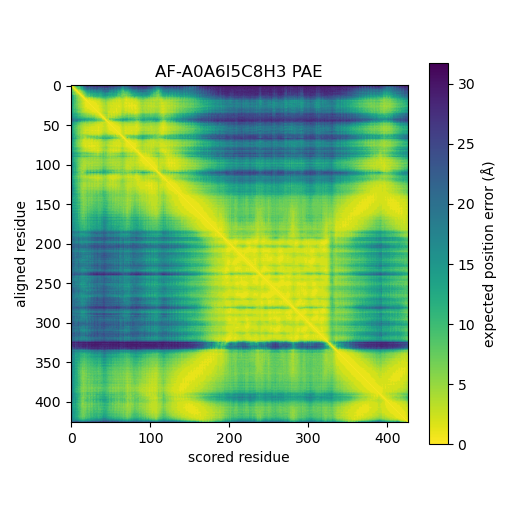743 19.995 1.00 96.12 404 LYS A CA 1
ATOM 3011 C C . LYS A 1 404 ? -9.387 1.252 20.216 1.00 96.12 404 LYS A C 1
ATOM 3013 O O . LYS A 1 404 ? -8.528 1.535 19.386 1.00 96.12 404 LYS A O 1
ATOM 3018 N N . ALA A 1 405 ? -9.156 0.435 21.236 1.00 97.00 405 ALA A N 1
ATOM 3019 C CA . ALA A 1 405 ? -7.882 -0.217 21.484 1.00 97.00 405 ALA A CA 1
ATOM 3020 C C . ALA A 1 405 ? -7.457 -1.123 20.317 1.00 97.00 405 ALA A C 1
ATOM 3022 O O . ALA A 1 405 ? -6.315 -1.066 19.855 1.00 97.00 405 ALA A O 1
ATOM 3023 N N . GLN A 1 406 ? -8.391 -1.914 19.779 1.00 97.38 406 GLN A N 1
ATOM 3024 C CA . GLN A 1 406 ? -8.152 -2.733 18.586 1.00 97.38 406 GLN A CA 1
ATOM 3025 C C . GLN A 1 406 ? -7.809 -1.876 17.360 1.00 97.38 406 GLN A C 1
ATOM 3027 O O . GLN A 1 406 ? -6.854 -2.184 16.646 1.00 97.38 406 GLN A O 1
ATOM 3032 N N . VAL A 1 407 ? -8.528 -0.770 17.142 1.00 97.94 407 VAL A N 1
ATOM 3033 C CA . VAL A 1 407 ? -8.242 0.170 16.044 1.00 97.94 407 VAL A CA 1
ATOM 3034 C C . VAL A 1 407 ? -6.850 0.801 16.189 1.00 97.94 407 VAL A C 1
ATOM 3036 O O . VAL A 1 407 ? -6.138 0.938 15.192 1.00 97.94 407 VAL A O 1
ATOM 3039 N N . THR A 1 408 ? -6.422 1.142 17.408 1.00 98.62 408 THR A N 1
ATOM 3040 C CA . THR A 1 408 ? -5.067 1.652 17.684 1.00 98.62 408 THR A CA 1
ATOM 3041 C C . THR A 1 408 ? -4.004 0.636 17.257 1.00 98.62 408 THR A C 1
ATOM 3043 O O . THR A 1 408 ? -3.087 0.970 16.505 1.00 98.62 408 THR A O 1
ATOM 3046 N N . LYS A 1 409 ? -4.163 -0.633 17.659 1.00 98.44 409 LYS A N 1
ATOM 3047 C CA . LYS A 1 409 ? -3.245 -1.728 17.296 1.00 98.44 409 LYS A CA 1
ATOM 3048 C C . LYS A 1 409 ? -3.204 -1.973 15.789 1.00 98.44 409 LYS A C 1
ATOM 3050 O O . LYS A 1 409 ? -2.124 -2.130 15.222 1.00 98.44 409 LYS A O 1
ATOM 3055 N N . ALA A 1 410 ? -4.364 -1.965 15.132 1.00 98.44 410 ALA A N 1
ATOM 3056 C CA . ALA A 1 410 ? -4.457 -2.110 13.682 1.00 98.44 410 ALA A CA 1
ATOM 3057 C C . ALA A 1 410 ? -3.747 -0.960 12.947 1.00 98.44 410 ALA A C 1
ATOM 3059 O O . ALA A 1 410 ? -3.005 -1.203 11.996 1.00 98.44 410 ALA A O 1
ATOM 3060 N N . SER A 1 411 ? -3.909 0.277 13.426 1.00 98.50 411 SER A N 1
ATOM 3061 C CA . SER A 1 411 ? -3.241 1.462 12.868 1.00 98.50 411 SER A CA 1
ATOM 3062 C C . SER A 1 411 ? -1.717 1.360 12.987 1.00 98.50 411 SER A C 1
ATOM 3064 O O . SER A 1 411 ? -1.002 1.613 12.017 1.00 98.50 411 SER A O 1
ATOM 3066 N N . ALA A 1 412 ? -1.216 0.918 14.145 1.00 98.62 412 ALA A N 1
ATOM 3067 C CA . ALA A 1 412 ? 0.210 0.684 14.360 1.00 98.62 412 ALA A CA 1
ATOM 3068 C C . ALA A 1 412 ? 0.771 -0.405 13.429 1.00 98.62 412 ALA A C 1
ATOM 3070 O O . ALA A 1 412 ? 1.821 -0.213 12.816 1.00 98.62 412 ALA A O 1
ATOM 3071 N N . ALA A 1 413 ? 0.059 -1.526 13.275 1.00 98.56 413 ALA A N 1
ATOM 3072 C CA . ALA A 1 413 ? 0.462 -2.609 12.378 1.00 98.56 413 ALA A CA 1
ATOM 3073 C C . ALA A 1 413 ? 0.480 -2.171 10.902 1.00 98.56 413 ALA A C 1
ATOM 3075 O O . ALA A 1 413 ? 1.414 -2.501 10.170 1.00 98.56 413 ALA A O 1
ATOM 3076 N N . ALA A 1 414 ? -0.516 -1.392 10.471 1.00 98.50 414 ALA A N 1
ATOM 3077 C CA . ALA A 1 414 ? -0.569 -0.844 9.119 1.00 98.50 414 ALA A CA 1
ATOM 3078 C C . ALA A 1 414 ? 0.613 0.099 8.837 1.00 98.50 414 ALA A C 1
ATOM 3080 O O . ALA A 1 414 ? 1.239 0.002 7.782 1.00 98.50 414 ALA A O 1
ATOM 3081 N N . LEU A 1 415 ? 0.964 0.972 9.786 1.00 98.62 415 LEU A N 1
ATOM 3082 C CA . LEU A 1 415 ? 2.128 1.853 9.665 1.00 98.62 415 LEU A CA 1
ATOM 3083 C C . LEU A 1 415 ? 3.455 1.090 9.615 1.00 98.62 415 LEU A C 1
ATOM 3085 O O . LEU A 1 415 ? 4.315 1.444 8.812 1.00 98.62 415 LEU A O 1
ATOM 3089 N N . ASP A 1 416 ? 3.618 0.036 10.416 1.00 97.88 416 ASP A N 1
ATOM 3090 C CA . ASP A 1 416 ? 4.813 -0.818 10.375 1.00 97.88 416 ASP A CA 1
ATOM 3091 C C . ASP A 1 416 ? 4.970 -1.503 9.007 1.00 97.88 416 ASP A C 1
ATOM 3093 O O . ASP A 1 416 ? 6.058 -1.513 8.426 1.00 97.88 416 ASP A O 1
ATOM 3097 N N . ALA A 1 417 ? 3.869 -2.008 8.442 1.00 98.06 417 ALA A N 1
ATOM 3098 C CA . ALA A 1 417 ? 3.858 -2.579 7.098 1.00 98.06 417 ALA A CA 1
ATOM 3099 C C . ALA A 1 417 ? 4.201 -1.534 6.022 1.00 98.06 417 ALA A C 1
ATOM 3101 O O . ALA A 1 417 ? 5.021 -1.806 5.143 1.00 98.06 417 ALA A O 1
ATOM 3102 N N . MET A 1 418 ? 3.631 -0.328 6.109 1.00 97.81 418 MET A N 1
ATOM 3103 C CA . MET A 1 418 ? 3.944 0.767 5.185 1.00 97.81 418 MET A CA 1
ATOM 3104 C C . MET A 1 418 ? 5.411 1.197 5.279 1.00 97.81 418 MET A C 1
ATOM 3106 O O . MET A 1 418 ? 6.047 1.397 4.248 1.00 97.81 418 MET A O 1
ATOM 3110 N N . ALA A 1 419 ? 5.973 1.305 6.486 1.00 96.81 419 ALA A N 1
ATOM 3111 C CA . ALA A 1 419 ? 7.376 1.663 6.680 1.00 96.81 419 ALA A CA 1
ATOM 3112 C C . ALA A 1 419 ? 8.322 0.627 6.051 1.00 96.81 419 ALA A C 1
ATOM 3114 O O . ALA A 1 419 ? 9.262 1.005 5.355 1.00 96.81 419 ALA A O 1
ATOM 3115 N N . LYS A 1 420 ? 8.030 -0.671 6.220 1.00 95.81 420 LYS A N 1
ATOM 3116 C CA . LYS A 1 420 ? 8.774 -1.764 5.570 1.00 95.81 420 LYS A CA 1
ATOM 3117 C C . LYS A 1 420 ? 8.671 -1.714 4.048 1.00 95.81 420 LYS A C 1
ATOM 3119 O O . LYS A 1 420 ? 9.678 -1.875 3.367 1.00 95.81 420 LYS A O 1
ATOM 3124 N N . ALA A 1 421 ? 7.474 -1.467 3.514 1.00 93.81 421 ALA A N 1
ATOM 3125 C CA . ALA A 1 421 ? 7.291 -1.282 2.077 1.00 93.81 421 ALA A CA 1
ATOM 3126 C C . ALA A 1 421 ? 8.105 -0.080 1.566 1.00 93.81 421 ALA A C 1
ATOM 3128 O O . ALA A 1 421 ? 8.738 -0.162 0.514 1.00 93.81 421 ALA A O 1
ATOM 3129 N N . GLY A 1 422 ? 8.153 1.006 2.341 1.00 92.88 422 GLY A N 1
ATOM 3130 C CA . GLY A 1 422 ? 8.980 2.166 2.031 1.00 92.88 422 GLY A CA 1
ATOM 3131 C C . GLY A 1 422 ? 10.477 1.861 2.009 1.00 92.88 422 GLY A C 1
ATOM 3132 O O . GLY A 1 422 ? 11.154 2.302 1.089 1.00 92.88 422 GLY A O 1
ATOM 3133 N N . ASP A 1 423 ? 10.976 1.043 2.939 1.00 91.25 423 ASP A N 1
ATOM 3134 C CA . ASP A 1 423 ? 12.371 0.578 2.937 1.00 91.25 423 ASP A CA 1
ATOM 3135 C C . ASP A 1 423 ? 12.729 -0.273 1.714 1.00 91.25 423 ASP A C 1
ATOM 3137 O O . ASP A 1 423 ? 13.874 -0.261 1.281 1.00 91.25 423 ASP A O 1
ATOM 3141 N N . THR A 1 424 ? 11.775 -1.024 1.157 1.00 87.06 424 THR A N 1
ATOM 3142 C CA . THR A 1 424 ? 12.014 -1.804 -0.070 1.00 87.06 424 THR A CA 1
ATOM 3143 C C . THR A 1 424 ? 11.918 -0.980 -1.351 1.00 87.06 424 THR A C 1
ATOM 3145 O O . THR A 1 424 ? 12.429 -1.404 -2.384 1.00 87.06 424 THR A O 1
ATOM 3148 N N . ALA A 1 425 ? 11.209 0.149 -1.305 1.00 78.75 425 ALA A N 1
ATOM 3149 C CA . ALA A 1 425 ? 10.930 0.982 -2.470 1.00 78.75 425 ALA A CA 1
ATOM 3150 C C . ALA A 1 425 ? 11.925 2.143 -2.644 1.00 78.75 425 ALA A C 1
ATOM 3152 O O . ALA A 1 425 ? 12.069 2.643 -3.761 1.00 78.75 425 ALA A O 1
ATOM 3153 N N . TYR A 1 426 ? 12.559 2.585 -1.554 1.00 74.50 426 TYR A N 1
ATOM 3154 C CA . TYR A 1 426 ? 13.683 3.524 -1.553 1.00 74.50 426 TYR A CA 1
ATOM 3155 C C . TYR A 1 426 ? 14.993 2.794 -1.855 1.00 74.50 426 TYR A C 1
ATOM 3157 O O . TYR A 1 426 ? 15.765 3.309 -2.697 1.00 74.50 426 TYR A O 1
#

Solvent-accessible surface area (backbone atoms only — not comparable to full-atom values): 22018 Å² total; per-residue (Å²): 131,85,70,95,60,96,52,74,62,75,74,67,52,62,86,65,57,66,40,53,73,68,55,50,50,51,47,47,68,60,39,44,84,76,33,65,59,83,60,61,86,85,49,60,72,69,61,32,52,46,43,44,36,40,26,52,52,44,46,45,44,64,65,29,87,75,47,51,31,25,35,67,63,46,49,55,31,59,77,55,77,36,74,53,82,70,54,62,56,89,90,38,71,64,28,54,50,51,20,54,52,50,35,51,41,49,52,70,64,46,85,68,77,79,86,52,63,65,67,40,59,59,62,43,52,50,51,20,50,54,52,45,52,49,51,39,60,75,36,42,67,32,43,52,48,18,51,49,24,25,54,52,10,49,50,27,36,54,53,26,54,50,26,51,54,52,26,51,51,25,52,53,54,26,52,54,37,50,52,54,49,51,34,56,30,92,48,16,69,63,22,38,46,75,39,44,28,31,41,21,34,36,100,41,72,66,24,21,47,25,35,54,93,56,59,65,55,72,67,39,42,28,19,34,28,68,64,75,87,48,46,38,38,25,26,25,60,52,98,74,22,47,23,31,63,68,53,68,22,18,47,25,36,49,93,60,50,70,52,71,66,29,46,29,18,30,28,76,71,73,88,45,43,37,33,30,56,50,70,50,50,73,44,80,23,44,47,28,27,69,64,59,71,26,18,47,27,31,86,51,99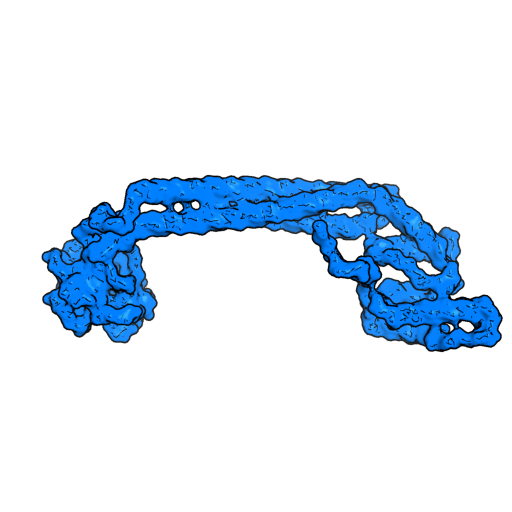,45,74,70,30,60,23,21,31,27,79,70,71,90,52,49,54,33,27,28,39,49,44,69,76,67,58,80,44,76,84,47,96,82,47,82,51,72,68,54,53,53,49,37,56,48,48,34,54,52,23,54,55,51,25,50,52,25,48,53,49,18,44,52,26,21,54,50,11,46,49,26,31,52,52,21,53,51,26,52,55,53,34,35,54,52,23,57,76,68,75,42,70,63,54,52,77,31,54,70,37,56,55,36,38,51,52,12,43,51,31,16,52,53,28,47,53,49,35,54,52,43,65,74,72,108

pLDDT: mean 91.0, std 10.0, range [38.16, 98.69]